Protein AF-A0A0L0DMM5-F1 (afdb_monomer)

Solvent-accessible surface area (backbone atoms only — not comparable to full-atom values): 42454 Å² total; per-residue (Å²): 127,82,74,65,68,46,72,54,76,75,45,80,55,97,93,39,38,34,28,42,39,35,16,74,62,13,60,95,33,64,66,11,22,12,41,29,47,30,49,51,92,59,95,86,63,55,87,85,41,70,50,42,34,42,37,38,43,29,46,63,44,97,83,52,83,49,73,52,69,52,73,51,71,42,40,66,85,44,56,67,54,72,32,48,69,64,42,52,44,93,53,44,74,77,43,37,59,85,73,11,63,25,53,34,53,47,73,42,77,58,90,75,89,84,88,92,85,88,88,84,85,89,87,88,84,92,74,91,75,80,78,82,74,65,56,77,66,53,83,39,77,75,62,74,50,36,33,35,45,37,41,63,67,48,32,58,70,28,71,39,69,78,56,62,64,70,91,80,36,49,78,47,68,54,92,60,92,73,80,43,57,65,57,44,49,55,48,50,34,60,77,68,69,51,83,85,58,52,73,49,51,22,33,52,38,74,47,100,64,74,42,72,32,56,49,43,71,64,41,58,69,54,51,50,54,40,59,72,70,56,44,73,44,47,33,35,46,46,76,47,91,68,89,65,71,99,66,81,57,92,62,45,26,45,33,36,36,29,40,35,40,58,90,78,72,40,30,36,49,55,55,70,46,82,41,49,38,79,40,52,41,50,61,57,52,52,48,45,28,61,68,72,69,46,61,93,82,63,56,70,41,42,24,41,52,55,45,55,56,39,64,44,80,48,62,57,88,34,28,26,52,80,63,68,54,44,48,37,34,38,37,41,33,30,67,60,84,66,70,86,91,55,98,52,63,50,68,58,52,46,23,38,52,54,50,41,38,22,43,37,36,37,36,46,73,55,97,79,74,92,57,66,74,46,77,50,78,41,53,32,76,43,28,40,46,58,53,29,34,54,50,12,66,74,69,76,41,62,36,49,23,47,44,49,19,40,66,84,61,78,44,76,58,51,49,73,42,29,45,28,71,76,43,72,71,42,52,58,39,55,33,19,33,46,80,48,98,56,70,58,56,78,79,80,40,58,35,76,43,62,33,34,38,32,42,76,61,62,45,78,79,48,79,45,77,42,78,37,59,41,61,39,36,41,45,53,53,56,53,46,51,50,50,54,27,57,77,65,76,59,67,56,88,57,61,93,47,62,69,45,43,35,37,20,41,93,83,52,43,80,69,43,78,55,53,52,84,40,55,40,69,74,57,61,92,80,42,51,34,36,36,32,42,53,57,93,92,45,62,92,63,62,84,60,29,37,79,38,47,37,37,37,21,37,60,98,54,88,54,61,38,81,69,48,48,77,48,64,40,46,74,54,46,36,42,48,60,52,48,51,54,49,36,60,52,56,69,52,53,74,74,73,50,67,59,57,42,47,25,45,34,43,96,91,44,76,41,82,59,50,56,86,39,59,44,46,58,73,81,46,61,93,79,42,35,35,40,37,27,24,81,70,88,82,72,66,82,71,80,93,72,90,85,84,77,85,84,77,90,75,89,81,87,80,84,89,83,89,86,78,92,84,82,88,83,89,84,90,81,82,89,76,78,89,49,44,4,76,81,77,70,70,49,50,46,30,25,28,38,36,90,79,62,54,66,49,30,22,60,79,61,46,68,78,47,53,48,42,92,88,78,58,49,69,38,55,68,88,36,51,46,80,49,78,87,132

Mean predicted aligned error: 22.04 Å

Foldseek 3Di:
DPQDKDWFDWDDDPRWIKIKIWRLCFDVDRQAIWIKIFTDADPPDDQADKWWKWKKKWWDAPPDTFIDIDIDMDGNPDTIDTGRHRGGSVCQVVRADQNFTWMWMQIDTDDDDDDDDDDDDDDDDDDDDRPPDIRTDDDDDQQFAKEFEAEVVQQQPDWAPDRHDSVVGDIDTDPDDDQAPVSVVVCCCVVVVHDDFDKWKFFFDQDPLRDTFRFATDHSVNSNVCSNVNHYTYIYIYGDDCVDDNHDDPQKAKEWEWEQDQVVLTTGTLGIDIDGQQAFLLVVVCSSCVSVVHPPPFDKWKWKDSDQQDTHTDDRGDGCVVSVNHHRIYMYIYGPDDPPVDPTDDSNRSSNQLLQKAWEWEFEPDPPPLTDIDIDIDGQQQWQLNVLCVVCVVSVHHSQQKWKAAPVNPGTGDGNDGNCVRQVNDSYGYIYIYGHPDGNDQVVFWDFDWEFEAELLRDTQDIDTFTDGQFAFQLRVLVRVVVVCVVVVNQDPQNVADKWKFWADLLLFTPDTGDRRHTSNPHDPPTHMYMYHQDPPRPPDDPPKDKAKEWEDAAPDPATDDHIDIDIAHAFDFPLNVLVVSCVSNVHDPVQSVQKWKWKDDPNDTHTGDRRGTDRPSPDPPPIHMYIYGHPPVPDDDDSDDDDDDDDDDDDDDDDDDDDDDDDDDDDDDDDQVFAAPPPSPHGQFKQAPPVRDSHHHLVVQQVDQADPVPRDGGHNVRIDTDDDD

InterPro domains:
  IPR001841 Zinc finger, RING-type [PS50089] (677-712)
  IPR001841 Zinc finger, RING-type [SM00184] (677-711)
  IPR002083 MATH/TRAF domain [PF22486] (4-105)
  IPR002083 MATH/TRAF domain [PS50144] (1-107)
  IPR002083 MATH/TRAF domain [cd00121] (4-105)
  IPR008974 TRAF-like [G3DSA:2.60.210.10] (2-122)
  IPR013083 Zinc finger, RING/FYVE/PHD-type [G3DSA:3.30.40.10] (660-724)
  IPR024729 Ubiquitin carboxyl-terminal hydrolase 7, ICP0-binding domain [PF12436] (199-411)
  IPR029346 Ubiquitin carboxyl-terminal hydrolase, C-terminal [PF14533] (432-633)
  IPR051728 RING-FYVE domain-containing E3 ubiquitin-protein ligase [PTHR14879] (651-714)

Structure (mmCIF, N/CA/C/O backbone):
data_AF-A0A0L0DMM5-F1
#
_entry.id   AF-A0A0L0DMM5-F1
#
loop_
_atom_site.group_PDB
_atom_site.id
_atom_site.type_symbol
_atom_site.label_atom_id
_atom_site.label_alt_id
_atom_site.label_comp_id
_atom_site.label_asym_id
_atom_site.label_entity_id
_atom_site.label_seq_id
_atom_site.pdbx_PDB_ins_code
_atom_site.Cartn_x
_atom_site.Cartn_y
_atom_site.Cartn_z
_atom_site.occupancy
_atom_site.B_iso_or_equiv
_atom_site.auth_seq_id
_atom_site.auth_comp_id
_atom_site.auth_asym_id
_atom_site.auth_atom_id
_atom_site.pdbx_PDB_model_num
ATOM 1 N N . MET A 1 1 ? 12.065 7.713 9.408 1.00 35.59 1 MET A N 1
ATOM 2 C CA . MET A 1 1 ? 12.646 6.404 9.789 1.00 35.59 1 MET A CA 1
ATOM 3 C C . MET A 1 1 ? 12.864 6.398 11.296 1.00 35.59 1 MET A C 1
ATOM 5 O O . MET A 1 1 ? 13.207 7.464 11.804 1.00 35.59 1 MET A O 1
ATOM 9 N N . PRO A 1 2 ? 12.669 5.283 12.026 1.00 39.34 2 PRO A N 1
ATOM 10 C CA . PRO A 1 2 ? 13.157 5.214 13.401 1.00 39.34 2 PRO A CA 1
ATOM 11 C C . PRO A 1 2 ? 14.656 5.521 13.376 1.00 39.34 2 PRO A C 1
ATOM 13 O O . PRO A 1 2 ? 15.369 5.034 12.497 1.00 39.34 2 PRO A O 1
ATOM 16 N N . ARG A 1 3 ? 15.132 6.389 14.274 1.00 52.03 3 ARG A N 1
ATOM 17 C CA . ARG A 1 3 ? 16.564 6.686 14.366 1.00 52.03 3 ARG A CA 1
ATOM 18 C C . ARG A 1 3 ? 17.256 5.393 14.776 1.00 52.03 3 ARG A C 1
ATOM 20 O O . ARG A 1 3 ? 17.160 4.994 15.934 1.00 52.03 3 ARG A O 1
ATOM 27 N N . THR A 1 4 ? 17.879 4.706 13.822 1.00 55.72 4 THR A N 1
ATOM 28 C CA . THR A 1 4 ? 18.566 3.441 14.079 1.00 55.72 4 THR A CA 1
ATOM 29 C C . THR A 1 4 ? 19.649 3.698 15.119 1.00 55.72 4 THR A C 1
ATOM 31 O O . THR A 1 4 ? 20.632 4.383 14.834 1.00 55.72 4 THR A O 1
ATOM 34 N N . LYS A 1 5 ? 19.437 3.203 16.341 1.00 70.00 5 LYS A N 1
ATOM 35 C CA . LYS A 1 5 ? 20.416 3.262 17.424 1.00 70.00 5 LYS A CA 1
ATOM 36 C C . LYS A 1 5 ? 21.118 1.923 17.555 1.00 70.00 5 LYS A C 1
ATOM 38 O O . LYS A 1 5 ? 20.496 0.873 17.420 1.00 70.00 5 LYS A O 1
ATOM 43 N N . VAL A 1 6 ? 22.419 1.977 17.795 1.00 65.25 6 VAL A N 1
ATOM 44 C CA . VAL A 1 6 ? 23.283 0.809 17.960 1.00 65.25 6 VAL A CA 1
ATOM 45 C C . VAL A 1 6 ? 23.866 0.847 19.360 1.00 65.25 6 VAL A C 1
ATOM 47 O O . VAL A 1 6 ? 24.296 1.902 19.826 1.00 65.25 6 VAL A O 1
ATOM 50 N N . PHE A 1 7 ? 23.887 -0.305 20.017 1.00 68.06 7 PHE A N 1
ATOM 51 C CA . PHE A 1 7 ? 24.347 -0.445 21.391 1.00 68.06 7 PHE A CA 1
ATOM 52 C C . PHE A 1 7 ? 25.713 -1.122 21.441 1.00 68.06 7 PHE A C 1
ATOM 54 O O . PHE A 1 7 ? 25.984 -2.036 20.659 1.00 68.06 7 PHE A O 1
ATOM 61 N N . SER A 1 8 ? 26.573 -0.697 22.365 1.00 64.81 8 SER A N 1
ATOM 62 C CA . SER A 1 8 ? 27.755 -1.482 22.725 1.00 64.81 8 SER A CA 1
ATOM 63 C C . SER A 1 8 ? 27.395 -2.629 23.667 1.00 64.81 8 SER A C 1
ATOM 65 O O . SER A 1 8 ? 26.293 -2.694 24.215 1.00 64.81 8 SER A O 1
ATOM 67 N N . HIS A 1 9 ? 28.383 -3.482 23.937 1.00 57.31 9 HIS A N 1
ATOM 68 C CA . HIS A 1 9 ? 28.356 -4.330 25.122 1.00 57.31 9 HIS A CA 1
ATOM 69 C C . HIS A 1 9 ? 28.182 -3.496 26.395 1.00 57.31 9 HIS A C 1
ATOM 71 O O . HIS A 1 9 ? 28.561 -2.319 26.451 1.00 57.31 9 HIS A O 1
ATOM 77 N N . ILE A 1 10 ? 27.598 -4.142 27.394 1.00 65.06 10 ILE A N 1
ATOM 78 C CA . ILE A 1 10 ? 27.342 -3.584 28.710 1.00 65.06 10 ILE A CA 1
ATOM 79 C C . ILE A 1 10 ? 28.567 -3.706 29.626 1.00 65.06 10 ILE A C 1
ATOM 81 O O . ILE A 1 10 ? 29.294 -4.695 29.556 1.00 65.06 10 ILE A O 1
ATOM 85 N N . VAL A 1 11 ? 28.782 -2.717 30.495 1.00 60.97 11 VAL A N 1
ATOM 86 C CA . VAL A 1 11 ? 29.877 -2.682 31.476 1.00 60.97 11 VAL A CA 1
ATOM 87 C C . VAL A 1 11 ? 29.323 -2.355 32.867 1.00 60.97 11 VAL A C 1
ATOM 89 O O . VAL A 1 11 ? 28.672 -1.320 33.021 1.00 60.97 11 VAL A O 1
ATOM 92 N N . PRO A 1 12 ? 29.570 -3.194 33.889 1.00 62.41 12 PRO A N 1
ATOM 93 C CA . PRO A 1 12 ? 29.112 -2.935 35.250 1.00 62.41 12 PRO A CA 1
ATOM 94 C C . PRO A 1 12 ? 30.023 -1.942 35.995 1.00 62.41 12 PRO A C 1
ATOM 96 O O . PRO A 1 12 ? 31.246 -2.072 35.981 1.00 62.41 12 PRO A O 1
ATOM 99 N N . ILE A 1 13 ? 29.427 -0.969 36.690 1.00 62.81 13 ILE A N 1
ATOM 100 C CA . ILE A 1 13 ? 30.085 0.010 37.572 1.00 62.81 13 ILE A CA 1
ATOM 101 C C . ILE A 1 13 ? 29.197 0.229 38.805 1.00 62.81 13 ILE A C 1
ATOM 103 O O . ILE A 1 13 ? 28.039 0.610 38.662 1.00 62.81 13 ILE A O 1
ATOM 107 N N . LYS A 1 14 ? 29.733 0.004 40.017 1.00 56.78 14 LYS A N 1
ATOM 108 C CA . LYS A 1 14 ? 29.036 0.210 41.311 1.00 56.78 14 LYS A CA 1
ATOM 109 C C . LYS A 1 14 ? 27.576 -0.285 41.330 1.00 56.78 14 LYS A C 1
ATOM 111 O O . LYS A 1 14 ? 26.663 0.454 41.692 1.00 56.78 14 LYS A O 1
ATOM 116 N N . ASN A 1 15 ? 27.382 -1.549 40.953 1.00 58.59 15 ASN A N 1
ATOM 117 C CA . ASN A 1 15 ? 26.080 -2.229 40.915 1.00 58.59 15 ASN A CA 1
ATOM 118 C C . ASN A 1 15 ? 25.079 -1.660 39.892 1.00 58.59 15 ASN A C 1
ATOM 120 O O . ASN A 1 15 ? 23.887 -1.897 40.022 1.00 58.59 15 ASN A O 1
ATOM 124 N N . ARG A 1 16 ? 25.545 -0.941 38.862 1.00 66.12 16 ARG A N 1
ATOM 125 C CA . ARG A 1 16 ? 24.729 -0.580 37.696 1.00 66.12 16 ARG A CA 1
ATOM 126 C C . ARG A 1 16 ? 25.452 -0.878 36.395 1.00 66.12 16 ARG A C 1
ATOM 128 O O . ARG A 1 16 ? 26.677 -0.962 36.358 1.00 66.12 16 ARG A O 1
ATOM 135 N N . ILE A 1 17 ? 24.694 -1.050 35.323 1.00 74.25 17 ILE A N 1
ATOM 136 C CA . ILE A 1 17 ? 25.204 -1.442 34.018 1.00 74.25 17 ILE A CA 1
ATOM 137 C C . ILE A 1 17 ? 25.154 -0.249 33.060 1.00 74.25 17 ILE A C 1
ATOM 139 O O . ILE A 1 17 ? 24.106 0.356 32.878 1.00 74.25 17 ILE A O 1
ATOM 143 N N . PHE A 1 18 ? 26.269 0.067 32.403 1.00 77.75 18 PHE A N 1
ATOM 144 C CA . PHE A 1 18 ? 26.358 1.134 31.404 1.00 77.75 18 PHE A CA 1
ATOM 145 C C . PHE A 1 18 ? 26.609 0.573 30.005 1.00 77.75 18 PHE A C 1
ATOM 147 O O . PHE A 1 18 ? 27.304 -0.430 29.848 1.00 77.75 18 PHE A O 1
ATOM 154 N N . ARG A 1 19 ? 26.102 1.246 28.969 1.00 76.44 19 ARG A N 1
ATOM 155 C CA . ARG A 1 19 ? 26.426 0.953 27.561 1.00 76.44 19 ARG A CA 1
ATOM 156 C C . ARG A 1 19 ? 26.520 2.226 26.733 1.00 76.44 19 ARG A C 1
ATOM 158 O O . ARG A 1 19 ? 25.901 3.235 27.055 1.00 76.44 19 ARG A O 1
ATOM 165 N N . LEU A 1 20 ? 27.268 2.184 25.636 1.00 81.38 20 LEU A N 1
ATOM 166 C CA . LEU A 1 20 ? 27.227 3.242 24.634 1.00 81.38 20 LEU A CA 1
ATOM 167 C C . LEU A 1 20 ? 26.015 3.066 23.724 1.00 81.38 20 LEU A C 1
ATOM 169 O O . LEU A 1 20 ? 25.730 1.960 23.264 1.00 81.38 20 LEU A O 1
ATOM 173 N N . VAL A 1 21 ? 25.372 4.184 23.406 1.00 79.94 21 VAL A N 1
ATOM 174 C CA . VAL A 1 21 ? 24.316 4.295 22.400 1.00 79.94 21 VAL A CA 1
ATOM 175 C C . VAL A 1 21 ? 24.820 5.201 21.293 1.00 79.94 21 VAL A C 1
ATOM 177 O O . VAL A 1 21 ? 25.124 6.372 21.514 1.00 79.94 21 VAL A O 1
ATOM 180 N N . CYS A 1 22 ? 24.922 4.666 20.085 1.00 80.75 22 CYS A N 1
ATOM 181 C CA . CYS A 1 22 ? 25.332 5.412 18.906 1.00 80.75 22 CYS A CA 1
ATOM 182 C C . CYS A 1 22 ? 24.140 5.593 17.968 1.00 80.75 22 CYS A C 1
ATOM 184 O O . CYS A 1 22 ? 23.439 4.629 17.668 1.00 80.75 22 CYS A O 1
ATOM 186 N N . TYR A 1 23 ? 23.950 6.810 17.467 1.00 79.31 23 TYR A N 1
ATOM 187 C CA . TYR A 1 23 ? 23.021 7.144 16.393 1.00 79.31 23 TYR A CA 1
ATOM 188 C C . TYR A 1 23 ? 23.846 7.530 15.153 1.00 79.31 23 TYR A C 1
ATOM 190 O O . TYR A 1 23 ? 24.265 8.689 15.028 1.00 79.31 23 TYR A O 1
ATOM 198 N N . PRO A 1 24 ? 24.111 6.589 14.226 1.00 67.50 24 PRO A N 1
ATOM 199 C CA . PRO A 1 24 ? 24.978 6.824 13.066 1.00 67.50 24 PRO A CA 1
ATOM 200 C C . PRO A 1 24 ? 24.433 7.871 12.088 1.00 67.50 24 PRO A C 1
ATOM 202 O O . PRO A 1 24 ? 25.195 8.526 11.382 1.00 67.50 24 PRO A O 1
ATOM 205 N N . HIS A 1 25 ? 23.112 8.048 12.066 1.00 72.00 25 HIS A N 1
ATOM 206 C CA . HIS A 1 25 ? 22.418 9.029 11.228 1.00 72.00 25 HIS A CA 1
ATOM 207 C C . HIS A 1 25 ? 21.983 10.276 12.004 1.00 72.00 25 HIS A C 1
ATOM 209 O O . HIS A 1 25 ? 21.183 11.063 11.508 1.00 72.00 25 HIS A O 1
ATOM 215 N N . GLY A 1 26 ? 22.523 10.445 13.211 1.00 71.88 26 GLY A N 1
ATOM 216 C CA . GLY A 1 26 ? 22.191 11.535 14.107 1.00 71.88 26 GLY A CA 1
ATOM 217 C C . GLY A 1 26 ? 21.045 11.215 15.046 1.00 71.88 26 GLY A C 1
ATOM 218 O O . GLY A 1 26 ? 20.145 10.428 14.753 1.00 71.88 26 GLY A O 1
ATOM 219 N N . ASN A 1 27 ? 21.128 11.830 16.224 1.00 77.69 27 ASN A N 1
ATOM 220 C CA . ASN A 1 27 ? 19.995 11.951 17.121 1.00 77.69 27 ASN A CA 1
ATOM 221 C C . ASN A 1 27 ? 19.272 13.257 16.766 1.00 77.69 27 ASN A C 1
ATOM 223 O O . ASN A 1 27 ? 18.677 13.345 15.701 1.00 77.69 27 ASN A O 1
ATOM 227 N N . THR A 1 28 ? 19.399 14.321 17.553 1.00 76.44 28 THR A N 1
ATOM 228 C CA . THR A 1 28 ? 18.731 15.607 17.261 1.00 76.44 28 THR A CA 1
ATOM 229 C C . THR A 1 28 ? 19.374 16.395 16.104 1.00 76.44 28 THR A C 1
ATOM 231 O O . THR A 1 28 ? 18.833 17.403 15.663 1.00 76.44 28 THR A O 1
ATOM 234 N N . CYS A 1 29 ? 20.532 15.965 15.593 1.00 75.44 29 CYS A N 1
ATOM 235 C CA . CYS A 1 29 ? 21.249 16.621 14.494 1.00 75.44 29 CYS A CA 1
ATOM 236 C C . CYS A 1 29 ? 21.643 15.606 13.410 1.00 75.44 29 CYS A C 1
ATOM 238 O O . CYS A 1 29 ? 22.614 14.877 13.583 1.00 75.44 29 CYS A O 1
ATOM 240 N N . GLU A 1 30 ? 20.933 15.597 12.281 1.00 73.62 30 GLU A N 1
ATOM 241 C CA . GLU A 1 30 ? 21.045 14.569 11.222 1.00 73.62 30 GLU A CA 1
ATOM 242 C C . GLU A 1 30 ? 22.392 14.570 10.466 1.00 73.62 30 GLU A C 1
ATOM 244 O O . GLU A 1 30 ? 22.818 13.557 9.904 1.00 73.62 30 GLU A O 1
ATOM 249 N N . ASN A 1 31 ? 23.113 15.696 10.507 1.00 78.06 31 ASN A N 1
ATOM 250 C CA . ASN A 1 31 ? 24.425 15.864 9.866 1.00 78.06 31 ASN A CA 1
ATOM 251 C C . ASN A 1 31 ? 25.603 15.365 10.719 1.00 78.06 31 ASN A C 1
ATOM 253 O O . ASN A 1 31 ? 26.763 15.517 10.330 1.00 78.06 31 ASN A O 1
ATOM 257 N N . TYR A 1 32 ? 25.338 14.789 11.891 1.00 82.94 32 TYR A N 1
ATOM 258 C CA . TYR A 1 32 ? 26.362 14.296 12.805 1.00 82.94 32 TYR A CA 1
ATOM 259 C C . TYR A 1 32 ? 26.027 12.885 13.271 1.00 82.94 32 TYR A C 1
ATOM 261 O O . TYR A 1 32 ? 24.870 12.555 13.476 1.00 82.94 32 TYR A O 1
ATOM 269 N N . VAL A 1 33 ? 27.048 12.072 13.523 1.00 81.38 33 VAL A N 1
ATOM 270 C CA . VAL A 1 33 ? 26.913 10.898 14.387 1.00 81.38 33 VAL A CA 1
ATOM 271 C C . VAL A 1 33 ? 26.745 11.396 15.819 1.00 81.38 33 VAL A C 1
ATOM 273 O O . VAL A 1 33 ? 27.518 12.255 16.265 1.00 81.38 33 VAL A O 1
ATOM 276 N N . ALA A 1 34 ? 25.760 10.860 16.536 1.00 85.56 34 ALA A N 1
ATOM 277 C CA . ALA A 1 34 ? 25.555 11.144 17.952 1.00 85.56 34 ALA A CA 1
ATOM 278 C C . ALA A 1 34 ? 25.927 9.928 18.805 1.00 85.56 34 ALA A C 1
ATOM 280 O O . ALA A 1 34 ? 25.676 8.794 18.404 1.00 85.56 34 ALA A O 1
ATOM 281 N N . VAL A 1 35 ? 26.544 10.159 19.963 1.00 86.75 35 VAL A N 1
ATOM 282 C CA . VAL A 1 35 ? 27.004 9.087 20.857 1.00 86.75 35 VAL A CA 1
ATOM 283 C C . VAL A 1 35 ? 26.718 9.468 22.301 1.00 86.75 35 VAL A C 1
ATOM 285 O O . VAL A 1 35 ? 27.118 10.547 22.743 1.00 86.75 35 VAL A O 1
ATOM 288 N N . PHE A 1 36 ? 26.066 8.566 23.026 1.00 87.00 36 PHE A N 1
ATOM 289 C CA . PHE A 1 36 ? 25.660 8.721 24.418 1.00 87.00 36 PHE A CA 1
ATOM 290 C C . PHE A 1 36 ? 26.159 7.548 25.252 1.00 87.00 36 PHE A C 1
ATOM 292 O O . PHE A 1 36 ? 26.397 6.461 24.725 1.00 87.00 36 PHE A O 1
ATOM 299 N N . LEU A 1 37 ? 26.329 7.781 26.547 1.00 86.19 37 LEU A N 1
ATOM 300 C CA . LEU A 1 37 ? 26.455 6.729 27.541 1.00 86.19 37 LEU A CA 1
ATOM 301 C C . LEU A 1 37 ? 25.097 6.605 28.233 1.00 86.19 37 LEU A C 1
ATOM 303 O O . LEU A 1 37 ? 24.615 7.567 28.825 1.00 86.19 37 LEU A O 1
ATOM 307 N N . GLU A 1 38 ? 24.482 5.439 28.109 1.00 85.69 38 GLU A N 1
ATOM 308 C CA . GLU A 1 38 ? 23.199 5.111 28.720 1.00 85.69 38 GLU A CA 1
ATOM 309 C C . GLU A 1 38 ? 23.439 4.249 29.952 1.00 85.69 38 GLU A C 1
ATOM 311 O O . GLU A 1 38 ? 24.226 3.294 29.930 1.00 85.69 38 GLU A O 1
ATOM 316 N N . SER A 1 39 ? 22.737 4.606 31.018 1.00 81.19 39 SER A N 1
ATOM 317 C CA . SER A 1 39 ? 22.635 3.817 32.231 1.00 81.19 39 SER A CA 1
ATOM 318 C C . SER A 1 39 ? 21.469 2.842 32.068 1.00 81.19 39 SER A C 1
ATOM 320 O O . SER A 1 39 ? 20.320 3.256 31.948 1.00 81.19 39 SER A O 1
ATOM 322 N N . VAL A 1 40 ? 21.749 1.543 32.004 1.00 69.50 40 VAL A N 1
ATOM 323 C CA . VAL A 1 40 ? 20.731 0.500 31.819 1.00 69.50 40 VAL A CA 1
ATOM 324 C C . VAL A 1 40 ? 20.067 0.209 33.168 1.00 69.50 40 VAL A C 1
ATOM 326 O O . VAL A 1 40 ? 20.734 0.187 34.206 1.00 69.50 40 VAL A O 1
ATOM 329 N N . GLU A 1 41 ? 18.741 0.059 33.161 1.00 62.31 41 GLU A N 1
ATOM 330 C CA . GLU A 1 41 ? 17.925 -0.119 34.365 1.00 62.31 41 GLU A CA 1
ATOM 331 C C . GLU A 1 41 ? 18.327 -1.356 35.177 1.00 62.31 41 GLU A C 1
ATOM 333 O O . GLU A 1 41 ? 18.448 -2.461 34.650 1.00 62.31 41 GLU A O 1
ATOM 338 N N . ASP A 1 42 ? 18.473 -1.145 36.485 1.00 55.41 42 ASP A N 1
ATOM 339 C CA . ASP A 1 42 ? 18.460 -2.186 37.506 1.00 55.41 42 ASP A CA 1
ATOM 340 C C . ASP A 1 42 ? 17.452 -1.736 38.573 1.00 55.41 42 ASP A C 1
ATOM 342 O O . ASP A 1 42 ? 17.655 -0.727 39.258 1.00 55.41 42 ASP A O 1
ATOM 346 N N . GLN A 1 43 ? 16.319 -2.438 38.664 1.00 55.94 43 GLN A N 1
ATOM 347 C CA . GLN A 1 43 ? 15.207 -2.086 39.556 1.00 55.94 43 GLN A CA 1
ATOM 348 C C . GLN A 1 43 ? 15.556 -2.259 41.048 1.00 55.94 43 GLN A C 1
ATOM 350 O O . GLN A 1 43 ? 14.778 -1.850 41.908 1.00 55.94 43 GLN A O 1
ATOM 355 N N . SER A 1 44 ? 16.730 -2.815 41.372 1.00 59.09 44 SER A N 1
ATOM 356 C CA . SER A 1 44 ? 17.189 -3.055 42.745 1.00 59.09 44 SER A CA 1
ATOM 357 C C . SER A 1 44 ? 17.919 -1.870 43.405 1.00 59.09 44 SER A C 1
ATOM 359 O O . SER A 1 44 ? 18.306 -1.964 44.571 1.00 59.09 44 SER A O 1
ATOM 361 N N . LEU A 1 45 ? 18.106 -0.739 42.705 1.00 63.03 45 LEU A N 1
ATOM 362 C CA . LEU A 1 45 ? 18.892 0.391 43.218 1.00 63.03 45 LEU A CA 1
ATOM 363 C C . LEU A 1 45 ? 18.109 1.314 44.183 1.00 63.03 45 LEU A C 1
ATOM 365 O O . LEU A 1 45 ? 16.946 1.648 43.916 1.00 63.03 45 LEU A O 1
ATOM 369 N N . PRO A 1 46 ? 18.743 1.798 45.273 1.00 67.62 46 PRO A N 1
ATOM 370 C CA . PRO A 1 46 ? 18.166 2.798 46.178 1.00 67.62 46 PRO A CA 1
ATOM 371 C C . PRO A 1 46 ? 17.809 4.116 45.474 1.00 67.62 46 PRO A C 1
ATOM 373 O O . PRO A 1 46 ? 18.477 4.518 44.522 1.00 67.62 46 PRO A O 1
ATOM 376 N N . ASN A 1 47 ? 16.772 4.814 45.948 1.00 69.62 47 ASN A N 1
ATOM 377 C CA . ASN A 1 47 ? 16.320 6.087 45.356 1.00 69.62 47 ASN A CA 1
ATOM 378 C C . ASN A 1 47 ? 17.357 7.217 45.468 1.00 69.62 47 ASN A C 1
ATOM 380 O O . ASN A 1 47 ? 17.359 8.128 44.648 1.00 69.62 47 ASN A O 1
ATOM 384 N N . ASP A 1 48 ? 18.244 7.147 46.454 1.00 70.06 48 ASP A N 1
ATOM 385 C CA . ASP A 1 48 ? 19.349 8.077 46.686 1.00 70.06 48 ASP A CA 1
ATOM 386 C C . ASP A 1 48 ? 20.647 7.666 45.964 1.00 70.06 48 ASP A C 1
ATOM 388 O O . ASP A 1 48 ? 21.696 8.280 46.162 1.00 70.06 48 ASP A O 1
ATOM 392 N N . TRP A 1 49 ? 20.604 6.638 45.106 1.00 76.44 49 TRP A N 1
ATOM 393 C CA . TRP A 1 49 ? 21.772 6.212 44.343 1.00 76.44 49 TRP A CA 1
ATOM 394 C C . TRP A 1 49 ? 22.215 7.299 43.362 1.00 76.44 49 TRP A C 1
ATOM 396 O O . TRP A 1 49 ? 21.436 7.777 42.530 1.00 76.44 49 TRP A O 1
ATOM 406 N N . MET A 1 50 ? 23.504 7.630 43.415 1.00 73.25 50 MET A N 1
ATOM 407 C CA . MET A 1 50 ? 24.148 8.524 42.465 1.00 73.25 50 MET A CA 1
ATOM 408 C C . MET A 1 50 ? 25.600 8.118 42.198 1.00 73.25 50 MET A C 1
ATOM 410 O O . MET A 1 50 ? 26.312 7.663 43.095 1.00 73.25 50 MET A O 1
ATOM 414 N N . VAL A 1 51 ? 26.063 8.334 40.969 1.00 78.25 51 VAL A N 1
ATOM 415 C CA . VAL A 1 51 ? 27.468 8.178 40.584 1.00 78.25 51 VAL A CA 1
ATOM 416 C C . VAL A 1 51 ? 27.902 9.308 39.658 1.00 78.25 51 VAL A C 1
ATOM 418 O O . VAL A 1 51 ? 27.299 9.567 38.618 1.00 78.25 51 VAL A O 1
ATOM 421 N N . SER A 1 52 ? 28.982 9.983 40.035 1.00 81.81 52 SER A N 1
ATOM 422 C CA . SER A 1 52 ? 29.595 11.044 39.237 1.00 81.81 52 SER A CA 1
ATOM 423 C C . SER A 1 52 ? 30.718 10.462 38.384 1.00 81.81 52 SER A C 1
ATOM 425 O O . SER A 1 52 ? 31.702 9.952 38.921 1.00 81.81 52 SER A O 1
ATOM 427 N N . LEU A 1 53 ? 30.592 10.554 37.059 1.00 81.12 53 LEU A N 1
ATOM 428 C CA . LEU A 1 53 ? 31.554 10.012 36.100 1.00 81.12 53 LEU A CA 1
ATOM 429 C C . LEU A 1 53 ? 32.193 11.120 35.261 1.00 81.12 53 LEU A C 1
ATOM 431 O O . LEU A 1 53 ? 31.500 11.975 34.711 1.00 81.12 53 LEU A O 1
ATOM 435 N N . ASP A 1 54 ? 33.511 11.047 35.104 1.00 79.88 54 ASP A N 1
ATOM 436 C CA . ASP A 1 54 ? 34.242 11.660 34.000 1.00 79.88 54 ASP A CA 1
ATOM 437 C C . ASP A 1 54 ? 34.357 10.647 32.862 1.00 79.88 54 ASP A C 1
ATOM 439 O O . ASP A 1 54 ? 34.981 9.591 32.989 1.00 79.88 54 ASP A O 1
ATOM 443 N N . VAL A 1 55 ? 33.731 10.968 31.736 1.00 82.25 55 VAL A N 1
ATOM 444 C CA . VAL A 1 55 ? 33.601 10.088 30.577 1.00 82.25 55 VAL A CA 1
ATOM 445 C C . VAL A 1 55 ? 34.398 10.658 29.420 1.00 82.25 55 VAL A C 1
ATOM 447 O O . VAL A 1 55 ? 34.254 11.829 29.073 1.00 82.25 55 VAL A O 1
ATOM 450 N N . LYS A 1 56 ? 35.205 9.824 28.766 1.00 82.88 56 LYS A N 1
ATOM 451 C CA . LYS A 1 56 ? 35.949 10.185 27.557 1.00 82.88 56 LYS A CA 1
ATOM 452 C C . LYS A 1 56 ? 35.681 9.165 26.460 1.00 82.88 56 LYS A C 1
ATOM 454 O O . LYS A 1 56 ? 36.071 8.013 26.587 1.00 82.88 56 LYS A O 1
ATOM 459 N N . ILE A 1 57 ? 35.057 9.596 25.370 1.00 82.75 57 ILE A N 1
ATOM 460 C CA . ILE A 1 57 ? 34.723 8.758 24.215 1.00 82.75 57 ILE A CA 1
ATOM 461 C C . ILE A 1 57 ? 35.649 9.122 23.058 1.00 82.75 57 ILE A C 1
ATOM 463 O O . ILE A 1 57 ? 35.758 10.292 22.684 1.00 82.75 57 ILE A O 1
ATOM 467 N N . SER A 1 58 ? 36.310 8.129 22.472 1.00 80.56 58 SER A N 1
ATOM 468 C CA . SER A 1 58 ? 37.198 8.283 21.320 1.00 80.56 58 SER A CA 1
ATOM 469 C C . SER A 1 58 ? 36.881 7.306 20.199 1.00 80.56 58 SER A C 1
ATOM 471 O O . SER A 1 58 ? 36.507 6.164 20.444 1.00 80.56 58 SER A O 1
ATOM 473 N N . VAL A 1 59 ? 37.097 7.746 18.962 1.00 80.06 59 VAL A N 1
ATOM 474 C CA . VAL A 1 59 ? 37.155 6.865 17.796 1.00 80.06 59 VAL A CA 1
ATOM 475 C C . VAL A 1 59 ? 38.545 6.245 17.727 1.00 80.06 59 VAL A C 1
ATOM 477 O O . VAL A 1 59 ? 39.547 6.963 17.681 1.00 80.06 59 VAL A O 1
ATOM 480 N N . ARG A 1 60 ? 38.610 4.914 17.705 1.00 71.25 60 ARG A N 1
ATOM 481 C CA . ARG A 1 60 ? 39.858 4.174 17.537 1.00 71.25 60 ARG A CA 1
ATOM 482 C C . ARG A 1 60 ? 40.156 4.009 16.054 1.00 71.25 60 ARG A C 1
ATOM 484 O O . ARG A 1 60 ? 39.571 3.164 15.386 1.00 71.25 60 ARG A O 1
ATOM 491 N N . HIS A 1 61 ? 41.095 4.807 15.562 1.00 73.56 61 HIS A N 1
ATOM 492 C CA . HIS A 1 61 ? 41.586 4.763 14.190 1.00 73.56 61 HIS A CA 1
ATOM 493 C C . HIS A 1 61 ? 43.104 5.075 14.168 1.00 73.56 61 HIS A C 1
ATOM 495 O O . HIS A 1 61 ? 43.548 5.895 14.974 1.00 73.56 61 HIS A O 1
ATOM 501 N N . PRO A 1 62 ? 43.931 4.447 13.299 1.00 58.41 62 PRO A N 1
ATOM 502 C CA . PRO A 1 62 ? 45.392 4.600 13.318 1.00 58.41 62 PRO A CA 1
ATOM 503 C C . PRO A 1 62 ? 45.867 6.028 13.028 1.00 58.41 62 PRO A C 1
ATOM 505 O O . PRO A 1 62 ? 46.829 6.492 13.629 1.00 58.41 62 PRO A O 1
ATOM 508 N N . VAL A 1 63 ? 45.182 6.716 12.107 1.00 66.38 63 VAL A N 1
ATOM 509 C CA . VAL A 1 63 ? 45.575 8.048 11.608 1.00 66.38 63 VAL A CA 1
ATOM 510 C C . VAL A 1 63 ? 44.706 9.164 12.193 1.00 66.38 63 VAL A C 1
ATOM 512 O O . VAL A 1 63 ? 45.201 10.100 12.815 1.00 66.38 63 VAL A O 1
ATOM 515 N N . HIS A 1 64 ? 43.391 9.075 12.012 1.00 68.31 64 HIS A N 1
ATOM 516 C CA . HIS A 1 64 ? 42.453 10.089 12.476 1.00 68.31 64 HIS A CA 1
ATOM 517 C C . HIS A 1 64 ? 42.099 9.927 13.957 1.00 68.31 64 HIS A C 1
ATOM 519 O O . HIS A 1 64 ? 41.754 8.840 14.409 1.00 68.31 64 HIS A O 1
ATOM 525 N N . ARG A 1 65 ? 42.137 11.029 14.714 1.00 71.69 65 ARG A N 1
ATOM 526 C CA . ARG A 1 65 ? 41.765 11.054 16.134 1.00 71.69 65 ARG A CA 1
ATOM 527 C C . ARG A 1 65 ? 40.547 11.937 16.341 1.00 71.69 65 ARG A C 1
ATOM 529 O O . ARG A 1 65 ? 40.585 13.131 16.060 1.00 71.69 65 ARG A O 1
ATOM 536 N N . VAL A 1 66 ? 39.478 11.348 16.865 1.00 80.94 66 VAL A N 1
ATOM 537 C CA . VAL A 1 66 ? 38.277 12.072 17.292 1.00 80.94 66 VAL A CA 1
ATOM 538 C C . VAL A 1 66 ? 37.987 11.657 18.718 1.00 80.94 66 VAL A C 1
ATOM 540 O O . VAL A 1 66 ? 37.842 10.471 18.996 1.00 80.94 66 VAL A O 1
ATOM 543 N N . GLN A 1 67 ? 37.947 12.625 19.628 1.00 85.38 67 GLN A N 1
ATOM 544 C CA . GLN A 1 67 ? 37.747 12.367 21.045 1.00 85.38 67 GLN A CA 1
ATOM 545 C C . GLN A 1 67 ? 36.980 13.511 21.690 1.00 85.38 67 GLN A C 1
ATOM 547 O O . GLN A 1 67 ? 37.260 14.679 21.425 1.00 85.38 67 GLN A O 1
ATOM 552 N N . ARG A 1 68 ? 36.024 13.170 22.552 1.00 88.69 68 ARG A N 1
ATOM 553 C CA . ARG A 1 68 ? 35.268 14.125 23.363 1.00 88.69 68 ARG A CA 1
ATOM 554 C C . ARG A 1 68 ? 35.045 13.553 24.753 1.00 88.69 68 ARG A C 1
ATOM 556 O O . ARG A 1 68 ? 34.992 12.337 24.911 1.00 88.69 68 ARG A O 1
ATOM 563 N N . GLY A 1 69 ? 34.917 14.417 25.750 1.00 87.12 69 GLY A N 1
ATOM 564 C CA . GLY A 1 69 ? 34.617 13.993 27.111 1.00 87.12 69 GLY A CA 1
ATOM 565 C C . GLY A 1 69 ? 33.617 14.908 27.797 1.00 87.12 69 GLY A C 1
ATOM 566 O O . GLY A 1 69 ? 33.431 16.048 27.374 1.00 87.12 69 GLY A O 1
ATOM 567 N N . PHE A 1 70 ? 32.945 14.372 28.806 1.00 87.69 70 PHE A N 1
ATOM 568 C CA . PHE A 1 70 ? 31.982 15.081 29.636 1.00 87.69 70 PHE A CA 1
ATOM 569 C C . PHE A 1 70 ? 32.055 14.570 31.073 1.00 87.69 70 PHE A C 1
ATOM 571 O O . PHE A 1 70 ? 32.450 13.430 31.310 1.00 87.69 70 PHE A O 1
ATOM 578 N N . SER A 1 71 ? 31.627 15.404 32.014 1.00 86.88 71 SER A N 1
ATOM 579 C CA . SER A 1 71 ? 31.378 15.000 33.395 1.00 86.88 71 SER A CA 1
ATOM 580 C C . SER A 1 71 ? 29.875 14.976 33.627 1.00 86.88 71 SER A C 1
ATOM 582 O O . SER A 1 71 ? 29.201 15.951 33.293 1.00 86.88 71 SER A O 1
ATOM 584 N N . HIS A 1 72 ? 29.345 13.889 34.179 1.00 86.38 72 HIS A N 1
ATOM 585 C CA . HIS A 1 72 ? 27.922 13.795 34.488 1.00 86.38 72 HIS A CA 1
ATOM 586 C C . HIS A 1 72 ? 27.671 12.965 35.742 1.00 86.38 72 HIS A C 1
ATOM 588 O O . HIS A 1 72 ? 28.364 11.978 35.994 1.00 86.38 72 HIS A O 1
ATOM 594 N N . THR A 1 73 ? 26.664 13.374 36.506 1.00 85.19 73 THR A N 1
ATOM 595 C CA . THR A 1 73 ? 26.201 12.671 37.698 1.00 85.19 73 THR A CA 1
ATOM 596 C C . THR A 1 73 ? 24.932 11.916 37.353 1.00 85.19 73 THR A C 1
ATOM 598 O O . THR A 1 73 ? 23.885 12.526 37.168 1.00 85.19 73 THR A O 1
ATOM 601 N N . TYR A 1 74 ? 25.039 10.594 37.268 1.00 82.94 74 TYR A N 1
ATOM 602 C CA . TYR A 1 74 ? 23.903 9.714 37.038 1.00 82.94 74 TYR A CA 1
ATOM 603 C C . TYR A 1 74 ? 23.227 9.420 38.370 1.00 82.94 74 TYR A C 1
ATOM 605 O O . TYR A 1 74 ? 23.880 8.951 39.297 1.00 82.94 74 TYR A O 1
ATOM 613 N N . VAL A 1 75 ? 21.930 9.672 38.450 1.00 78.94 75 VAL A N 1
ATOM 614 C CA . VAL A 1 75 ? 21.046 9.271 39.550 1.00 78.94 75 VAL A CA 1
ATOM 615 C C . VAL A 1 75 ? 20.218 8.048 39.144 1.00 78.94 75 VAL A C 1
ATOM 617 O O . VAL A 1 75 ? 20.310 7.583 38.002 1.00 78.94 75 VAL A O 1
ATOM 620 N N . LYS A 1 76 ? 19.411 7.493 40.057 1.00 69.88 76 LYS A N 1
ATOM 621 C CA . LYS A 1 76 ? 18.556 6.323 39.781 1.00 69.88 76 LYS A CA 1
ATOM 622 C C . LYS A 1 76 ? 17.772 6.453 38.463 1.00 69.88 76 LYS A C 1
ATOM 624 O O . LYS A 1 76 ? 17.890 5.566 37.623 1.00 69.88 76 LYS A O 1
ATOM 629 N N . ASP A 1 77 ? 17.141 7.596 38.210 1.00 66.81 77 ASP A N 1
ATOM 630 C CA . ASP A 1 77 ? 16.311 7.818 37.011 1.00 66.81 77 ASP A CA 1
ATOM 631 C C . ASP A 1 77 ? 17.054 8.490 35.840 1.00 66.81 77 ASP A C 1
ATOM 633 O O . ASP A 1 77 ? 16.446 8.947 34.873 1.00 66.81 77 ASP A O 1
ATOM 637 N N . SER A 1 78 ? 18.386 8.594 35.900 1.00 68.19 78 SER A N 1
ATOM 638 C CA . SER A 1 78 ? 19.156 9.115 34.767 1.00 68.19 78 SER A CA 1
ATOM 639 C C . SER A 1 78 ? 19.152 8.128 33.603 1.00 68.19 78 SER A C 1
ATOM 641 O O . SER A 1 78 ? 19.631 7.007 33.753 1.00 68.19 78 SER A O 1
ATOM 643 N N . GLY A 1 79 ? 18.658 8.577 32.446 1.00 72.19 79 GLY A N 1
ATOM 644 C CA . GLY A 1 79 ? 18.661 7.817 31.194 1.00 72.19 79 GLY A CA 1
ATOM 645 C C . GLY A 1 79 ? 20.040 7.789 30.530 1.00 72.19 79 GLY A C 1
ATOM 646 O O . GLY A 1 79 ? 20.885 6.948 30.846 1.00 72.19 79 GLY A O 1
ATOM 647 N N . ASP A 1 80 ? 20.286 8.711 29.598 1.00 84.94 80 ASP A N 1
ATOM 648 C CA . ASP A 1 80 ? 21.541 8.810 28.856 1.00 84.94 80 ASP A CA 1
ATOM 649 C C . ASP A 1 80 ? 22.134 10.229 28.852 1.00 84.94 80 ASP A C 1
ATOM 651 O O . ASP A 1 80 ? 21.438 11.239 28.948 1.00 84.94 80 ASP A O 1
ATOM 655 N N . TRP A 1 81 ? 23.464 10.317 28.752 1.00 89.06 81 TRP A N 1
ATOM 656 C CA . TRP A 1 81 ? 24.163 11.591 28.583 1.00 89.06 81 TRP A CA 1
ATOM 657 C C . TRP A 1 81 ? 25.273 11.479 27.543 1.00 89.06 81 TRP A C 1
ATOM 659 O O . TRP A 1 81 ? 25.988 10.478 27.456 1.00 89.06 81 TRP A O 1
ATOM 669 N N . GLY A 1 82 ? 25.438 12.516 26.719 1.00 91.44 82 GLY A N 1
ATOM 670 C CA . GLY A 1 82 ? 26.456 12.511 25.676 1.00 91.44 82 GLY A CA 1
ATOM 671 C C . GLY A 1 82 ? 26.287 13.588 24.617 1.00 91.44 82 GLY A C 1
ATOM 672 O O . GLY A 1 82 ? 25.881 14.714 24.891 1.00 91.44 82 GLY A O 1
ATOM 673 N N . PHE A 1 83 ? 26.667 13.257 23.385 1.00 91.94 83 PHE A N 1
ATOM 674 C CA . PHE A 1 83 ? 26.891 14.227 22.323 1.00 91.94 83 PHE A CA 1
ATOM 675 C C . PHE A 1 83 ? 25.936 14.018 21.151 1.00 91.94 83 PHE A C 1
ATOM 677 O O . PHE A 1 83 ? 26.105 13.089 20.366 1.00 91.94 83 PHE A O 1
ATOM 684 N N . ASN A 1 84 ? 25.031 14.976 20.932 1.00 87.12 84 ASN A N 1
ATOM 685 C CA . ASN A 1 84 ? 24.232 15.064 19.701 1.00 87.12 84 ASN A CA 1
ATOM 686 C C . ASN A 1 84 ? 25.076 15.361 18.444 1.00 87.12 84 ASN A C 1
ATOM 688 O O . ASN A 1 84 ? 24.677 15.028 17.333 1.00 87.12 84 ASN A O 1
ATOM 692 N N . LYS A 1 85 ? 26.245 15.993 18.615 1.00 90.50 85 LYS A N 1
ATOM 693 C CA . LYS A 1 85 ? 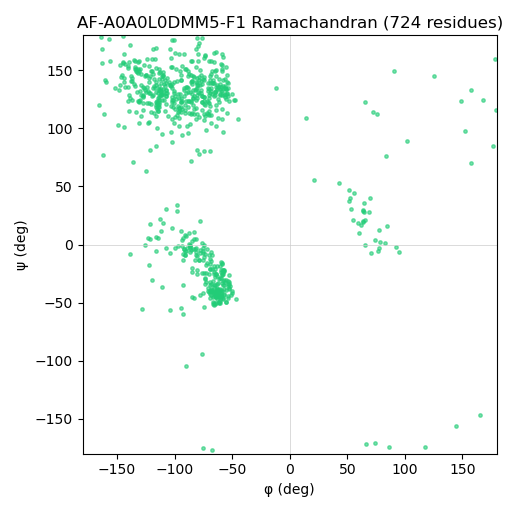27.186 16.352 17.542 1.00 90.50 85 LYS A CA 1
ATOM 694 C C . LYS A 1 85 ? 28.577 15.780 17.833 1.00 90.50 85 LYS A C 1
ATOM 696 O O . LYS A 1 85 ? 29.518 16.536 18.070 1.00 90.50 85 LYS A O 1
ATOM 701 N N . PHE A 1 86 ? 28.715 14.454 17.880 1.00 88.62 86 PHE A N 1
ATOM 702 C CA . PHE A 1 86 ? 29.986 13.803 18.225 1.00 88.62 86 PHE A CA 1
ATOM 703 C C . PHE A 1 86 ? 31.001 13.885 17.073 1.00 88.62 86 PHE A C 1
ATOM 705 O O . PHE A 1 86 ? 32.107 14.410 17.242 1.00 88.62 86 PHE A O 1
ATOM 712 N N . LEU A 1 87 ? 30.594 13.438 15.884 1.00 84.38 87 LEU A N 1
ATOM 713 C CA . LEU A 1 87 ? 31.425 13.365 14.679 1.00 84.38 87 LEU A CA 1
ATOM 714 C C . LEU A 1 87 ? 30.607 13.856 13.473 1.00 84.38 87 LEU A C 1
ATOM 716 O O . LEU A 1 87 ? 29.528 13.312 13.251 1.00 84.38 87 LEU A O 1
ATOM 720 N N . PRO A 1 88 ? 31.065 14.862 12.699 1.00 86.44 88 PRO A N 1
ATOM 721 C CA . PRO A 1 88 ? 30.379 15.253 11.469 1.00 86.44 88 PRO A CA 1
ATOM 722 C C . PRO A 1 88 ? 30.231 14.050 10.539 1.00 86.44 88 PRO A C 1
ATOM 724 O O . PRO A 1 88 ? 31.199 13.318 10.327 1.00 86.44 88 PRO A O 1
ATOM 727 N N . ARG A 1 89 ? 29.042 13.844 9.974 1.00 79.31 89 ARG A N 1
ATOM 728 C CA . ARG A 1 89 ? 28.745 12.667 9.149 1.00 79.31 89 ARG A CA 1
ATOM 729 C C . ARG A 1 89 ? 29.605 12.620 7.883 1.00 79.31 89 ARG A C 1
ATOM 731 O O . ARG A 1 89 ? 30.072 11.554 7.510 1.00 79.31 89 ARG A O 1
ATOM 738 N N . GLU A 1 90 ? 29.927 13.776 7.312 1.00 74.25 90 GLU A N 1
ATOM 739 C CA . GLU A 1 90 ? 30.909 13.936 6.224 1.00 74.25 90 GLU A CA 1
ATOM 740 C C . GLU A 1 90 ? 32.326 13.426 6.570 1.00 74.25 90 GLU A C 1
ATOM 742 O O . GLU A 1 90 ? 33.118 13.118 5.683 1.00 74.25 90 GLU A O 1
ATOM 747 N N . LYS A 1 91 ? 32.673 13.320 7.861 1.00 76.62 91 LYS A N 1
ATOM 748 C CA . LYS A 1 91 ? 33.966 12.803 8.336 1.00 76.62 91 LYS A CA 1
ATOM 749 C C . LYS A 1 91 ? 33.886 11.348 8.794 1.00 76.62 91 LYS A C 1
ATOM 751 O O . LYS A 1 91 ? 34.920 10.796 9.161 1.00 76.62 91 LYS A O 1
ATOM 756 N N . LEU A 1 92 ? 32.699 10.734 8.776 1.00 73.69 92 LEU A N 1
ATOM 757 C CA . LEU A 1 92 ? 32.489 9.364 9.240 1.00 73.69 92 LEU A CA 1
ATOM 758 C C . LEU A 1 92 ? 33.319 8.369 8.434 1.00 73.69 92 LEU A C 1
ATOM 760 O O . LEU A 1 92 ? 34.062 7.595 9.024 1.00 73.69 92 LEU A O 1
ATOM 764 N N . GLU A 1 93 ? 33.274 8.450 7.105 1.00 65.75 93 GLU A N 1
ATOM 765 C CA . GLU A 1 93 ? 34.003 7.533 6.219 1.00 65.75 93 GLU A CA 1
ATOM 766 C C . GLU A 1 93 ? 35.513 7.524 6.482 1.00 65.75 93 GLU A C 1
ATOM 768 O O . GLU A 1 93 ? 36.145 6.473 6.440 1.00 65.75 93 GLU A O 1
ATOM 773 N N . LYS A 1 94 ? 36.084 8.681 6.843 1.00 69.94 94 LYS A N 1
ATOM 774 C CA . LYS A 1 94 ? 37.521 8.834 7.114 1.00 69.94 94 LYS A CA 1
ATOM 775 C C . LYS A 1 94 ? 37.971 8.119 8.383 1.00 69.94 94 LYS A C 1
ATOM 777 O O . LYS A 1 94 ? 39.164 7.948 8.581 1.00 69.94 94 LYS A O 1
ATOM 782 N N . VAL A 1 95 ? 37.049 7.755 9.269 1.00 62.78 95 VAL A N 1
ATOM 783 C CA . VAL A 1 95 ? 37.380 7.156 10.567 1.00 62.78 95 VAL A CA 1
ATOM 784 C C . VAL A 1 95 ? 36.864 5.724 10.714 1.00 62.78 95 VAL A C 1
ATOM 786 O O . VAL A 1 95 ? 36.989 5.141 11.791 1.00 62.78 95 VAL A O 1
ATOM 789 N N . LEU A 1 96 ? 36.312 5.145 9.642 1.00 61.12 96 LEU A N 1
ATOM 790 C CA . LEU A 1 96 ? 35.930 3.737 9.591 1.00 61.12 96 LEU A CA 1
ATOM 791 C C . LEU A 1 96 ? 37.165 2.863 9.346 1.00 61.12 96 LEU A C 1
ATOM 793 O O . LEU A 1 96 ? 37.909 3.070 8.393 1.00 61.12 96 LEU A O 1
ATOM 797 N N . LEU A 1 97 ? 37.345 1.827 10.162 1.00 47.53 97 LEU A N 1
ATOM 798 C CA . LEU A 1 97 ? 38.307 0.757 9.906 1.00 47.53 97 LEU A CA 1
ATOM 799 C C . LEU A 1 97 ? 37.564 -0.433 9.322 1.00 47.53 97 LEU A C 1
ATOM 801 O O . LEU A 1 97 ? 36.711 -0.996 9.994 1.00 47.53 97 LEU A O 1
ATOM 805 N N . ASN A 1 98 ? 37.860 -0.829 8.083 1.00 47.94 98 ASN A N 1
ATOM 806 C CA . ASN A 1 98 ? 37.166 -1.939 7.411 1.00 47.94 98 ASN A CA 1
ATOM 807 C C . ASN A 1 98 ? 35.629 -1.786 7.442 1.00 47.94 98 ASN A C 1
ATOM 809 O O . ASN A 1 98 ? 34.906 -2.705 7.819 1.00 47.94 98 ASN A O 1
ATOM 813 N N . GLY A 1 99 ? 35.130 -0.587 7.117 1.00 47.94 99 GLY A N 1
ATOM 814 C CA . GLY A 1 99 ? 33.694 -0.269 7.130 1.00 47.94 99 GLY A CA 1
ATOM 815 C C . GLY A 1 99 ? 33.086 -0.108 8.526 1.00 47.94 99 GLY A C 1
ATOM 816 O O . GLY A 1 99 ? 31.889 0.120 8.646 1.00 47.94 99 GLY A O 1
ATOM 817 N N . THR A 1 100 ? 33.899 -0.190 9.579 1.00 49.50 100 THR A N 1
ATOM 818 C CA . THR A 1 100 ? 33.455 -0.240 10.969 1.00 49.50 100 THR A CA 1
ATOM 819 C C . THR A 1 100 ? 33.884 0.992 11.760 1.00 49.50 100 THR A C 1
ATOM 821 O O . THR A 1 100 ? 35.068 1.326 11.807 1.00 49.50 100 THR A O 1
ATOM 824 N N . LEU A 1 101 ? 32.943 1.623 12.469 1.00 63.41 101 LEU A N 1
ATOM 825 C CA . LEU A 1 101 ? 33.262 2.656 13.453 1.00 63.41 101 LEU A CA 1
ATOM 826 C C . LEU A 1 101 ? 33.591 2.002 14.798 1.00 63.41 101 LEU A C 1
ATOM 828 O O . LEU A 1 101 ? 32.712 1.438 15.446 1.00 63.41 101 LEU A O 1
ATOM 832 N N . ILE A 1 102 ? 34.843 2.114 15.239 1.00 67.62 102 ILE A N 1
ATOM 833 C CA . ILE A 1 102 ? 35.265 1.603 16.546 1.00 67.62 102 ILE A CA 1
ATOM 834 C C . ILE A 1 102 ? 35.260 2.752 17.552 1.00 67.62 102 ILE A C 1
ATOM 836 O O . ILE A 1 102 ? 36.056 3.683 17.438 1.00 67.62 102 ILE A O 1
ATOM 840 N N . LEU A 1 103 ? 34.372 2.676 18.542 1.00 71.06 103 LEU A N 1
ATOM 841 C CA . LEU A 1 103 ? 34.307 3.615 19.660 1.00 71.06 103 LEU A CA 1
ATOM 842 C C . LEU A 1 103 ? 34.893 2.974 20.915 1.00 71.06 103 LEU A C 1
ATOM 844 O O . LEU A 1 103 ? 34.606 1.820 21.214 1.00 71.06 103 LEU A O 1
ATOM 848 N N . GLU A 1 104 ? 35.679 3.748 21.652 1.00 71.62 104 GLU A N 1
ATOM 849 C CA . GLU A 1 104 ? 36.195 3.394 22.970 1.00 71.62 104 GLU A CA 1
ATOM 850 C C . GLU A 1 104 ? 35.750 4.458 23.968 1.00 71.62 104 GLU A C 1
ATOM 852 O O . GLU A 1 104 ? 35.921 5.653 23.719 1.00 71.62 104 GLU A O 1
ATOM 857 N N . ALA A 1 105 ? 35.188 4.028 25.095 1.00 74.62 105 ALA A N 1
ATOM 858 C CA . ALA A 1 105 ? 34.857 4.905 26.207 1.00 74.62 105 ALA A CA 1
ATOM 859 C C . ALA A 1 105 ? 35.728 4.577 27.417 1.00 74.62 105 ALA A C 1
ATOM 861 O O . ALA A 1 105 ? 35.893 3.416 27.785 1.00 74.62 105 ALA A O 1
ATOM 862 N N . PHE A 1 106 ? 36.261 5.625 28.032 1.00 73.81 106 PHE A N 1
ATOM 863 C CA . PHE A 1 106 ? 36.970 5.580 29.299 1.00 73.81 106 PHE A CA 1
ATOM 864 C C . PHE A 1 106 ? 36.092 6.253 30.343 1.00 73.81 106 PHE A C 1
ATOM 866 O O . PHE A 1 106 ? 35.674 7.396 30.153 1.00 73.81 106 PHE A O 1
ATOM 873 N N . LEU A 1 107 ? 35.801 5.528 31.417 1.00 75.69 107 LEU A N 1
ATOM 874 C CA . LEU A 1 107 ? 34.916 5.958 32.491 1.00 75.69 107 LEU A CA 1
ATOM 875 C C . LEU A 1 107 ? 35.754 6.070 33.762 1.00 75.69 107 LEU A C 1
ATOM 877 O O . LEU A 1 107 ? 36.402 5.104 34.159 1.00 75.69 107 LEU A O 1
ATOM 881 N N . HIS A 1 108 ? 35.775 7.249 34.373 1.00 75.56 108 HIS A N 1
ATOM 882 C CA . HIS A 1 108 ? 36.477 7.493 35.625 1.00 75.56 108 HIS A CA 1
ATOM 883 C C . HIS A 1 108 ? 35.494 8.004 36.670 1.00 75.56 108 HIS A C 1
ATOM 885 O O . HIS A 1 108 ? 34.849 9.033 36.485 1.00 75.56 108 HIS A O 1
ATOM 891 N N . GLU A 1 109 ? 35.382 7.294 37.783 1.00 73.75 109 GLU A N 1
ATOM 892 C CA . GLU A 1 109 ? 34.493 7.693 38.864 1.00 73.75 109 GLU A CA 1
ATOM 893 C C . GLU A 1 109 ? 35.112 8.798 39.727 1.00 73.75 109 GLU A C 1
ATOM 895 O O . GLU A 1 109 ? 36.295 8.743 40.072 1.00 73.75 109 GLU A O 1
ATOM 900 N N . LYS A 1 110 ? 34.315 9.802 40.102 1.00 71.44 110 LYS A N 1
ATOM 901 C CA . LYS A 1 110 ? 34.728 10.818 41.074 1.00 71.44 110 LYS A CA 1
ATOM 902 C C . LYS A 1 110 ? 34.496 10.313 42.507 1.00 71.44 110 LYS A C 1
ATOM 904 O O . LYS A 1 110 ? 33.403 9.831 42.797 1.00 71.44 110 LYS A O 1
ATOM 909 N N . PRO A 1 111 ? 35.470 10.446 43.426 1.00 57.53 111 PRO A N 1
ATOM 910 C CA . PRO A 1 111 ? 35.263 10.152 44.846 1.00 57.53 111 PRO A CA 1
ATOM 911 C C . PRO A 1 111 ? 34.164 11.061 45.433 1.00 57.53 111 PRO A C 1
ATOM 913 O O . PRO A 1 111 ? 34.231 12.272 45.245 1.00 57.53 111 PRO A O 1
ATOM 916 N N . GLY A 1 112 ? 33.153 10.500 46.110 1.00 56.03 112 GLY A N 1
ATOM 917 C CA . GLY A 1 112 ? 32.016 11.261 46.659 1.00 56.03 112 GLY A CA 1
ATOM 918 C C . GLY A 1 112 ? 32.172 11.681 48.130 1.00 56.03 112 GLY A C 1
ATOM 919 O O . GLY A 1 112 ? 32.656 10.896 48.947 1.00 56.03 112 GLY A O 1
ATOM 920 N N . GLU A 1 113 ? 31.716 12.895 48.468 1.00 35.88 113 GLU A N 1
ATOM 921 C CA . GLU A 1 113 ? 31.397 13.340 49.838 1.00 35.88 113 GLU A CA 1
ATOM 922 C C . GLU A 1 113 ? 30.122 12.615 50.346 1.00 35.88 113 GLU A C 1
ATOM 924 O O . GLU A 1 113 ? 29.157 12.443 49.607 1.00 35.88 113 GLU A O 1
ATOM 929 N N . LEU A 1 114 ? 30.169 12.102 51.584 1.00 38.00 114 LEU A N 1
ATOM 930 C CA . LEU A 1 114 ? 29.278 11.094 52.199 1.00 38.00 114 LEU A CA 1
ATOM 931 C C . LEU A 1 114 ? 27.916 11.610 52.722 1.00 38.00 114 LEU A C 1
ATOM 933 O O . LEU A 1 114 ? 27.858 12.722 53.225 1.00 38.00 114 LEU A O 1
ATOM 937 N N . SER A 1 115 ? 26.920 10.711 52.868 1.00 29.23 115 SER A N 1
ATOM 938 C CA . SER A 1 115 ? 26.235 10.335 54.146 1.00 29.23 115 SER A CA 1
ATOM 939 C C . SER A 1 115 ? 25.124 9.290 53.856 1.00 29.23 115 SER A C 1
ATOM 941 O O . SER A 1 115 ? 24.668 9.233 52.729 1.00 29.23 115 SER A O 1
ATOM 943 N N . ALA A 1 116 ? 24.561 8.442 54.720 1.00 29.39 116 ALA A N 1
ATOM 944 C CA . ALA A 1 116 ? 24.919 7.805 55.985 1.00 29.39 116 ALA A CA 1
ATOM 945 C C . ALA A 1 116 ? 23.681 6.987 56.450 1.00 29.39 116 ALA A C 1
ATOM 947 O O . ALA A 1 116 ? 22.895 7.517 57.214 1.00 29.39 116 ALA A O 1
ATOM 948 N N . ALA A 1 117 ? 23.489 5.741 55.986 1.00 26.33 117 ALA A N 1
ATOM 949 C CA . ALA A 1 117 ? 22.632 4.664 56.554 1.00 26.33 117 ALA A CA 1
ATOM 950 C C . ALA A 1 117 ? 22.202 3.762 55.384 1.00 26.33 117 ALA A C 1
ATOM 952 O O . ALA A 1 117 ? 21.341 4.126 54.610 1.00 26.33 117 ALA A O 1
ATOM 953 N N . ILE A 1 118 ? 22.831 2.628 55.096 1.00 28.48 118 ILE A N 1
ATOM 954 C CA . ILE A 1 118 ? 22.725 1.394 55.872 1.00 28.48 118 ILE A CA 1
ATOM 955 C C . ILE A 1 118 ? 24.107 0.725 55.855 1.00 28.48 118 ILE A C 1
ATOM 957 O O . ILE A 1 118 ? 24.553 0.130 54.877 1.00 28.48 118 ILE A O 1
ATOM 961 N N . LYS A 1 119 ? 24.831 0.889 56.966 1.00 27.19 119 LYS A N 1
ATOM 962 C CA . LYS A 1 119 ? 26.042 0.139 57.310 1.00 27.19 119 LYS A CA 1
ATOM 963 C C . LYS A 1 119 ? 25.630 -1.035 58.191 1.00 27.19 119 LYS A C 1
ATOM 965 O O . LYS A 1 119 ? 25.250 -0.807 59.333 1.00 27.19 119 LYS A O 1
ATOM 970 N N . SER A 1 120 ? 25.788 -2.261 57.703 1.00 24.78 120 SER A N 1
ATOM 971 C CA . SER A 1 120 ? 26.282 -3.460 58.420 1.00 24.78 120 SER A CA 1
ATOM 972 C C . SER A 1 120 ? 25.776 -4.701 57.680 1.00 24.78 120 SER A C 1
ATOM 974 O O . SER A 1 120 ? 24.609 -4.758 57.339 1.00 24.78 120 SER A O 1
ATOM 976 N N . ARG A 1 121 ? 26.559 -5.731 57.367 1.00 28.33 121 ARG A N 1
ATOM 977 C CA . ARG A 1 121 ? 27.919 -6.151 57.740 1.00 28.33 121 ARG A CA 1
ATOM 978 C C . ARG A 1 121 ? 28.247 -7.233 56.693 1.00 28.33 121 ARG A C 1
ATOM 980 O O . ARG A 1 121 ? 27.455 -8.143 56.538 1.00 28.33 121 ARG A O 1
ATOM 987 N N . GLU A 1 122 ? 29.278 -7.084 55.873 1.00 25.47 122 GLU A N 1
ATOM 988 C CA . GLU A 1 122 ? 30.589 -7.684 56.147 1.00 25.47 122 GLU A CA 1
ATOM 989 C C . GLU A 1 122 ? 31.730 -6.760 55.696 1.00 25.47 122 GLU A C 1
ATOM 991 O O . GLU A 1 122 ? 31.691 -6.125 54.644 1.00 25.47 122 GLU A O 1
ATOM 996 N N . ARG A 1 123 ? 32.746 -6.635 56.556 1.00 24.61 123 ARG A N 1
ATOM 997 C CA . ARG A 1 123 ? 33.918 -5.775 56.370 1.00 24.61 123 ARG A CA 1
ATOM 998 C C . ARG A 1 123 ? 35.134 -6.638 56.055 1.00 24.61 123 ARG A C 1
ATOM 1000 O O . ARG A 1 123 ? 35.422 -7.531 56.839 1.00 24.61 123 ARG A O 1
ATOM 1007 N N . LEU A 1 124 ? 35.893 -6.250 55.030 1.00 23.09 124 LEU A N 1
ATOM 1008 C CA . LEU A 1 124 ? 37.280 -5.739 55.086 1.00 23.09 124 LEU A CA 1
ATOM 1009 C C . LEU A 1 124 ? 38.050 -6.131 53.819 1.00 23.09 124 LEU A C 1
ATOM 1011 O O . LEU A 1 124 ? 38.207 -7.304 53.515 1.00 23.09 124 LEU A O 1
ATOM 1015 N N . GLY A 1 125 ? 38.592 -5.126 53.127 1.00 22.89 125 GLY A N 1
ATOM 1016 C CA . GLY A 1 125 ? 39.510 -5.331 52.007 1.00 22.89 125 GLY A CA 1
ATOM 1017 C C . GLY A 1 125 ? 39.558 -4.146 51.051 1.00 22.89 125 GLY A C 1
ATOM 1018 O O . GLY A 1 125 ? 39.057 -4.206 49.939 1.00 22.89 125 GLY A O 1
ATOM 1019 N N . 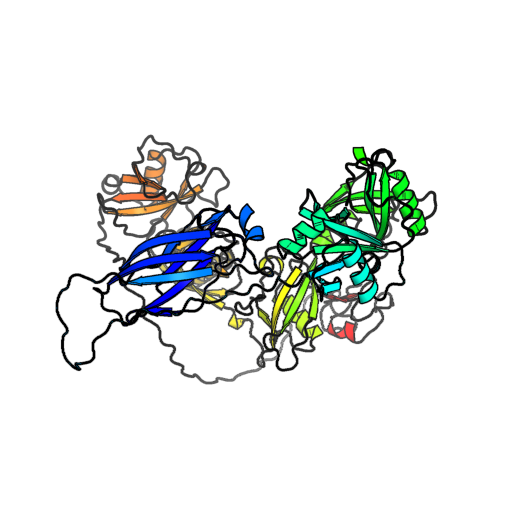THR A 1 126 ? 40.132 -3.037 51.503 1.00 25.23 126 THR A N 1
ATOM 1020 C CA . THR A 1 126 ? 40.418 -1.824 50.727 1.00 25.23 126 THR A CA 1
ATOM 1021 C C . THR A 1 126 ? 41.159 -2.089 49.409 1.00 25.23 126 THR A C 1
ATOM 1023 O O . THR A 1 126 ? 42.249 -2.655 49.445 1.00 25.23 126 THR A O 1
ATOM 1026 N N . ARG A 1 127 ? 40.656 -1.548 48.290 1.00 26.33 127 ARG A N 1
ATOM 1027 C CA . ARG A 1 127 ? 41.337 -0.605 47.365 1.00 26.33 127 ARG A CA 1
ATOM 1028 C C . ARG A 1 127 ? 40.517 -0.473 46.078 1.00 26.33 127 ARG A C 1
ATOM 1030 O O . ARG A 1 127 ? 40.206 -1.465 45.433 1.00 26.33 127 ARG A O 1
ATOM 1037 N N . GLY A 1 128 ? 40.163 0.770 45.739 1.00 29.38 128 GLY A N 1
ATOM 1038 C CA . GLY A 1 128 ? 39.398 1.123 44.546 1.00 29.38 128 GLY A CA 1
ATOM 1039 C C . GLY A 1 128 ? 40.053 0.581 43.278 1.00 29.38 128 GLY A C 1
ATOM 1040 O O . GLY A 1 128 ? 41.153 0.991 42.909 1.00 29.38 128 GLY A O 1
ATOM 1041 N N . GLY A 1 129 ? 39.366 -0.361 42.637 1.00 25.80 129 GLY A N 1
ATOM 1042 C CA . GLY A 1 129 ? 39.727 -0.879 41.331 1.00 25.80 129 GLY A CA 1
ATOM 1043 C C . GLY A 1 129 ? 39.287 0.103 40.255 1.00 25.80 129 GLY A C 1
ATOM 1044 O O . GLY A 1 129 ? 38.099 0.254 39.991 1.00 25.80 129 GLY A O 1
ATOM 1045 N N . VAL A 1 130 ? 40.254 0.761 39.620 1.00 30.31 130 VAL A N 1
ATOM 1046 C CA . VAL A 1 130 ? 40.061 1.369 38.303 1.00 30.31 130 VAL A CA 1
ATOM 1047 C C . VAL A 1 130 ? 39.737 0.228 37.337 1.00 30.31 130 VAL A C 1
ATOM 1049 O O . VAL A 1 130 ? 40.616 -0.577 37.028 1.00 30.31 130 VAL A O 1
ATOM 1052 N N . VAL A 1 131 ? 38.491 0.133 36.872 1.00 33.12 131 VAL A N 1
ATOM 1053 C CA . VAL A 1 131 ? 38.113 -0.817 35.816 1.00 33.12 131 VAL A CA 1
ATOM 1054 C C . VAL A 1 131 ? 38.787 -0.354 34.519 1.00 33.12 131 VAL A C 1
ATOM 1056 O O . VAL A 1 131 ? 38.404 0.650 33.925 1.00 33.12 131 VAL A O 1
ATOM 1059 N N . ARG A 1 132 ? 39.860 -1.047 34.118 1.00 32.78 132 ARG A N 1
ATOM 1060 C CA . ARG A 1 132 ? 40.662 -0.779 32.907 1.00 32.78 132 ARG A CA 1
ATOM 1061 C C . ARG A 1 132 ? 40.277 -1.680 31.728 1.00 32.78 132 ARG A C 1
ATOM 1063 O O . ARG A 1 132 ? 41.149 -2.021 30.934 1.00 32.78 132 ARG A O 1
ATOM 1070 N N . ASP A 1 133 ? 39.007 -2.045 31.581 1.00 32.31 133 ASP A N 1
ATOM 1071 C CA . ASP A 1 133 ? 38.556 -2.735 30.369 1.00 32.31 133 ASP A CA 1
ATOM 1072 C C . ASP A 1 133 ? 37.954 -1.735 29.371 1.00 32.31 133 ASP A C 1
ATOM 1074 O O . ASP A 1 133 ? 36.826 -1.275 29.556 1.00 32.31 133 ASP A O 1
ATOM 1078 N N . PRO A 1 134 ? 38.691 -1.338 28.311 1.00 40.53 134 PRO A N 1
ATOM 1079 C CA . PRO A 1 134 ? 38.104 -0.567 27.226 1.00 40.53 134 PRO A CA 1
ATOM 1080 C C . PRO A 1 134 ? 37.062 -1.425 26.503 1.00 40.53 134 PRO A C 1
ATOM 1082 O O . PRO A 1 134 ? 37.353 -2.550 26.094 1.00 40.53 134 PRO A O 1
ATOM 1085 N N . VAL A 1 135 ? 35.870 -0.864 26.285 1.00 44.78 135 VAL A N 1
ATOM 1086 C CA . VAL A 1 135 ? 34.847 -1.422 25.387 1.00 44.78 135 VAL A CA 1
ATOM 1087 C C . VAL A 1 135 ? 35.465 -1.543 23.990 1.00 44.78 135 VAL A C 1
ATOM 1089 O O . VAL A 1 135 ? 35.578 -0.560 23.261 1.00 44.78 135 VAL A O 1
ATOM 1092 N N . ARG A 1 136 ? 35.966 -2.734 23.639 1.00 39.38 136 ARG A N 1
ATOM 1093 C CA . ARG A 1 136 ? 36.708 -2.974 22.396 1.00 39.38 136 ARG A CA 1
ATOM 1094 C C . ARG A 1 136 ? 35.783 -3.531 21.318 1.00 39.38 136 ARG A C 1
ATOM 1096 O O . ARG A 1 136 ? 35.350 -4.674 21.383 1.00 39.38 136 ARG A O 1
ATOM 1103 N N . SER A 1 137 ? 35.616 -2.729 20.269 1.00 34.25 137 SER A N 1
ATOM 1104 C CA . SER A 1 137 ? 35.027 -3.053 18.961 1.00 34.25 137 SER A CA 1
ATOM 1105 C C . SER A 1 137 ? 33.501 -3.175 18.897 1.00 34.25 137 SER A C 1
ATOM 1107 O O . SER A 1 137 ? 32.900 -4.130 19.365 1.00 34.25 137 SER A O 1
ATOM 1109 N N . VAL A 1 138 ? 32.883 -2.224 18.196 1.00 39.44 138 VAL A N 1
ATOM 1110 C CA . VAL A 1 138 ? 31.705 -2.505 17.362 1.00 39.44 138 VAL A CA 1
ATOM 1111 C C . VAL A 1 138 ? 32.269 -2.992 16.025 1.00 39.44 138 VAL A C 1
ATOM 1113 O O . VAL A 1 138 ? 33.274 -2.428 15.610 1.00 39.44 138 VAL A O 1
ATOM 1116 N N . ARG A 1 139 ? 31.710 -4.033 15.386 1.00 34.97 139 ARG A N 1
ATOM 1117 C CA . ARG A 1 139 ? 32.005 -4.457 13.996 1.00 34.97 139 ARG A CA 1
ATOM 1118 C C . ARG A 1 139 ? 30.785 -4.172 13.126 1.00 34.97 139 ARG A C 1
ATOM 1120 O O . ARG A 1 139 ? 29.692 -4.595 13.480 1.00 34.97 139 ARG A O 1
ATOM 1127 N N . LEU A 1 140 ? 30.970 -3.491 12.000 1.00 40.31 140 LEU A N 1
ATOM 1128 C CA . LEU A 1 140 ? 29.955 -3.342 10.961 1.00 40.31 140 LEU A CA 1
ATOM 1129 C C . LEU A 1 140 ? 30.349 -4.251 9.787 1.00 40.31 140 LEU A C 1
ATOM 1131 O O . LEU A 1 140 ? 31.335 -3.954 9.109 1.00 40.31 140 LEU A O 1
ATOM 1135 N N . PRO A 1 141 ? 29.631 -5.349 9.499 1.00 42.91 141 PRO A N 1
ATOM 1136 C CA . PRO A 1 141 ? 29.626 -5.857 8.136 1.00 42.91 141 PRO A CA 1
ATOM 1137 C C . PRO A 1 141 ? 29.007 -4.776 7.236 1.00 42.91 141 PRO A C 1
ATOM 1139 O O . PRO A 1 141 ? 27.989 -4.182 7.600 1.00 42.91 141 PRO A O 1
ATOM 1142 N N . LEU A 1 142 ? 29.605 -4.511 6.065 1.00 45.44 142 LEU A N 1
ATOM 1143 C CA . LEU A 1 142 ? 28.852 -3.839 5.003 1.00 45.44 142 LEU A CA 1
ATOM 1144 C C . LEU A 1 142 ? 27.587 -4.678 4.780 1.00 45.44 142 LEU A C 1
ATOM 1146 O O . LEU A 1 142 ? 27.710 -5.904 4.667 1.00 45.44 142 LEU A O 1
ATOM 1150 N N . PRO A 1 143 ? 26.389 -4.071 4.766 1.00 52.72 143 PRO A N 1
ATOM 1151 C CA . PRO A 1 143 ? 25.189 -4.821 4.453 1.00 52.72 143 PRO A CA 1
ATOM 1152 C C . PRO A 1 143 ? 25.398 -5.514 3.099 1.00 52.72 143 PRO A C 1
ATOM 1154 O O . PRO A 1 143 ? 26.018 -4.924 2.206 1.00 52.72 143 PRO A O 1
ATOM 1157 N N . PRO A 1 144 ? 24.946 -6.770 2.946 1.00 63.09 144 PRO A N 1
ATOM 1158 C CA . PRO A 1 144 ? 25.082 -7.470 1.682 1.00 63.09 144 PRO A CA 1
ATOM 1159 C C . PRO A 1 144 ? 24.482 -6.618 0.563 1.00 63.09 144 PRO A C 1
ATOM 1161 O O . PRO A 1 144 ? 23.350 -6.145 0.672 1.00 63.09 144 PRO A O 1
ATOM 1164 N N . GLN A 1 145 ? 25.256 -6.401 -0.499 1.00 76.06 145 GLN A N 1
ATOM 1165 C CA . GLN A 1 145 ? 24.791 -5.662 -1.665 1.00 76.06 145 GLN A CA 1
ATOM 1166 C C . GLN A 1 145 ? 23.795 -6.544 -2.414 1.00 76.06 145 GLN A C 1
ATOM 1168 O O . GLN A 1 145 ? 24.155 -7.615 -2.910 1.00 76.06 145 GLN A O 1
ATOM 1173 N N . ARG A 1 146 ? 22.535 -6.113 -2.424 1.00 81.62 146 ARG A N 1
ATOM 1174 C CA . ARG A 1 146 ? 21.417 -6.833 -3.034 1.00 81.62 146 ARG A CA 1
ATOM 1175 C C . ARG A 1 146 ? 20.954 -6.111 -4.286 1.00 81.62 146 ARG A C 1
ATOM 1177 O O . ARG A 1 146 ? 20.813 -4.886 -4.278 1.00 81.62 146 ARG A O 1
ATOM 1184 N N . PHE A 1 147 ? 20.676 -6.895 -5.314 1.00 85.25 147 PHE A N 1
ATOM 1185 C CA . PHE A 1 147 ? 20.226 -6.435 -6.614 1.00 85.25 147 PHE A CA 1
ATOM 1186 C C . PHE A 1 147 ? 18.932 -7.161 -6.972 1.00 85.25 147 PHE A C 1
ATOM 1188 O O . PHE A 1 147 ? 18.850 -8.378 -6.808 1.00 85.25 147 PHE A O 1
ATOM 1195 N N . THR A 1 148 ? 17.935 -6.432 -7.464 1.00 88.75 148 THR A N 1
ATOM 1196 C CA . THR A 1 148 ? 16.882 -7.049 -8.281 1.00 88.75 148 THR A CA 1
ATOM 1197 C C . THR A 1 148 ? 17.249 -6.852 -9.726 1.00 88.75 148 THR A C 1
ATOM 1199 O O . THR A 1 148 ? 17.499 -5.724 -10.136 1.00 88.75 148 THR A O 1
ATOM 1202 N N . VAL A 1 149 ? 17.284 -7.941 -10.476 1.00 89.69 149 VAL A N 1
ATOM 1203 C CA . VAL A 1 149 ? 17.673 -7.945 -11.876 1.00 89.69 149 VAL A CA 1
ATOM 1204 C C . VAL A 1 149 ? 16.465 -8.346 -12.698 1.00 89.69 149 VAL A C 1
ATOM 1206 O O . VAL A 1 149 ? 15.923 -9.434 -12.522 1.00 89.69 149 VAL A O 1
ATOM 1209 N N . VAL A 1 150 ? 16.046 -7.432 -13.564 1.00 90.00 150 VAL A N 1
ATOM 1210 C CA . VAL A 1 150 ? 15.023 -7.645 -14.585 1.00 90.00 150 VAL A CA 1
ATOM 1211 C C . VAL A 1 150 ? 15.731 -7.802 -15.921 1.00 90.00 150 VAL A C 1
ATOM 1213 O O . VAL A 1 150 ? 16.651 -7.045 -16.217 1.00 90.00 150 VAL A O 1
ATOM 1216 N N . THR A 1 151 ? 15.309 -8.759 -16.726 1.00 86.62 151 THR A N 1
ATOM 1217 C CA . THR A 1 151 ? 15.847 -9.065 -18.054 1.00 86.62 151 THR A CA 1
ATOM 1218 C C . THR A 1 151 ? 14.783 -8.830 -19.125 1.00 86.62 151 THR A C 1
ATOM 1220 O O . THR A 1 151 ? 13.605 -8.672 -18.801 1.00 86.62 151 THR A O 1
ATOM 1223 N N . ASP A 1 152 ? 15.156 -8.851 -20.407 1.00 83.81 152 ASP A N 1
ATOM 1224 C CA . ASP A 1 152 ? 14.172 -8.845 -21.498 1.00 83.81 152 ASP A CA 1
ATOM 1225 C C . ASP A 1 152 ? 13.133 -9.962 -21.343 1.00 83.81 152 ASP A C 1
ATOM 1227 O O . ASP A 1 152 ? 11.946 -9.729 -21.560 1.00 83.81 152 ASP A O 1
ATOM 1231 N N . HIS A 1 153 ? 13.544 -11.150 -20.885 1.00 83.19 153 HIS A N 1
ATOM 1232 C CA . HIS A 1 153 ? 12.626 -12.262 -20.637 1.00 83.19 153 HIS A CA 1
ATOM 1233 C C . HIS A 1 153 ? 11.513 -11.885 -19.649 1.00 83.19 153 HIS A C 1
ATOM 1235 O O . HIS A 1 153 ? 10.345 -12.166 -19.908 1.00 83.19 153 HIS A O 1
ATOM 1241 N N . ASP A 1 154 ? 11.854 -11.191 -18.561 1.00 86.38 154 ASP A N 1
ATOM 1242 C CA . ASP A 1 154 ? 10.877 -10.733 -17.568 1.00 86.38 154 ASP A CA 1
ATOM 1243 C C . ASP A 1 154 ? 9.912 -9.686 -18.148 1.00 86.38 154 ASP A C 1
ATOM 1245 O O . ASP A 1 154 ? 8.725 -9.689 -17.818 1.00 86.38 154 ASP A O 1
ATOM 1249 N N . LEU A 1 155 ? 10.406 -8.798 -19.023 1.00 89.00 155 LEU A N 1
ATOM 1250 C CA . LEU A 1 155 ? 9.578 -7.797 -19.704 1.00 89.00 155 LEU A CA 1
ATOM 1251 C C . LEU A 1 155 ? 8.612 -8.449 -20.704 1.00 89.00 155 LEU A C 1
ATOM 1253 O O . LEU A 1 155 ? 7.436 -8.091 -20.745 1.00 89.00 155 LEU A O 1
ATOM 1257 N N . PHE A 1 156 ? 9.089 -9.424 -21.483 1.00 87.25 156 PHE A N 1
ATOM 1258 C CA . PHE A 1 156 ? 8.269 -10.179 -22.436 1.00 87.25 156 PHE A CA 1
ATOM 1259 C C . PHE A 1 156 ? 7.254 -11.099 -21.750 1.00 87.25 156 PHE A C 1
ATOM 1261 O O . PHE A 1 156 ? 6.155 -11.281 -22.269 1.00 87.25 156 PHE A O 1
ATOM 1268 N N . ALA A 1 157 ? 7.586 -11.645 -20.578 1.00 85.12 157 ALA A N 1
ATOM 1269 C CA . ALA A 1 157 ? 6.672 -12.467 -19.790 1.00 85.12 157 ALA A CA 1
ATOM 1270 C C . ALA A 1 157 ? 5.551 -11.652 -19.113 1.00 85.12 157 ALA A C 1
ATOM 1272 O O . ALA A 1 157 ? 4.545 -12.221 -18.683 1.00 85.12 157 ALA A O 1
ATOM 1273 N N . HIS A 1 158 ? 5.702 -10.327 -18.992 1.00 87.69 158 HIS A N 1
ATOM 1274 C CA . HIS A 1 158 ? 4.736 -9.479 -18.295 1.00 87.69 158 HIS A CA 1
ATOM 1275 C C . HIS A 1 158 ? 3.549 -9.075 -19.180 1.00 87.69 158 HIS A C 1
ATOM 1277 O O . HIS A 1 158 ? 3.665 -8.240 -20.083 1.00 87.69 158 HIS A O 1
ATOM 1283 N N . VAL A 1 159 ? 2.372 -9.598 -18.836 1.00 87.06 159 VAL A N 1
ATOM 1284 C CA . VAL A 1 159 ? 1.087 -9.254 -19.459 1.00 87.06 159 VAL A CA 1
ATOM 1285 C C . VAL A 1 159 ? 0.325 -8.258 -18.582 1.00 87.06 159 VAL A C 1
ATOM 1287 O O . VAL A 1 159 ? 0.112 -8.500 -17.393 1.00 87.06 159 VAL A O 1
ATOM 1290 N N . GLY A 1 160 ? -0.112 -7.144 -19.171 1.00 88.94 160 GLY A N 1
ATOM 1291 C CA . GLY A 1 160 ? -0.883 -6.099 -18.485 1.00 88.94 160 GLY A CA 1
ATOM 1292 C C . GLY A 1 160 ? -0.177 -4.737 -18.430 1.00 88.94 160 GLY A C 1
ATOM 1293 O O . GLY A 1 160 ? 0.892 -4.577 -19.021 1.00 88.94 160 GLY A O 1
ATOM 1294 N N . PRO A 1 161 ? -0.748 -3.740 -17.729 1.00 87.94 161 PRO A N 1
ATOM 1295 C CA . PRO A 1 161 ? -0.121 -2.428 -17.536 1.00 87.94 161 PRO A CA 1
ATOM 1296 C C . PRO A 1 161 ? 1.244 -2.506 -16.837 1.00 87.94 161 PRO A C 1
ATOM 1298 O O . PRO A 1 161 ? 1.517 -3.440 -16.075 1.00 87.94 161 PRO A O 1
ATOM 1301 N N . GLY A 1 162 ? 2.110 -1.517 -17.065 1.00 88.25 162 GLY A N 1
ATOM 1302 C CA . GLY A 1 162 ? 3.475 -1.502 -16.536 1.00 88.25 162 GLY A CA 1
ATOM 1303 C C . GLY A 1 162 ? 4.405 -2.483 -17.254 1.00 88.25 162 GLY A C 1
ATOM 1304 O O . GLY A 1 162 ? 4.054 -3.048 -18.285 1.00 88.25 162 GLY A O 1
ATOM 1305 N N . LEU A 1 163 ? 5.619 -2.680 -16.731 1.00 88.12 163 LEU A N 1
ATOM 1306 C CA . LEU A 1 163 ? 6.687 -3.414 -17.432 1.00 88.12 163 LEU A CA 1
ATOM 1307 C C . LEU A 1 163 ? 7.047 -4.768 -16.819 1.00 88.12 163 LEU A C 1
ATOM 1309 O O . LEU A 1 163 ? 7.343 -5.691 -17.564 1.00 88.12 163 LEU A O 1
ATOM 1313 N N . CYS A 1 164 ? 7.020 -4.901 -15.494 1.00 82.62 164 CYS A N 1
ATOM 1314 C CA . CYS A 1 164 ? 7.248 -6.175 -14.816 1.00 82.62 164 CYS A CA 1
ATOM 1315 C C . CYS A 1 164 ? 6.758 -6.124 -13.364 1.00 82.62 164 CYS A C 1
ATOM 1317 O O . CYS A 1 164 ? 6.548 -5.048 -12.795 1.00 82.62 164 CYS A O 1
ATOM 1319 N N . ASN A 1 165 ? 6.684 -7.289 -12.723 1.00 75.81 165 ASN A N 1
ATOM 1320 C CA . ASN A 1 165 ? 6.505 -7.410 -11.279 1.00 75.81 165 ASN A CA 1
ATOM 1321 C C . ASN A 1 165 ? 7.881 -7.530 -10.589 1.00 75.81 165 ASN A C 1
ATOM 1323 O O . ASN A 1 165 ? 8.443 -8.615 -10.485 1.00 75.81 165 ASN A O 1
ATOM 1327 N N . LEU A 1 166 ? 8.452 -6.409 -10.125 1.00 76.00 166 LEU A N 1
ATOM 1328 C CA . LEU A 1 166 ? 9.790 -6.377 -9.496 1.00 76.00 166 LEU A CA 1
ATOM 1329 C C . LEU A 1 166 ? 10.002 -7.426 -8.375 1.00 76.00 166 LEU A C 1
ATOM 1331 O O . LEU A 1 166 ? 11.084 -8.009 -8.314 1.00 76.00 166 LEU A O 1
ATOM 1335 N N . PRO A 1 167 ? 9.020 -7.706 -7.494 1.00 71.38 167 PRO A N 1
ATOM 1336 C CA . PRO A 1 167 ? 9.099 -8.800 -6.525 1.00 71.38 167 PRO A CA 1
ATOM 1337 C C . PRO A 1 167 ? 9.372 -10.201 -7.089 1.00 71.38 167 PRO A C 1
ATOM 1339 O O . PRO A 1 167 ? 9.967 -11.008 -6.379 1.00 71.38 167 PRO A O 1
ATOM 1342 N N . THR A 1 168 ? 8.937 -10.510 -8.316 1.00 69.38 168 THR A N 1
ATOM 1343 C CA . THR A 1 168 ? 9.149 -11.831 -8.938 1.00 69.38 168 THR A CA 1
ATOM 1344 C C . THR A 1 168 ? 10.435 -11.903 -9.756 1.00 69.38 168 THR A C 1
ATOM 1346 O O . THR A 1 168 ? 10.811 -12.987 -10.188 1.00 69.38 168 THR A O 1
ATOM 1349 N N . ALA A 1 169 ? 11.105 -10.769 -9.967 1.00 81.69 169 ALA A N 1
ATOM 1350 C CA . ALA A 1 169 ? 12.356 -10.700 -10.708 1.00 81.69 169 ALA A CA 1
ATOM 1351 C C . ALA A 1 169 ? 13.539 -11.258 -9.896 1.00 81.69 169 ALA A C 1
ATOM 1353 O O . ALA A 1 169 ? 13.481 -11.396 -8.666 1.00 81.69 169 ALA A O 1
ATOM 1354 N N . ILE A 1 170 ? 14.635 -11.559 -10.595 1.00 84.25 170 ILE A N 1
ATOM 1355 C CA . ILE A 1 170 ? 15.789 -12.277 -10.050 1.00 84.25 170 ILE A CA 1
ATOM 1356 C C . ILE A 1 170 ? 16.413 -11.478 -8.899 1.00 84.25 170 ILE A C 1
ATOM 1358 O O . ILE A 1 170 ? 16.825 -10.329 -9.063 1.00 84.25 170 ILE A O 1
ATOM 1362 N N . GLN A 1 171 ? 16.509 -12.092 -7.720 1.00 86.81 171 GLN A N 1
ATOM 1363 C CA . GLN A 1 171 ? 17.154 -11.495 -6.550 1.00 86.81 171 GLN A CA 1
ATOM 1364 C C . GLN A 1 171 ? 18.582 -12.021 -6.426 1.00 86.81 171 GLN A C 1
ATOM 1366 O O . GLN A 1 171 ? 18.792 -13.188 -6.098 1.00 86.81 171 GLN A O 1
ATOM 1371 N N . LEU A 1 172 ? 19.569 -11.155 -6.646 1.00 84.06 172 LEU A N 1
ATOM 1372 C CA . LEU A 1 172 ? 20.981 -11.497 -6.503 1.00 84.06 172 LEU A CA 1
ATOM 1373 C C . LEU A 1 172 ? 21.597 -10.792 -5.300 1.00 84.06 172 LEU A C 1
ATOM 1375 O O . LEU A 1 172 ? 21.275 -9.649 -4.965 1.00 84.06 172 LEU A O 1
ATOM 1379 N N . GLN A 1 173 ? 22.534 -11.477 -4.655 1.00 83.94 173 GLN A N 1
ATOM 1380 C CA . GLN A 1 173 ? 23.340 -10.922 -3.580 1.00 83.94 173 GLN A CA 1
ATOM 1381 C C . GLN A 1 173 ? 24.813 -11.066 -3.938 1.00 83.94 173 GLN A C 1
ATOM 1383 O O . GLN A 1 173 ? 25.310 -12.179 -4.117 1.00 83.94 173 GLN A O 1
ATOM 1388 N N . ALA A 1 174 ? 25.535 -9.948 -3.994 1.00 77.88 174 ALA A N 1
ATOM 1389 C CA . ALA A 1 174 ? 26.949 -10.001 -4.322 1.00 77.88 174 ALA A CA 1
ATOM 1390 C C . ALA A 1 174 ? 27.746 -10.700 -3.212 1.00 77.88 174 ALA A C 1
ATOM 1392 O O . ALA A 1 174 ? 27.670 -10.346 -2.032 1.00 77.88 174 ALA A O 1
ATOM 1393 N N . ARG A 1 175 ? 28.559 -11.683 -3.614 1.00 71.88 175 ARG A N 1
ATOM 1394 C CA . ARG A 1 175 ? 29.451 -12.442 -2.717 1.00 71.88 175 ARG A CA 1
ATOM 1395 C C . ARG A 1 175 ? 30.651 -11.615 -2.250 1.00 71.88 175 ARG A C 1
ATOM 1397 O O . ARG A 1 175 ? 31.243 -11.901 -1.213 1.00 71.88 175 ARG A O 1
ATOM 1404 N N . LYS A 1 176 ? 31.028 -10.601 -3.033 1.00 72.25 176 LYS A N 1
ATOM 1405 C CA . LYS A 1 176 ? 32.108 -9.646 -2.759 1.00 72.25 176 LYS A CA 1
ATOM 1406 C C . LYS A 1 176 ? 31.590 -8.225 -3.003 1.00 72.25 176 LYS A C 1
ATOM 1408 O O . LYS A 1 176 ? 30.731 -8.062 -3.864 1.00 72.25 176 LYS A O 1
ATOM 1413 N N . PRO A 1 177 ? 32.112 -7.199 -2.306 1.00 74.44 177 PRO A N 1
ATOM 1414 C CA . PRO A 1 177 ? 31.718 -5.818 -2.562 1.00 74.44 177 PRO A CA 1
ATOM 1415 C C . PRO A 1 177 ? 31.993 -5.413 -4.016 1.00 74.44 177 PRO A C 1
ATOM 1417 O O . PRO A 1 177 ? 33.147 -5.368 -4.448 1.00 74.44 177 PRO A O 1
ATOM 1420 N N . ILE A 1 178 ? 30.932 -5.092 -4.746 1.00 78.56 178 ILE A N 1
ATOM 1421 C CA . ILE A 1 178 ? 30.957 -4.516 -6.085 1.00 78.56 178 ILE A CA 1
ATOM 1422 C C . ILE A 1 178 ? 31.309 -3.033 -5.962 1.00 78.56 178 ILE A C 1
ATOM 1424 O O . ILE A 1 178 ? 30.714 -2.304 -5.164 1.00 78.56 178 ILE A O 1
ATOM 1428 N N . LYS A 1 179 ? 32.320 -2.604 -6.726 1.00 75.38 179 LYS A N 1
ATOM 1429 C CA . LYS A 1 179 ? 32.881 -1.240 -6.680 1.00 75.38 179 LYS A CA 1
ATOM 1430 C C . LYS A 1 179 ? 32.841 -0.508 -8.019 1.00 75.38 179 LYS A C 1
ATOM 1432 O O . LYS A 1 179 ? 33.005 0.705 -8.048 1.00 75.38 179 LYS A O 1
ATOM 1437 N N . THR A 1 180 ? 32.664 -1.229 -9.121 1.00 83.75 180 THR A N 1
ATOM 1438 C CA . THR A 1 180 ? 32.657 -0.669 -10.476 1.00 83.75 180 THR A CA 1
ATOM 1439 C C . THR A 1 180 ? 31.485 -1.241 -11.259 1.00 83.75 180 THR A C 1
ATOM 1441 O O . THR A 1 180 ? 31.036 -2.353 -10.979 1.00 83.75 180 THR A O 1
ATOM 1444 N N . VAL A 1 181 ? 30.997 -0.483 -12.246 1.00 82.06 181 VAL A N 1
ATOM 1445 C CA . VAL A 1 181 ? 29.929 -0.946 -13.150 1.00 82.06 181 VAL A CA 1
ATOM 1446 C C . VAL A 1 181 ? 30.384 -2.191 -13.908 1.00 82.06 181 VAL A C 1
ATOM 1448 O O . VAL A 1 181 ? 29.622 -3.140 -14.013 1.00 82.06 181 VAL A O 1
ATOM 1451 N N . GLN A 1 182 ? 31.654 -2.248 -14.319 1.00 83.88 182 GLN A N 1
ATOM 1452 C CA . GLN A 1 182 ? 32.205 -3.441 -14.959 1.00 83.88 182 GLN A CA 1
ATOM 1453 C C . GLN A 1 182 ? 32.167 -4.667 -14.037 1.00 83.88 182 GLN A C 1
ATOM 1455 O O . GLN A 1 182 ? 31.692 -5.712 -14.450 1.00 83.88 182 GLN A O 1
ATOM 1460 N N . ALA A 1 183 ? 32.555 -4.536 -12.763 1.00 85.44 183 ALA A N 1
ATOM 1461 C CA . ALA A 1 183 ? 32.484 -5.656 -11.821 1.00 85.44 183 ALA A CA 1
ATOM 1462 C C . ALA A 1 183 ? 31.038 -6.106 -11.540 1.00 85.44 183 ALA A C 1
ATOM 1464 O O . ALA A 1 183 ? 30.817 -7.269 -11.206 1.00 85.44 183 ALA A O 1
ATOM 1465 N N . LEU A 1 184 ? 30.062 -5.194 -11.650 1.00 86.00 184 LEU A N 1
ATOM 1466 C CA . LEU A 1 184 ? 28.644 -5.548 -11.615 1.00 86.00 184 LEU A CA 1
ATOM 1467 C C . LEU A 1 184 ? 28.276 -6.379 -12.849 1.00 86.00 184 LEU A C 1
ATOM 1469 O O . LEU A 1 184 ? 27.717 -7.456 -12.683 1.00 86.00 184 LEU A O 1
ATOM 1473 N N . ILE A 1 185 ? 28.624 -5.910 -14.052 1.00 84.62 185 ILE A N 1
ATOM 1474 C CA . ILE A 1 185 ? 28.379 -6.627 -15.314 1.00 84.62 185 ILE A CA 1
ATOM 1475 C C . ILE A 1 185 ? 29.003 -8.024 -15.263 1.00 84.62 185 ILE A C 1
ATOM 1477 O O . ILE A 1 185 ? 28.301 -8.998 -15.502 1.00 84.62 185 ILE A O 1
ATOM 1481 N N . ASP A 1 186 ? 30.275 -8.138 -14.876 1.00 84.88 186 ASP A N 1
ATOM 1482 C CA . ASP A 1 186 ? 30.990 -9.417 -14.816 1.00 84.88 186 ASP A CA 1
ATOM 1483 C C . ASP A 1 186 ? 30.296 -10.414 -13.870 1.00 84.88 186 ASP A C 1
ATOM 1485 O O . ASP A 1 186 ? 30.180 -11.599 -14.180 1.00 84.88 186 ASP A O 1
ATOM 1489 N N . MET A 1 187 ? 29.798 -9.933 -12.722 1.00 87.12 187 MET A N 1
ATOM 1490 C CA . MET A 1 187 ? 29.035 -10.754 -11.779 1.00 87.12 187 MET A CA 1
ATOM 1491 C C . MET A 1 187 ? 27.695 -11.193 -12.370 1.00 87.12 187 MET A C 1
ATOM 1493 O O . MET A 1 187 ? 27.358 -12.366 -12.261 1.00 87.12 187 MET A O 1
ATOM 1497 N N . LEU A 1 188 ? 26.957 -10.285 -13.015 1.00 86.31 188 LEU A N 1
ATOM 1498 C CA . LEU A 1 188 ? 25.666 -10.598 -13.631 1.00 86.31 188 LEU A CA 1
ATOM 1499 C C . LEU A 1 188 ? 25.818 -11.603 -14.774 1.00 86.31 188 LEU A C 1
ATOM 1501 O O . LEU A 1 188 ? 25.074 -12.573 -14.826 1.00 86.31 188 LEU A O 1
ATOM 1505 N N . VAL A 1 189 ? 26.806 -11.407 -15.650 1.00 82.69 189 VAL A N 1
ATOM 1506 C CA . VAL A 1 189 ? 27.109 -12.319 -16.761 1.00 82.69 189 VAL A CA 1
ATOM 1507 C C . VAL A 1 189 ? 27.457 -13.710 -16.232 1.00 82.69 189 VAL A C 1
ATOM 1509 O O . VAL A 1 189 ? 26.916 -14.700 -16.717 1.00 82.69 189 VAL A O 1
ATOM 1512 N N . HIS A 1 190 ? 28.303 -13.789 -15.200 1.00 85.38 190 HIS A N 1
ATOM 1513 C CA . HIS A 1 190 ? 28.676 -15.055 -14.575 1.00 85.38 190 HIS A CA 1
ATOM 1514 C C . HIS A 1 190 ? 27.490 -15.746 -13.879 1.00 85.38 190 HIS A C 1
ATOM 1516 O O . HIS A 1 190 ? 27.232 -16.920 -14.130 1.00 85.38 190 HIS A O 1
ATOM 1522 N N . ASP A 1 191 ? 26.773 -15.041 -12.999 1.00 85.06 191 ASP A N 1
ATOM 1523 C CA . ASP A 1 191 ? 25.730 -15.636 -12.153 1.00 85.06 191 ASP A CA 1
ATOM 1524 C C . ASP A 1 191 ? 24.444 -15.960 -12.934 1.00 85.06 191 ASP A C 1
ATOM 1526 O O . ASP A 1 191 ? 23.708 -16.860 -12.532 1.00 85.06 191 ASP A O 1
ATOM 1530 N N . LEU A 1 192 ? 24.189 -15.272 -14.054 1.00 81.69 192 LEU A N 1
ATOM 1531 C CA . LEU A 1 192 ? 23.082 -15.570 -14.971 1.00 81.69 192 LEU A CA 1
ATOM 1532 C C . LEU A 1 192 ? 23.477 -16.525 -16.112 1.00 81.69 192 LEU A C 1
ATOM 1534 O O . LEU A 1 192 ? 22.618 -16.898 -16.905 1.00 81.69 192 LEU A O 1
ATOM 1538 N N . GLY A 1 193 ? 24.752 -16.923 -16.207 1.00 82.25 193 GLY A N 1
ATOM 1539 C CA . GLY A 1 193 ? 25.237 -17.836 -17.247 1.00 82.25 193 GLY A CA 1
ATOM 1540 C C . GLY A 1 193 ? 25.143 -17.273 -18.671 1.00 82.25 193 GLY A C 1
ATOM 1541 O O . GLY A 1 193 ? 24.846 -18.019 -19.599 1.00 82.25 193 GLY A O 1
ATOM 1542 N N . LEU A 1 194 ? 25.360 -15.966 -18.847 1.00 76.19 194 LEU A N 1
ATOM 1543 C CA . LEU A 1 194 ? 25.256 -15.289 -20.145 1.00 76.19 194 LEU A CA 1
ATOM 1544 C C . LEU A 1 194 ? 26.565 -15.405 -20.946 1.00 76.19 194 LEU A C 1
ATOM 1546 O O . LEU A 1 194 ? 27.659 -15.241 -20.404 1.00 76.19 194 LEU A O 1
ATOM 1550 N N . GLU A 1 195 ? 26.472 -15.614 -22.260 1.00 70.31 195 GLU A N 1
ATOM 1551 C CA . GLU A 1 195 ? 27.631 -15.632 -23.165 1.00 70.31 195 GLU A CA 1
ATOM 1552 C C . GLU A 1 195 ? 28.068 -14.206 -23.541 1.00 70.31 195 GLU A C 1
ATOM 1554 O O . GLU A 1 195 ? 27.666 -13.700 -24.579 1.00 70.31 195 GLU A O 1
ATOM 1559 N N . ALA A 1 196 ? 28.830 -13.530 -22.668 1.00 58.62 196 ALA A N 1
ATOM 1560 C CA . ALA A 1 196 ? 29.498 -12.225 -22.869 1.00 58.62 196 ALA A CA 1
ATOM 1561 C C . ALA A 1 196 ? 28.955 -11.288 -23.992 1.00 58.62 196 ALA A C 1
ATOM 1563 O O . ALA A 1 196 ? 29.739 -10.867 -24.851 1.00 58.62 196 ALA A O 1
ATOM 1564 N N . PRO A 1 197 ? 27.656 -10.912 -24.013 1.00 62.84 197 PRO A N 1
ATOM 1565 C CA . PRO A 1 197 ? 27.157 -9.971 -25.006 1.00 62.84 197 PRO A CA 1
ATOM 1566 C C . PRO A 1 197 ? 27.481 -8.532 -24.570 1.00 62.84 197 PRO A C 1
ATOM 1568 O O . PRO A 1 197 ? 27.847 -8.298 -23.414 1.00 62.84 197 PRO A O 1
ATOM 1571 N N . PRO A 1 198 ? 27.329 -7.531 -25.451 1.00 63.16 198 PRO A N 1
ATOM 1572 C CA . PRO A 1 198 ? 27.212 -6.152 -25.002 1.00 63.16 198 PRO A CA 1
ATOM 1573 C C . PRO A 1 198 ? 26.046 -6.047 -24.007 1.00 63.16 198 PRO A C 1
ATOM 1575 O O . PRO A 1 198 ? 24.941 -6.521 -24.282 1.00 63.16 198 PRO A O 1
ATOM 1578 N N . VAL A 1 199 ? 26.296 -5.447 -22.842 1.00 72.81 199 VAL A N 1
ATOM 1579 C CA . VAL A 1 199 ? 25.300 -5.322 -21.771 1.00 72.81 199 VAL A CA 1
ATOM 1580 C C . VAL A 1 199 ? 25.129 -3.859 -21.379 1.00 72.81 199 VAL A C 1
ATOM 1582 O O . VAL A 1 199 ? 26.114 -3.172 -21.096 1.00 72.81 199 VAL A O 1
ATOM 1585 N N . ARG A 1 200 ? 23.879 -3.387 -21.298 1.00 80.38 200 ARG A N 1
ATOM 1586 C CA . ARG A 1 200 ? 23.531 -2.102 -20.670 1.00 80.38 200 ARG A CA 1
ATOM 1587 C C . ARG A 1 200 ? 22.751 -2.340 -19.386 1.00 80.38 200 ARG A C 1
ATOM 1589 O O . ARG A 1 200 ? 21.923 -3.241 -19.293 1.00 80.38 200 ARG A O 1
ATOM 1596 N N . ILE A 1 201 ? 23.023 -1.506 -18.384 1.00 85.44 201 ILE A N 1
ATOM 1597 C CA . ILE A 1 201 ? 22.339 -1.560 -17.092 1.00 85.44 201 ILE A CA 1
ATOM 1598 C C . ILE A 1 201 ? 21.551 -0.272 -16.896 1.00 85.44 201 ILE A C 1
ATOM 1600 O O . ILE A 1 201 ? 22.127 0.819 -16.863 1.00 85.44 201 ILE A O 1
ATOM 1604 N N . TRP A 1 202 ? 20.246 -0.411 -16.699 1.00 87.94 202 TRP A N 1
ATOM 1605 C CA . TRP A 1 202 ? 19.320 0.685 -16.444 1.00 87.94 202 TRP A CA 1
ATOM 1606 C C . TRP A 1 202 ? 18.829 0.637 -14.995 1.00 87.94 202 TRP A C 1
ATOM 1608 O O . TRP A 1 202 ? 18.382 -0.402 -14.521 1.00 87.94 202 TRP A O 1
ATOM 1618 N N . GLU A 1 203 ? 18.894 1.755 -14.276 1.00 88.06 203 GLU A N 1
ATOM 1619 C CA . GLU A 1 203 ? 18.318 1.900 -12.938 1.00 88.06 203 GLU A CA 1
ATOM 1620 C C . GLU A 1 203 ? 16.798 2.067 -13.043 1.00 88.06 203 GLU A C 1
ATOM 1622 O O . GLU A 1 203 ? 16.302 2.973 -13.730 1.00 88.06 203 GLU A O 1
ATOM 1627 N N . TRP A 1 204 ? 16.065 1.245 -12.292 1.00 88.12 204 TRP A N 1
ATOM 1628 C CA . TRP A 1 204 ? 14.644 1.458 -12.042 1.00 88.12 204 TRP A CA 1
ATOM 1629 C C . TRP A 1 204 ? 14.460 2.677 -11.135 1.00 88.12 204 TRP A C 1
ATOM 1631 O O . TRP A 1 204 ? 14.883 2.695 -9.979 1.00 88.12 204 TRP A O 1
ATOM 1641 N N . CYS A 1 205 ? 13.838 3.722 -11.671 1.00 82.31 205 CYS A N 1
ATOM 1642 C CA . CYS A 1 205 ? 13.629 4.998 -11.001 1.00 82.31 205 CYS A CA 1
ATOM 1643 C C . CYS A 1 205 ? 12.138 5.304 -10.890 1.00 82.31 205 CYS A C 1
ATOM 1645 O O . CYS A 1 205 ? 11.353 4.936 -11.761 1.00 82.31 205 CYS A O 1
ATOM 1647 N N . MET A 1 206 ? 11.756 6.021 -9.835 1.00 80.31 206 MET A N 1
ATOM 1648 C CA . MET A 1 206 ? 10.408 6.568 -9.706 1.00 80.31 206 MET A CA 1
ATOM 1649 C C . MET A 1 206 ? 10.249 7.768 -10.646 1.00 80.31 206 MET A C 1
ATOM 1651 O O . MET A 1 206 ? 11.003 8.737 -10.544 1.00 80.31 206 MET A O 1
ATOM 1655 N N . GLY A 1 207 ? 9.287 7.688 -11.561 1.00 67.69 207 GLY A N 1
ATOM 1656 C CA . GLY A 1 207 ? 8.916 8.773 -12.463 1.00 67.69 207 GLY A CA 1
ATOM 1657 C C . GLY A 1 207 ? 7.996 9.806 -11.803 1.00 67.69 207 GLY A C 1
ATOM 1658 O O . GLY A 1 207 ? 7.561 9.649 -10.661 1.00 67.69 207 GLY A O 1
ATOM 1659 N N . ALA A 1 208 ? 7.643 10.855 -12.554 1.00 61.06 208 ALA A N 1
ATOM 1660 C CA . ALA A 1 208 ? 6.825 11.980 -12.079 1.00 61.06 208 ALA A CA 1
ATOM 1661 C C . ALA A 1 208 ? 5.412 11.594 -11.585 1.00 61.06 208 ALA A C 1
ATOM 1663 O O . ALA A 1 208 ? 4.797 12.349 -10.838 1.00 61.06 208 ALA A O 1
ATOM 1664 N N . HIS A 1 209 ? 4.912 10.415 -11.970 1.00 66.50 209 HIS A N 1
ATOM 1665 C CA . HIS A 1 209 ? 3.583 9.905 -11.612 1.00 66.50 209 HIS A CA 1
ATOM 1666 C C . HIS A 1 209 ? 3.631 8.713 -10.640 1.00 66.50 209 HIS A C 1
ATOM 1668 O O . HIS A 1 209 ? 2.675 7.953 -10.542 1.00 66.50 209 HIS A O 1
ATOM 1674 N N . GLY A 1 210 ? 4.750 8.509 -9.935 1.00 64.50 210 GLY A N 1
ATOM 1675 C CA . GLY A 1 210 ? 4.873 7.463 -8.911 1.00 64.50 210 GLY A CA 1
ATOM 1676 C C . GLY A 1 210 ? 5.077 6.039 -9.445 1.00 64.50 210 GLY A C 1
ATOM 1677 O O . GLY A 1 210 ? 5.299 5.125 -8.653 1.00 64.50 210 GLY A O 1
ATOM 1678 N N . THR A 1 211 ? 5.070 5.835 -10.766 1.00 74.94 211 THR A N 1
ATOM 1679 C CA . THR A 1 211 ? 5.458 4.565 -11.400 1.00 74.94 211 THR A CA 1
ATOM 1680 C C . THR A 1 211 ? 6.976 4.387 -11.390 1.00 74.94 211 THR A C 1
ATOM 1682 O O . THR A 1 211 ? 7.723 5.351 -11.553 1.00 74.94 211 THR A O 1
ATOM 1685 N N . ILE A 1 212 ? 7.450 3.154 -11.190 1.00 81.25 212 ILE A N 1
ATOM 1686 C CA . ILE A 1 212 ? 8.882 2.821 -11.213 1.00 81.25 212 ILE A CA 1
ATOM 1687 C C . ILE A 1 212 ? 9.209 2.187 -12.565 1.00 81.25 212 ILE A C 1
ATOM 1689 O O . ILE A 1 212 ? 8.562 1.214 -12.948 1.00 81.25 212 ILE A O 1
ATOM 1693 N N . ARG A 1 213 ? 10.186 2.737 -13.297 1.00 87.62 213 ARG A N 1
ATOM 1694 C CA . ARG A 1 213 ? 10.558 2.292 -14.654 1.00 87.62 213 ARG A CA 1
ATOM 1695 C C . ARG A 1 213 ? 12.067 2.410 -14.888 1.00 87.62 213 ARG A C 1
ATOM 1697 O O . ARG A 1 213 ? 12.705 3.225 -14.217 1.00 87.62 213 ARG A O 1
ATOM 1704 N N . PRO A 1 214 ? 12.668 1.659 -15.825 1.00 89.62 214 PRO A N 1
ATOM 1705 C CA . PRO A 1 214 ? 14.072 1.849 -16.150 1.00 89.62 214 PRO A CA 1
ATOM 1706 C C . PRO A 1 214 ? 14.247 3.129 -16.978 1.00 89.62 214 PRO A C 1
ATOM 1708 O O . PRO A 1 214 ? 13.772 3.229 -18.108 1.00 89.62 214 PRO A O 1
ATOM 1711 N N . MET A 1 215 ? 14.893 4.137 -16.386 1.00 83.56 215 MET A N 1
ATOM 1712 C CA . MET A 1 215 ? 14.951 5.502 -16.945 1.00 83.56 215 MET A CA 1
ATOM 1713 C C . MET A 1 215 ? 16.368 5.989 -17.243 1.00 83.56 215 MET A C 1
ATOM 1715 O O . MET A 1 215 ? 16.555 6.842 -18.114 1.00 83.56 215 MET A O 1
ATOM 1719 N N . ARG A 1 216 ? 17.356 5.522 -16.470 1.00 82.75 216 ARG A N 1
ATOM 1720 C CA . ARG A 1 216 ? 18.717 6.074 -16.446 1.00 82.75 216 ARG A CA 1
ATOM 1721 C C . ARG A 1 216 ? 19.738 4.955 -16.464 1.00 82.75 216 ARG A C 1
ATOM 1723 O O . ARG A 1 216 ? 19.577 3.982 -15.740 1.00 82.75 216 ARG A O 1
ATOM 1730 N N . GLN A 1 217 ? 20.804 5.110 -17.235 1.00 83.75 217 GLN A N 1
ATOM 1731 C CA . GLN A 1 217 ? 21.907 4.153 -17.215 1.00 83.75 217 GLN A CA 1
ATOM 1732 C C . GLN A 1 217 ? 22.668 4.234 -15.888 1.00 83.75 217 GLN A C 1
ATOM 1734 O O . GLN A 1 217 ? 22.909 5.323 -15.360 1.00 83.75 217 GLN A O 1
ATOM 1739 N N . VAL A 1 218 ? 23.049 3.077 -15.346 1.00 83.56 218 VAL A N 1
ATOM 1740 C CA . VAL A 1 218 ? 23.799 2.993 -14.090 1.00 83.56 218 VAL A CA 1
ATOM 1741 C C . VAL A 1 218 ? 25.224 3.485 -14.316 1.00 83.56 218 VAL A C 1
ATOM 1743 O O . VAL A 1 218 ? 26.031 2.840 -14.981 1.00 83.56 218 VAL A O 1
ATOM 1746 N N . THR A 1 219 ? 25.558 4.623 -13.714 1.00 79.94 219 THR A N 1
ATOM 1747 C CA . THR A 1 219 ? 26.919 5.169 -13.732 1.00 79.94 219 THR A CA 1
ATOM 1748 C C . THR A 1 219 ? 27.733 4.697 -12.526 1.00 79.94 219 THR A C 1
ATOM 1750 O O . THR A 1 219 ? 27.192 4.257 -11.507 1.00 79.94 219 THR A O 1
ATOM 1753 N N . ALA A 1 220 ? 29.060 4.847 -12.596 1.00 74.75 220 ALA A N 1
ATOM 1754 C CA . ALA A 1 220 ? 29.950 4.538 -11.474 1.00 74.75 220 ALA A CA 1
ATOM 1755 C C . ALA A 1 220 ? 29.593 5.331 -10.203 1.00 74.75 220 ALA A C 1
ATOM 1757 O O . ALA A 1 220 ? 29.619 4.777 -9.108 1.00 74.75 220 ALA A O 1
ATOM 1758 N N . THR A 1 221 ? 29.200 6.601 -10.341 1.00 71.12 221 THR A N 1
ATOM 1759 C CA . THR A 1 221 ? 28.791 7.448 -9.211 1.00 71.12 221 THR A CA 1
ATOM 1760 C C . THR A 1 221 ? 27.470 6.988 -8.594 1.00 71.12 221 THR A C 1
ATOM 1762 O O . THR A 1 221 ? 27.344 6.971 -7.368 1.00 71.12 221 THR A O 1
ATOM 1765 N N . MET A 1 222 ? 26.503 6.562 -9.414 1.00 72.19 222 MET A N 1
ATOM 1766 C CA . MET A 1 222 ? 25.234 6.000 -8.939 1.00 72.19 222 MET A CA 1
ATOM 1767 C C . MET A 1 222 ? 25.460 4.695 -8.181 1.00 72.19 222 MET A C 1
ATOM 1769 O O . MET A 1 222 ? 25.005 4.572 -7.044 1.00 72.19 222 MET A O 1
ATOM 1773 N N . LEU A 1 223 ? 26.216 3.766 -8.769 1.00 74.00 223 LEU A N 1
ATOM 1774 C CA . LEU A 1 223 ? 26.560 2.485 -8.157 1.00 74.00 223 LEU A CA 1
ATOM 1775 C C . LEU A 1 223 ? 27.229 2.684 -6.791 1.00 74.00 223 LEU A C 1
ATOM 1777 O O . LEU A 1 223 ? 26.797 2.128 -5.786 1.00 74.00 223 LEU A O 1
ATOM 1781 N N . ASP A 1 224 ? 28.229 3.555 -6.736 1.00 68.44 224 ASP A N 1
ATOM 1782 C CA . ASP A 1 224 ? 28.960 3.886 -5.518 1.00 68.44 224 ASP A CA 1
ATOM 1783 C C . ASP A 1 224 ? 28.040 4.545 -4.466 1.00 68.44 224 ASP A C 1
ATOM 1785 O O . ASP A 1 224 ? 28.107 4.236 -3.279 1.00 68.44 224 ASP A O 1
ATOM 1789 N N . SER A 1 225 ? 27.095 5.403 -4.870 1.00 66.88 225 SER A N 1
ATOM 1790 C CA . SER A 1 225 ? 26.095 5.970 -3.948 1.00 66.88 225 SER A CA 1
ATOM 1791 C C . SER A 1 225 ? 25.134 4.910 -3.383 1.00 66.88 225 SER A C 1
ATOM 1793 O O . SER A 1 225 ? 24.982 4.802 -2.169 1.00 66.88 225 SER A O 1
ATOM 1795 N N . ARG A 1 226 ? 24.528 4.072 -4.231 1.00 67.69 226 ARG A N 1
ATOM 1796 C CA . ARG A 1 226 ? 23.501 3.091 -3.841 1.00 67.69 226 ARG A CA 1
ATOM 1797 C C . ARG A 1 226 ? 24.077 1.968 -2.986 1.00 67.69 226 ARG A C 1
ATOM 1799 O O . ARG A 1 226 ? 23.466 1.552 -2.001 1.00 67.69 226 ARG A O 1
ATOM 1806 N N . LEU A 1 227 ? 25.288 1.529 -3.317 1.00 62.34 227 LEU A N 1
ATOM 1807 C CA . LEU A 1 227 ? 25.956 0.436 -2.624 1.00 62.34 227 LEU A CA 1
ATOM 1808 C C . LEU A 1 227 ? 26.629 0.861 -1.310 1.00 62.34 227 LEU A C 1
ATOM 1810 O O . LEU A 1 227 ? 26.752 0.030 -0.410 1.00 62.34 227 LEU A O 1
ATOM 1814 N N . ARG A 1 228 ? 27.018 2.137 -1.149 1.00 53.97 228 ARG A N 1
ATOM 1815 C CA . ARG A 1 228 ? 27.546 2.664 0.129 1.00 53.97 228 ARG A CA 1
ATOM 1816 C C . ARG A 1 228 ? 26.482 2.829 1.206 1.00 53.97 228 ARG A C 1
ATOM 1818 O O . ARG A 1 228 ? 26.781 2.650 2.383 1.00 53.97 228 ARG A O 1
ATOM 1825 N N . TYR A 1 229 ? 25.248 3.148 0.820 1.00 50.12 229 TYR A N 1
ATOM 1826 C CA . TYR A 1 229 ? 24.142 3.341 1.764 1.00 50.12 229 TYR A CA 1
ATOM 1827 C C . TYR A 1 229 ? 23.341 2.062 2.043 1.00 50.12 229 TYR A C 1
ATOM 1829 O O . TYR A 1 229 ? 22.307 2.128 2.704 1.00 50.12 229 TYR A O 1
ATOM 1837 N N . GLY A 1 230 ? 23.809 0.899 1.566 1.00 53.22 230 GLY A N 1
ATOM 1838 C CA . GLY A 1 230 ? 23.152 -0.392 1.796 1.00 53.22 230 GLY A CA 1
ATOM 1839 C C . GLY A 1 230 ? 21.758 -0.495 1.178 1.00 53.22 230 GLY A C 1
ATOM 1840 O O . GLY A 1 230 ? 20.959 -1.329 1.600 1.00 53.22 230 GLY A O 1
ATOM 1841 N N . THR A 1 231 ? 21.443 0.367 0.210 1.00 59.62 231 THR A N 1
ATOM 1842 C CA . THR A 1 231 ? 20.157 0.343 -0.480 1.00 59.62 231 THR A CA 1
ATOM 1843 C C . THR A 1 231 ? 20.187 -0.720 -1.567 1.00 59.62 231 THR A C 1
ATOM 1845 O O . THR A 1 231 ? 21.146 -0.798 -2.334 1.00 59.62 231 THR A O 1
ATOM 1848 N N . LYS A 1 232 ? 19.128 -1.529 -1.625 1.00 73.94 232 LYS A N 1
ATOM 1849 C CA . LYS A 1 232 ? 18.852 -2.441 -2.736 1.00 73.94 232 LYS A CA 1
ATOM 1850 C C . LYS A 1 232 ? 18.864 -1.653 -4.053 1.00 73.94 232 LYS A C 1
ATOM 1852 O O . LYS A 1 232 ? 18.295 -0.561 -4.099 1.00 73.94 232 LYS A O 1
ATOM 1857 N N . LEU A 1 233 ? 19.519 -2.185 -5.084 1.00 83.44 233 LEU A N 1
ATOM 1858 C CA . LEU A 1 233 ? 19.533 -1.587 -6.418 1.00 83.44 233 LEU A CA 1
ATOM 1859 C C . LEU A 1 233 ? 18.695 -2.439 -7.374 1.00 83.44 233 LEU A C 1
ATOM 1861 O O . LEU A 1 233 ? 19.052 -3.580 -7.658 1.00 83.44 233 LEU A O 1
ATOM 1865 N N . ASP A 1 234 ? 17.596 -1.878 -7.864 1.00 88.31 234 ASP A N 1
ATOM 1866 C CA . ASP A 1 234 ? 16.747 -2.525 -8.861 1.00 88.31 234 ASP A CA 1
ATOM 1867 C C . ASP A 1 234 ? 17.242 -2.111 -10.258 1.00 88.31 234 ASP A C 1
ATOM 1869 O O . ASP A 1 234 ? 17.310 -0.919 -10.579 1.00 88.31 234 ASP A O 1
ATOM 1873 N N . ILE A 1 235 ? 17.636 -3.089 -11.076 1.00 90.75 235 ILE A N 1
ATOM 1874 C CA . ILE A 1 235 ? 18.232 -2.885 -12.401 1.00 90.75 235 ILE A CA 1
ATOM 1875 C C . ILE A 1 235 ? 17.473 -3.640 -13.491 1.00 90.75 235 ILE A C 1
ATOM 1877 O O . ILE A 1 235 ? 16.960 -4.734 -13.271 1.00 90.75 235 ILE A O 1
ATOM 1881 N N . TYR A 1 236 ? 17.422 -3.050 -14.679 1.00 90.50 236 TYR A N 1
ATOM 1882 C CA . TYR A 1 236 ? 17.092 -3.737 -15.919 1.00 90.50 236 TYR A CA 1
ATOM 1883 C C . TYR A 1 236 ? 18.389 -3.995 -16.689 1.00 90.50 236 TYR A C 1
ATOM 1885 O O . TYR A 1 236 ? 19.182 -3.076 -16.916 1.00 90.50 236 TYR A O 1
ATOM 1893 N N . LEU A 1 237 ? 18.616 -5.265 -17.009 1.00 88.12 237 LEU A N 1
ATOM 1894 C CA . LEU A 1 237 ? 19.759 -5.787 -17.731 1.00 88.12 237 LEU A CA 1
ATOM 1895 C C . LEU A 1 237 ? 19.353 -6.018 -19.183 1.00 88.12 237 LEU A C 1
ATOM 1897 O O . LEU A 1 237 ? 18.656 -6.980 -19.496 1.00 88.12 237 LEU A O 1
ATOM 1901 N N . GLU A 1 238 ? 19.806 -5.127 -20.048 1.00 83.44 238 GLU A N 1
ATOM 1902 C CA . GLU A 1 238 ? 19.611 -5.233 -21.486 1.00 83.44 238 GLU A CA 1
ATOM 1903 C C . GLU A 1 238 ? 20.809 -5.972 -22.090 1.00 83.44 238 GLU A C 1
ATOM 1905 O O . GLU A 1 238 ? 21.958 -5.585 -21.845 1.00 83.44 238 GLU A O 1
ATOM 1910 N N . PHE A 1 239 ? 20.553 -7.019 -22.872 1.00 76.56 239 PHE A N 1
ATOM 1911 C CA . PHE A 1 239 ? 21.581 -7.832 -23.523 1.00 76.56 239 PHE A CA 1
ATOM 1912 C C . PHE A 1 239 ? 21.296 -7.951 -25.025 1.00 76.56 239 PHE A C 1
ATOM 1914 O O . PHE A 1 239 ? 20.160 -8.180 -25.427 1.00 76.56 239 PHE A O 1
ATOM 1921 N N . GLY A 1 240 ? 22.322 -7.803 -25.871 1.00 68.44 240 GLY A N 1
ATOM 1922 C CA . GLY A 1 240 ? 22.165 -7.911 -27.329 1.00 68.44 240 GLY A CA 1
ATOM 1923 C C . GLY A 1 240 ? 23.066 -6.962 -28.117 1.00 68.44 240 GLY A C 1
ATOM 1924 O O . GLY A 1 240 ? 24.109 -6.541 -27.624 1.00 68.44 240 GLY A O 1
ATOM 1925 N N . ASP A 1 241 ? 22.676 -6.634 -29.352 1.00 60.00 241 ASP A N 1
ATOM 1926 C CA . ASP A 1 241 ? 23.441 -5.761 -30.254 1.00 60.00 241 ASP A CA 1
ATOM 1927 C C . ASP A 1 241 ? 23.336 -4.287 -29.814 1.00 60.00 241 ASP A C 1
ATOM 1929 O O . ASP A 1 241 ? 22.520 -3.503 -30.299 1.00 60.00 241 ASP A O 1
ATOM 1933 N N . VAL A 1 242 ? 24.131 -3.914 -28.809 1.00 61.38 242 VAL A N 1
ATOM 1934 C CA . VAL A 1 242 ? 24.212 -2.542 -28.295 1.00 61.38 242 VAL A CA 1
ATOM 1935 C C . VAL A 1 242 ? 25.089 -1.718 -29.244 1.00 61.38 242 VAL A C 1
ATOM 1937 O O . VAL A 1 242 ? 26.262 -1.465 -28.978 1.00 61.38 242 VAL A O 1
ATOM 1940 N N . SER A 1 243 ? 24.529 -1.302 -30.381 1.00 54.91 243 SER A N 1
ATOM 1941 C CA . SER A 1 243 ? 25.229 -0.476 -31.380 1.00 54.91 243 SER A CA 1
ATOM 1942 C C . SER A 1 243 ? 25.380 0.999 -30.970 1.00 54.91 243 SER A C 1
ATOM 1944 O O . SER A 1 243 ? 26.024 1.782 -31.668 1.00 54.91 243 SER A O 1
ATOM 1946 N N . GLU A 1 244 ? 24.760 1.409 -29.861 1.00 56.28 244 GLU A N 1
ATOM 1947 C CA . GLU A 1 244 ? 24.678 2.797 -29.400 1.00 56.28 244 GLU A CA 1
ATOM 1948 C C . GLU A 1 244 ? 25.643 3.117 -28.242 1.00 56.28 244 GLU A C 1
ATOM 1950 O O . GLU A 1 244 ? 25.996 2.233 -27.459 1.00 56.28 244 GLU A O 1
ATOM 1955 N N . PRO A 1 245 ? 26.076 4.387 -28.095 1.00 53.00 245 PRO A N 1
ATOM 1956 C CA . PRO A 1 245 ? 27.077 4.780 -27.105 1.00 53.00 245 PRO A CA 1
ATOM 1957 C C . PRO A 1 245 ? 26.682 4.457 -25.653 1.00 53.00 245 PRO A C 1
ATOM 1959 O O . PRO A 1 245 ? 25.512 4.488 -25.271 1.00 53.00 245 PRO A O 1
ATOM 1962 N N . ALA A 1 246 ? 27.704 4.226 -24.818 1.00 55.22 246 ALA A N 1
ATOM 1963 C CA . ALA A 1 246 ? 27.589 3.857 -23.399 1.00 55.22 246 ALA A CA 1
ATOM 1964 C C . ALA A 1 246 ? 26.848 4.881 -22.514 1.00 55.22 246 ALA A C 1
ATOM 1966 O O . ALA A 1 246 ? 26.466 4.543 -21.396 1.00 55.22 246 ALA A O 1
ATOM 1967 N N . THR A 1 247 ? 26.649 6.106 -23.013 1.00 65.50 247 THR A N 1
ATOM 1968 C CA . THR A 1 247 ? 25.864 7.161 -22.366 1.00 65.50 247 THR A CA 1
ATOM 1969 C C . THR A 1 247 ? 24.892 7.754 -23.379 1.00 65.50 247 THR A C 1
ATOM 1971 O O . THR A 1 247 ? 25.323 8.268 -24.415 1.00 65.50 247 THR A O 1
ATOM 1974 N N . LEU A 1 248 ? 23.591 7.718 -23.086 1.00 72.56 248 LEU A N 1
ATOM 1975 C CA . LEU A 1 248 ? 22.591 8.384 -23.923 1.00 72.56 248 LEU A CA 1
ATOM 1976 C C . LEU A 1 248 ? 22.718 9.917 -23.843 1.00 72.56 248 LEU A C 1
ATOM 1978 O O . LEU A 1 248 ? 22.765 10.455 -22.735 1.00 72.56 248 LEU A O 1
ATOM 1982 N N . PRO A 1 249 ? 22.720 10.645 -24.976 1.00 81.31 249 PRO A N 1
ATOM 1983 C CA . PRO A 1 249 ? 22.617 12.102 -24.966 1.00 81.31 249 PRO A CA 1
ATOM 1984 C C . PRO A 1 249 ? 21.260 12.573 -24.421 1.00 81.31 249 PRO A C 1
ATOM 1986 O O . PRO A 1 249 ? 20.240 11.954 -24.713 1.00 81.31 249 PRO A O 1
ATOM 1989 N N . ASP A 1 250 ? 21.212 13.742 -23.772 1.00 81.31 250 ASP A N 1
ATOM 1990 C CA . ASP A 1 250 ? 19.964 14.355 -23.257 1.00 81.31 250 ASP A CA 1
ATOM 1991 C C . ASP A 1 250 ? 18.907 14.629 -24.349 1.00 81.31 250 ASP A C 1
ATOM 1993 O O . ASP A 1 250 ? 17.724 14.847 -24.079 1.00 81.31 250 ASP A O 1
ATOM 1997 N N . THR A 1 251 ? 19.326 14.618 -25.615 1.00 87.88 251 THR A N 1
ATOM 1998 C CA . THR A 1 251 ? 18.455 14.743 -26.788 1.00 87.88 251 THR A CA 1
ATOM 1999 C C . THR A 1 251 ? 17.716 13.453 -27.145 1.00 87.88 251 THR A C 1
ATOM 2001 O O . THR A 1 251 ? 16.884 13.484 -28.053 1.00 87.88 251 THR A O 1
ATOM 2004 N N . HIS A 1 252 ? 17.992 12.344 -26.455 1.00 89.19 252 HIS A N 1
ATOM 2005 C CA . HIS A 1 252 ? 17.372 11.037 -26.664 1.00 89.19 252 HIS A CA 1
ATOM 2006 C C . HIS A 1 252 ? 16.586 10.592 -25.423 1.00 89.19 252 HIS A C 1
ATOM 2008 O O . HIS A 1 252 ? 16.789 11.083 -24.313 1.00 89.19 252 HIS A O 1
ATOM 2014 N N . ALA A 1 253 ? 15.663 9.659 -25.620 1.00 88.12 253 ALA A N 1
ATOM 2015 C CA . ALA A 1 253 ? 14.905 9.003 -24.564 1.00 88.12 253 ALA A CA 1
ATOM 2016 C C . ALA A 1 253 ? 14.798 7.508 -24.875 1.00 88.12 253 ALA A C 1
ATOM 2018 O O . ALA A 1 253 ? 14.587 7.146 -26.033 1.00 88.12 253 ALA A O 1
ATOM 2019 N N . VAL A 1 254 ? 14.908 6.655 -23.851 1.00 89.25 254 VAL A N 1
ATOM 2020 C CA . VAL A 1 254 ? 14.499 5.249 -23.975 1.00 89.25 254 VAL A CA 1
ATOM 2021 C C . VAL A 1 254 ? 12.997 5.146 -23.723 1.00 89.25 254 VAL A C 1
ATOM 2023 O O . VAL A 1 254 ? 12.496 5.637 -22.713 1.00 89.25 254 VAL A O 1
ATOM 2026 N N . LEU A 1 255 ? 12.271 4.549 -24.660 1.00 92.50 255 LEU A N 1
ATOM 2027 C CA . LEU A 1 255 ? 10.820 4.398 -24.641 1.00 92.50 255 LEU A CA 1
ATOM 2028 C C . LEU A 1 255 ? 10.477 2.914 -24.717 1.00 92.50 255 LEU A C 1
ATOM 2030 O O . LEU A 1 255 ? 11.096 2.181 -25.482 1.00 92.50 255 LEU A O 1
ATOM 2034 N N . TYR A 1 256 ? 9.481 2.480 -23.956 1.00 94.31 256 TYR A N 1
ATOM 2035 C CA . TYR A 1 256 ? 9.036 1.089 -23.920 1.00 94.31 256 TYR A CA 1
ATOM 2036 C C . TYR A 1 256 ? 7.691 0.965 -24.617 1.00 94.31 256 TYR A C 1
ATOM 2038 O O . TYR A 1 256 ? 6.806 1.796 -24.411 1.00 94.31 256 TYR A O 1
ATOM 2046 N N . LEU A 1 257 ? 7.533 -0.064 -25.439 1.00 96.62 257 LEU A N 1
ATOM 2047 C CA . LEU A 1 257 ? 6.360 -0.234 -26.283 1.00 96.62 257 LEU A CA 1
ATOM 2048 C C . LEU A 1 257 ? 5.544 -1.429 -25.808 1.00 96.62 257 LEU A C 1
ATOM 2050 O O . LEU A 1 257 ? 6.093 -2.475 -25.460 1.00 96.62 257 LEU A O 1
ATOM 2054 N N . LYS A 1 258 ? 4.224 -1.273 -25.814 1.00 97.00 258 LYS A N 1
ATOM 2055 C CA . LYS A 1 258 ? 3.274 -2.354 -25.582 1.00 97.00 258 LYS A CA 1
ATOM 2056 C C . LYS A 1 258 ? 2.201 -2.374 -26.654 1.00 97.00 258 LYS A C 1
ATOM 2058 O O . LYS A 1 258 ? 1.798 -1.321 -27.145 1.00 97.00 258 LYS A O 1
ATOM 2063 N N . PHE A 1 259 ? 1.697 -3.561 -26.953 1.00 96.62 259 PHE A N 1
ATOM 2064 C CA . PHE A 1 259 ? 0.540 -3.758 -27.811 1.00 96.62 259 PHE A CA 1
ATOM 2065 C C . PHE A 1 259 ? -0.568 -4.449 -27.024 1.00 96.62 259 PHE A C 1
ATOM 2067 O O . PHE A 1 259 ? -0.337 -5.459 -26.358 1.00 96.62 259 PHE A O 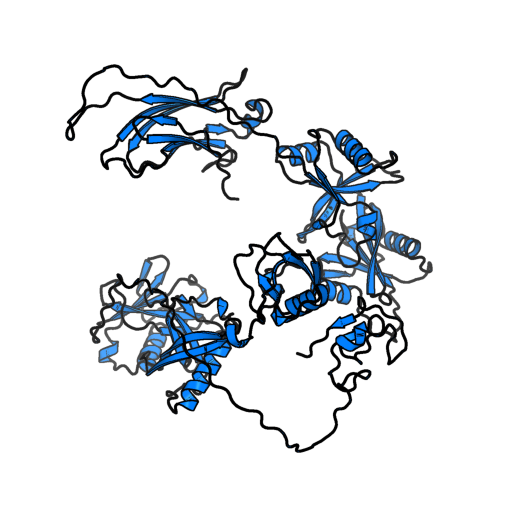1
ATOM 2074 N N . TYR A 1 260 ? -1.761 -3.869 -27.072 1.00 95.44 260 TYR A N 1
ATOM 2075 C CA . TYR A 1 260 ? -2.969 -4.460 -26.530 1.00 95.44 260 TYR A CA 1
ATOM 2076 C C . TYR A 1 260 ? -3.748 -5.153 -27.644 1.00 95.44 260 TYR A C 1
ATOM 2078 O O . TYR A 1 260 ? -4.192 -4.509 -28.598 1.00 95.44 260 TYR A O 1
ATOM 2086 N N . ASP A 1 261 ? -3.926 -6.458 -27.478 1.00 90.69 261 ASP A N 1
ATOM 2087 C CA . ASP A 1 261 ? -4.714 -7.319 -28.349 1.00 90.69 261 ASP A CA 1
ATOM 2088 C C . ASP A 1 261 ? -6.099 -7.553 -27.712 1.00 90.69 261 ASP A C 1
ATOM 2090 O O . ASP A 1 261 ? -6.185 -8.254 -26.698 1.00 90.69 261 ASP A O 1
ATOM 2094 N N . PRO A 1 262 ? -7.191 -6.986 -28.263 1.00 85.50 262 PRO A N 1
ATOM 2095 C CA . PRO A 1 262 ? -8.534 -7.150 -27.705 1.00 85.50 262 PRO A CA 1
ATOM 2096 C C . PRO A 1 262 ? -9.101 -8.564 -27.849 1.00 85.50 262 PRO A C 1
ATOM 2098 O O . PRO A 1 262 ? -10.027 -8.915 -27.120 1.00 85.50 262 PRO A O 1
ATOM 2101 N N . GLU A 1 263 ? -8.598 -9.373 -28.788 1.00 82.94 263 GLU A N 1
ATOM 2102 C CA . GLU A 1 263 ? -9.070 -10.750 -28.972 1.00 82.94 263 GLU A CA 1
ATOM 2103 C C . GLU A 1 263 ? -8.532 -11.657 -27.869 1.00 82.94 263 GLU A C 1
ATOM 2105 O O . GLU A 1 263 ? -9.270 -12.479 -27.319 1.00 82.94 263 GLU A O 1
ATOM 2110 N N . ARG A 1 264 ? -7.253 -11.466 -27.527 1.00 84.19 264 ARG A N 1
ATOM 2111 C CA . ARG A 1 264 ? -6.577 -12.178 -26.436 1.00 84.19 264 ARG A CA 1
ATOM 2112 C C . ARG A 1 264 ? -6.786 -11.541 -25.066 1.00 84.19 264 ARG A C 1
ATOM 2114 O O . ARG A 1 264 ? -6.618 -12.215 -24.060 1.00 84.19 264 ARG A O 1
ATOM 2121 N N . GLU A 1 265 ? -7.158 -10.265 -25.029 1.00 86.00 265 GLU A N 1
ATOM 2122 C CA . GLU A 1 265 ? -7.198 -9.436 -23.820 1.00 86.00 265 GLU A CA 1
ATOM 2123 C C . GLU A 1 265 ? -5.848 -9.401 -23.094 1.00 86.00 265 GLU A C 1
ATOM 2125 O O . GLU A 1 265 ? -5.749 -9.484 -21.870 1.00 86.00 265 GLU A O 1
ATOM 2130 N N . GLU A 1 266 ? -4.785 -9.241 -23.879 1.00 90.06 266 GLU A N 1
ATOM 2131 C CA . GLU A 1 266 ? -3.410 -9.212 -23.398 1.00 90.06 266 GLU A CA 1
ATOM 2132 C C . GLU A 1 266 ? -2.732 -7.910 -23.812 1.00 90.06 266 GLU A C 1
ATOM 2134 O O . GLU A 1 266 ? -2.766 -7.516 -24.978 1.00 90.06 266 GLU A O 1
ATOM 2139 N N . MET A 1 267 ? -2.071 -7.251 -22.858 1.00 93.25 267 MET A N 1
ATOM 2140 C CA . MET A 1 267 ? -1.185 -6.120 -23.132 1.00 93.25 267 MET A CA 1
ATOM 2141 C C . MET A 1 267 ? 0.275 -6.576 -23.045 1.00 93.25 267 MET A C 1
ATOM 2143 O O . MET A 1 267 ? 0.843 -6.665 -21.950 1.00 93.25 267 MET A O 1
ATOM 2147 N N . ARG A 1 268 ? 0.865 -6.888 -24.200 1.00 94.38 268 ARG A N 1
ATOM 2148 C CA . ARG A 1 268 ? 2.181 -7.528 -24.342 1.00 94.38 268 ARG A CA 1
ATOM 2149 C C . ARG A 1 268 ? 3.275 -6.507 -24.632 1.00 94.38 268 ARG A C 1
ATOM 2151 O O . ARG A 1 268 ? 3.016 -5.446 -25.193 1.00 94.38 268 ARG A O 1
ATOM 2158 N N . TYR A 1 269 ? 4.496 -6.815 -24.210 1.00 95.12 269 TYR A N 1
ATOM 2159 C CA . TYR A 1 269 ? 5.673 -5.990 -24.472 1.00 95.12 269 TYR A CA 1
ATOM 2160 C C . TYR A 1 269 ? 6.167 -6.164 -25.913 1.00 95.12 269 TYR A C 1
ATOM 2162 O O . TYR A 1 269 ? 6.327 -7.287 -26.381 1.00 95.12 269 TYR A O 1
ATOM 2170 N N . CYS A 1 270 ? 6.441 -5.049 -26.594 1.00 95.19 270 CYS A N 1
ATOM 2171 C CA . CYS A 1 270 ? 6.910 -5.007 -27.985 1.00 95.19 270 CYS A CA 1
ATOM 2172 C C . CYS A 1 270 ? 8.356 -4.491 -28.099 1.00 95.19 270 CYS A C 1
ATOM 2174 O O . CYS A 1 270 ? 8.766 -3.984 -29.145 1.00 95.19 270 CYS A O 1
ATOM 2176 N N . GLY A 1 271 ? 9.129 -4.580 -27.015 1.00 91.19 271 GLY A N 1
ATOM 2177 C CA . GLY A 1 271 ? 10.493 -4.067 -26.962 1.00 91.19 271 GLY A CA 1
ATOM 2178 C C . GLY A 1 271 ? 10.580 -2.588 -26.582 1.00 91.19 271 GLY A C 1
ATOM 2179 O O . GLY A 1 271 ? 9.595 -1.926 -26.242 1.00 91.19 271 GLY A O 1
ATOM 2180 N N . HIS A 1 272 ? 11.801 -2.069 -26.638 1.00 90.44 272 HIS A N 1
ATOM 2181 C CA . HIS A 1 272 ? 12.111 -0.676 -26.350 1.00 90.44 272 HIS A CA 1
ATOM 2182 C C . HIS A 1 272 ? 12.825 -0.022 -27.537 1.00 90.44 272 HIS A C 1
ATOM 2184 O O . HIS A 1 272 ? 13.379 -0.700 -28.404 1.00 90.44 272 HIS A O 1
ATOM 2190 N N . VAL A 1 273 ? 12.793 1.308 -27.581 1.00 89.88 273 VAL A N 1
ATOM 2191 C CA . VAL A 1 273 ? 13.424 2.128 -28.620 1.00 89.88 273 VAL A CA 1
ATOM 2192 C C . VAL A 1 273 ? 14.160 3.284 -27.959 1.00 89.88 273 VAL A C 1
ATOM 2194 O O . VAL A 1 273 ? 13.619 3.944 -27.072 1.00 89.88 273 VAL A O 1
ATOM 2197 N N . VAL A 1 274 ? 15.377 3.565 -28.417 1.00 88.88 274 VAL A N 1
ATOM 2198 C CA . VAL A 1 274 ? 16.054 4.832 -28.136 1.00 88.88 274 VAL A CA 1
ATOM 2199 C C . VAL A 1 274 ? 15.706 5.802 -29.260 1.00 88.88 274 VAL A C 1
ATOM 2201 O O . VAL A 1 274 ? 16.080 5.597 -30.410 1.00 88.88 274 VAL A O 1
ATOM 2204 N N . ALA A 1 275 ? 14.963 6.858 -28.937 1.00 89.81 275 ALA A N 1
ATOM 2205 C CA . ALA A 1 275 ? 14.482 7.823 -29.920 1.00 89.81 275 ALA A CA 1
ATOM 2206 C C . ALA A 1 275 ? 14.978 9.234 -29.604 1.00 89.81 275 ALA A C 1
ATOM 2208 O O . ALA A 1 275 ? 15.063 9.636 -28.439 1.00 89.81 275 ALA A O 1
ATOM 2209 N N . LYS A 1 276 ? 15.256 10.027 -30.646 1.00 92.44 276 LYS A N 1
ATOM 2210 C CA . LYS A 1 276 ? 15.477 11.468 -30.481 1.00 92.44 276 LYS A CA 1
ATOM 2211 C C . LYS A 1 276 ? 14.179 12.122 -30.034 1.00 92.44 276 LYS A C 1
ATOM 2213 O O . LYS A 1 276 ? 13.106 11.835 -30.555 1.00 92.44 276 LYS A O 1
ATOM 2218 N N . ARG A 1 277 ? 14.279 13.100 -29.139 1.00 92.31 277 ARG A N 1
ATOM 2219 C CA . ARG A 1 277 ? 13.122 13.871 -28.655 1.00 92.31 277 ARG A CA 1
ATOM 2220 C C . ARG A 1 277 ? 12.377 14.608 -29.780 1.00 92.31 277 ARG A C 1
ATOM 2222 O O . ARG A 1 277 ? 11.204 14.934 -29.628 1.00 92.31 277 ARG A O 1
ATOM 2229 N N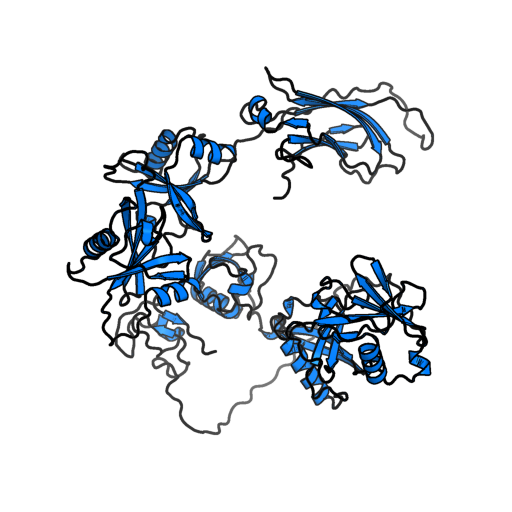 . THR A 1 278 ? 13.046 14.863 -30.904 1.00 93.69 278 THR A N 1
ATOM 2230 C CA . THR A 1 278 ? 12.483 15.504 -32.102 1.00 93.69 278 THR A CA 1
ATOM 2231 C C . THR A 1 278 ? 11.908 14.523 -33.128 1.00 93.69 278 THR A C 1
ATOM 2233 O O . THR A 1 278 ? 11.296 14.983 -34.086 1.00 93.69 278 THR A O 1
ATOM 2236 N N . SER A 1 279 ? 12.120 13.211 -32.968 1.00 93.75 279 SER A N 1
ATOM 2237 C CA . SER A 1 279 ? 11.566 12.178 -33.857 1.00 93.75 279 SER A CA 1
ATOM 2238 C C . SER A 1 279 ? 10.042 12.110 -33.764 1.00 93.75 279 SER A C 1
ATOM 2240 O O . SER A 1 279 ? 9.456 12.525 -32.758 1.00 93.75 279 SER A O 1
ATOM 2242 N N . SER A 1 280 ? 9.406 11.578 -34.809 1.00 93.75 280 SER A N 1
ATOM 2243 C CA . SER A 1 280 ? 7.949 11.424 -34.871 1.00 93.75 280 SER A CA 1
ATOM 2244 C C . SER A 1 280 ? 7.482 10.187 -34.105 1.00 93.75 280 SER A C 1
ATOM 2246 O O . SER A 1 280 ? 8.123 9.140 -34.167 1.00 93.75 280 SER A O 1
ATOM 2248 N N . VAL A 1 281 ? 6.325 10.280 -33.441 1.00 93.69 281 VAL A N 1
ATOM 2249 C CA . VAL A 1 281 ? 5.661 9.138 -32.785 1.00 93.69 281 VAL A CA 1
ATOM 2250 C C . VAL A 1 281 ? 5.378 7.993 -33.771 1.00 93.69 281 VAL A C 1
ATOM 2252 O O . VAL A 1 281 ? 5.470 6.827 -33.386 1.00 93.69 281 VAL A O 1
ATOM 2255 N N . ALA A 1 282 ? 5.144 8.293 -35.053 1.00 91.44 282 ALA A N 1
ATOM 2256 C CA . ALA A 1 282 ? 4.925 7.297 -36.107 1.00 91.44 282 ALA A CA 1
ATOM 2257 C C . ALA A 1 282 ? 6.087 6.291 -36.278 1.00 91.44 282 ALA A C 1
ATOM 2259 O O . ALA A 1 282 ? 5.873 5.170 -36.748 1.00 91.44 282 ALA A O 1
ATOM 2260 N N . GLU A 1 283 ? 7.312 6.651 -35.871 1.00 91.56 283 GLU A N 1
ATOM 2261 C CA . GLU A 1 283 ? 8.460 5.732 -35.860 1.00 91.56 283 GLU A CA 1
ATOM 2262 C C . GLU A 1 283 ? 8.255 4.580 -34.855 1.00 91.56 283 GLU A C 1
ATOM 2264 O O . GLU A 1 283 ? 8.632 3.441 -35.131 1.00 91.56 283 GLU A O 1
ATOM 2269 N N . LEU A 1 284 ? 7.595 4.841 -33.717 1.00 95.00 284 LEU A N 1
ATOM 2270 C CA . LEU A 1 284 ? 7.273 3.811 -32.719 1.00 95.00 284 LEU A CA 1
ATOM 2271 C C . LEU A 1 284 ? 6.201 2.856 -33.238 1.00 95.00 284 LEU A C 1
ATOM 2273 O O . LEU A 1 284 ? 6.302 1.647 -33.050 1.00 95.00 284 LEU A O 1
ATOM 2277 N N . GLU A 1 285 ? 5.192 3.388 -33.927 1.00 94.38 285 GLU A N 1
ATOM 2278 C CA . GLU A 1 285 ? 4.149 2.573 -34.548 1.00 94.38 285 GLU A CA 1
ATOM 2279 C C . GLU A 1 285 ? 4.724 1.594 -35.572 1.00 94.38 285 GLU A C 1
ATOM 2281 O O . GLU A 1 285 ? 4.283 0.450 -35.648 1.00 94.38 285 GLU A O 1
ATOM 2286 N N . ALA A 1 286 ? 5.721 2.025 -36.355 1.00 92.31 286 ALA A N 1
ATOM 2287 C CA . ALA A 1 286 ? 6.388 1.158 -37.320 1.00 92.31 286 ALA A CA 1
ATOM 2288 C C . ALA A 1 286 ? 7.066 -0.029 -36.626 1.00 92.31 286 ALA A C 1
ATOM 2290 O O . ALA A 1 286 ? 6.935 -1.158 -37.095 1.00 92.31 286 ALA A O 1
ATOM 2291 N N . LYS A 1 287 ? 7.709 0.211 -35.476 1.00 93.31 287 LYS A N 1
ATOM 2292 C CA . LYS A 1 287 ? 8.304 -0.852 -34.663 1.00 93.31 287 LYS A CA 1
ATOM 2293 C C . LYS A 1 287 ? 7.252 -1.814 -34.110 1.00 93.31 287 LYS A C 1
ATOM 2295 O O . LYS A 1 287 ? 7.465 -3.019 -34.156 1.00 93.31 287 LYS A O 1
ATOM 2300 N N . VAL A 1 288 ? 6.120 -1.306 -33.620 1.00 96.12 288 VAL A N 1
ATOM 2301 C CA . VAL A 1 288 ? 5.027 -2.162 -33.124 1.00 96.12 288 VAL A CA 1
ATOM 2302 C C . VAL A 1 288 ? 4.437 -3.012 -34.246 1.00 96.12 288 VAL A C 1
ATOM 2304 O O . VAL A 1 288 ? 4.219 -4.202 -34.043 1.00 96.12 288 VAL A O 1
ATOM 2307 N N . ARG A 1 289 ? 4.230 -2.439 -35.440 1.00 94.94 289 ARG A N 1
ATOM 2308 C CA . ARG A 1 289 ? 3.753 -3.197 -36.608 1.00 94.94 289 ARG A CA 1
ATOM 2309 C C . ARG A 1 289 ? 4.705 -4.329 -36.983 1.00 94.94 289 ARG A C 1
ATOM 2311 O O . ARG A 1 289 ? 4.239 -5.434 -37.226 1.00 94.94 289 ARG A O 1
ATOM 2318 N N . ASP A 1 290 ? 6.007 -4.057 -37.001 1.00 93.75 290 ASP A N 1
ATOM 2319 C CA . ASP A 1 290 ? 7.048 -5.053 -37.279 1.00 93.75 290 ASP A CA 1
ATOM 2320 C C . ASP A 1 290 ? 7.034 -6.196 -36.250 1.00 93.75 290 ASP A C 1
ATOM 2322 O O . ASP A 1 290 ? 6.944 -7.364 -36.620 1.00 93.75 290 ASP A O 1
ATOM 2326 N N . VAL A 1 291 ? 7.026 -5.863 -34.954 1.00 92.31 291 VAL A N 1
ATOM 2327 C CA . VAL A 1 291 ? 7.063 -6.854 -33.863 1.00 92.31 291 VAL A CA 1
ATOM 2328 C C . VAL A 1 291 ? 5.798 -7.713 -33.806 1.00 92.31 291 VAL A C 1
ATOM 2330 O O . VAL A 1 291 ? 5.891 -8.921 -33.605 1.00 92.31 291 VAL A O 1
ATOM 2333 N N . GLU A 1 292 ? 4.621 -7.118 -34.001 1.00 93.38 292 GLU A N 1
ATOM 2334 C CA . GLU A 1 292 ? 3.342 -7.842 -33.971 1.00 93.38 292 GLU A CA 1
ATOM 2335 C C . GLU A 1 292 ? 2.968 -8.461 -35.332 1.00 93.38 292 GLU A C 1
ATOM 2337 O O . GLU A 1 292 ? 1.919 -9.091 -35.455 1.00 93.38 292 GLU A O 1
ATOM 2342 N N . GLY A 1 293 ? 3.798 -8.293 -36.370 1.00 93.69 293 GLY A N 1
ATOM 2343 C CA . GLY A 1 293 ? 3.523 -8.813 -37.713 1.00 93.69 293 GLY A CA 1
ATOM 2344 C C . GLY A 1 293 ? 2.281 -8.198 -38.372 1.00 93.69 293 GLY A C 1
ATOM 2345 O O . GLY A 1 293 ? 1.605 -8.855 -39.166 1.00 93.69 293 GLY A O 1
ATOM 2346 N N . LEU A 1 294 ? 1.951 -6.949 -38.033 1.00 92.75 294 LEU A N 1
ATOM 2347 C CA . LEU A 1 294 ? 0.780 -6.248 -38.557 1.00 92.75 294 LEU A CA 1
ATOM 2348 C C . LEU A 1 294 ? 1.035 -5.721 -39.981 1.00 92.75 294 LEU A C 1
ATOM 2350 O O . LEU A 1 294 ? 2.160 -5.335 -40.312 1.00 92.75 294 LEU A O 1
ATOM 2354 N N . PRO A 1 295 ? -0.007 -5.608 -40.829 1.00 92.25 295 PRO A N 1
ATOM 2355 C CA . PRO A 1 295 ? 0.128 -4.989 -42.142 1.00 92.25 295 PRO A CA 1
ATOM 2356 C C . PRO A 1 295 ? 0.690 -3.564 -42.053 1.00 92.25 295 PRO A C 1
ATOM 2358 O O . PRO A 1 295 ? 0.298 -2.783 -41.188 1.00 92.25 295 PRO A O 1
ATOM 2361 N N . ALA A 1 296 ? 1.545 -3.173 -43.002 1.00 87.81 296 ALA A N 1
ATOM 2362 C CA . ALA A 1 296 ? 2.182 -1.848 -43.005 1.00 87.81 296 ALA A CA 1
ATOM 2363 C C . ALA A 1 296 ? 1.186 -0.667 -43.008 1.00 87.81 296 ALA A C 1
ATOM 2365 O O . ALA A 1 296 ? 1.518 0.421 -42.548 1.00 87.81 296 ALA A O 1
ATOM 2366 N N . HIS A 1 297 ? -0.031 -0.886 -43.514 1.00 88.50 297 HIS A N 1
ATOM 2367 C CA . HIS A 1 297 ? -1.112 0.103 -43.573 1.00 88.50 297 HIS A CA 1
ATOM 2368 C C . HIS A 1 297 ? -2.067 0.051 -42.368 1.00 88.50 297 HIS A C 1
ATOM 2370 O O . HIS A 1 297 ? -3.017 0.835 -42.317 1.00 88.50 297 HIS A O 1
ATOM 2376 N N . ALA A 1 298 ? -1.850 -0.869 -41.421 1.00 91.75 298 ALA A N 1
ATOM 2377 C CA . ALA A 1 298 ? -2.681 -0.994 -40.233 1.00 91.75 298 ALA A CA 1
ATOM 2378 C C . ALA A 1 298 ? -2.601 0.286 -39.392 1.00 91.75 298 ALA A C 1
ATOM 2380 O O . ALA A 1 298 ? -1.516 0.738 -39.008 1.00 91.75 298 ALA A O 1
ATOM 2381 N N . GLN A 1 299 ? -3.768 0.865 -39.116 1.00 92.56 299 GLN A N 1
ATOM 2382 C CA . GLN A 1 299 ? -3.892 2.064 -38.299 1.00 92.56 299 GLN A CA 1
ATOM 2383 C C . GLN A 1 299 ? -3.825 1.683 -36.823 1.00 92.56 299 GLN A C 1
ATOM 2385 O O . GLN A 1 299 ? -4.554 0.797 -36.369 1.00 92.56 299 GLN A O 1
ATOM 2390 N N . LEU A 1 300 ? -2.956 2.362 -36.078 1.00 93.94 300 LEU A N 1
ATOM 2391 C CA . LEU A 1 300 ? -2.792 2.167 -34.644 1.00 93.94 300 LEU A CA 1
ATOM 2392 C C . LEU A 1 300 ? -3.313 3.384 -33.888 1.00 93.94 300 LEU A C 1
ATOM 2394 O O . LEU A 1 300 ? -3.166 4.522 -34.325 1.00 93.94 300 LEU A O 1
ATOM 2398 N N . LYS A 1 301 ? -3.894 3.134 -32.720 1.00 94.25 301 LYS A N 1
ATOM 2399 C CA . LYS A 1 301 ? -4.194 4.151 -31.720 1.00 94.25 301 LYS A CA 1
ATOM 2400 C C . LYS A 1 301 ? -3.213 3.990 -30.568 1.00 94.25 301 LYS A C 1
ATOM 2402 O O . LYS A 1 301 ? -3.015 2.873 -30.094 1.00 94.25 301 LYS A O 1
ATOM 2407 N N . GLY A 1 302 ? -2.583 5.088 -30.163 1.00 95.19 302 GLY A N 1
ATOM 2408 C CA . GLY A 1 302 ? -1.544 5.102 -29.137 1.00 95.19 302 GLY A CA 1
ATOM 2409 C C . GLY A 1 302 ? -1.965 5.846 -27.875 1.00 95.19 302 GLY A C 1
ATOM 2410 O O . GLY A 1 302 ? -2.663 6.862 -27.932 1.00 95.19 302 GLY A O 1
ATOM 2411 N N . TRP A 1 303 ? -1.468 5.382 -26.731 1.00 96.25 303 TRP A N 1
ATOM 2412 C CA . TRP A 1 303 ? -1.590 6.060 -25.446 1.00 96.25 303 TRP A CA 1
ATOM 2413 C C . TRP A 1 303 ? -0.275 6.028 -24.672 1.00 96.25 303 TRP A C 1
ATOM 2415 O O . TRP A 1 303 ? 0.431 5.023 -24.650 1.00 96.25 303 TRP A O 1
ATOM 2425 N N . LYS A 1 304 ? 0.023 7.115 -23.965 1.00 94.88 304 LYS A N 1
ATOM 2426 C CA . LYS A 1 304 ? 1.065 7.172 -22.942 1.00 94.88 304 LYS A CA 1
ATOM 2427 C C . LYS A 1 304 ? 0.510 6.638 -21.623 1.00 94.88 304 LYS A C 1
ATOM 2429 O O . LYS A 1 304 ? -0.493 7.144 -21.122 1.00 94.88 304 LYS A O 1
ATOM 2434 N N . GLU A 1 305 ? 1.203 5.678 -21.021 1.00 93.25 305 GLU A N 1
ATOM 2435 C CA . GLU A 1 305 ? 0.875 5.171 -19.689 1.00 93.25 305 GLU A CA 1
ATOM 2436 C C . GLU A 1 305 ? 1.430 6.101 -18.599 1.00 93.25 305 GLU A C 1
ATOM 2438 O O . GLU A 1 305 ? 2.649 6.273 -18.445 1.00 93.25 305 GLU A O 1
ATOM 2443 N N . LEU A 1 306 ? 0.537 6.688 -17.802 1.00 87.19 306 LEU A N 1
ATOM 2444 C CA . LEU A 1 306 ? 0.891 7.507 -16.640 1.00 87.19 306 LEU A CA 1
ATOM 2445 C C . LEU A 1 306 ? 0.945 6.672 -15.354 1.00 87.19 306 LEU A C 1
ATOM 2447 O O . LEU A 1 306 ? 1.815 6.903 -14.514 1.00 87.19 306 LEU A O 1
ATOM 2451 N N . GLY A 1 307 ? 0.064 5.677 -15.239 1.00 80.50 307 GLY A N 1
ATOM 2452 C CA . GLY A 1 307 ? -0.092 4.798 -14.080 1.00 80.50 307 GLY A CA 1
ATOM 2453 C C . GLY A 1 307 ? -0.903 3.540 -14.420 1.00 80.50 307 GLY A C 1
ATOM 2454 O O . GLY A 1 307 ? -1.350 3.418 -15.561 1.00 80.50 307 GLY A O 1
ATOM 2455 N N . PRO A 1 308 ? -1.106 2.624 -13.455 1.00 67.44 308 PRO A N 1
ATOM 2456 C CA . PRO A 1 308 ? -1.785 1.338 -13.668 1.00 67.44 308 PRO A CA 1
ATOM 2457 C C . PRO A 1 308 ? -3.164 1.447 -14.341 1.00 67.44 308 PRO A C 1
ATOM 2459 O O . PRO A 1 308 ? -3.516 0.607 -15.161 1.00 67.44 308 PRO A O 1
ATOM 2462 N N . GLU A 1 309 ? -3.918 2.501 -14.031 1.00 78.00 309 GLU A N 1
ATOM 2463 C CA . GLU A 1 309 ? -5.279 2.773 -14.506 1.00 78.00 309 GLU A CA 1
ATOM 2464 C C . GLU A 1 309 ? -5.371 3.914 -15.535 1.00 78.00 309 GLU A C 1
ATOM 2466 O O . GLU A 1 309 ? -6.461 4.232 -16.017 1.00 78.00 309 GLU A O 1
ATOM 2471 N N . SER A 1 310 ? -4.247 4.572 -15.841 1.00 85.50 310 SER A N 1
ATOM 2472 C CA . SER A 1 310 ? -4.237 5.879 -16.504 1.00 85.50 310 SER A CA 1
ATOM 2473 C C . SER A 1 310 ? -3.443 5.857 -17.806 1.00 85.50 310 SER A C 1
ATOM 2475 O O . SER A 1 310 ? -2.207 5.870 -17.813 1.00 85.50 310 SER A O 1
ATOM 2477 N N . LEU A 1 311 ? -4.187 5.853 -18.914 1.00 92.06 311 LEU A N 1
ATOM 2478 C CA . LEU A 1 311 ? -3.685 5.962 -20.280 1.00 92.06 311 LEU A CA 1
ATOM 2479 C C . LEU A 1 311 ? -4.170 7.274 -20.911 1.00 92.06 311 LEU A C 1
ATOM 2481 O O . LEU A 1 311 ? -5.373 7.526 -20.983 1.00 92.06 311 LEU A O 1
ATOM 2485 N N . THR A 1 312 ? -3.243 8.079 -21.428 1.00 92.88 312 THR A N 1
ATOM 2486 C CA . THR A 1 312 ? -3.548 9.349 -22.107 1.00 92.88 312 THR A CA 1
ATOM 2487 C C . THR A 1 312 ? -3.255 9.230 -23.593 1.00 92.88 312 THR A C 1
ATOM 2489 O O . THR A 1 312 ? -2.165 8.807 -23.964 1.00 92.88 312 THR A O 1
ATOM 2492 N N . SER A 1 313 ? -4.211 9.603 -24.446 1.00 93.75 313 SER A N 1
ATOM 2493 C CA . SER A 1 313 ? -4.052 9.511 -25.904 1.00 93.75 313 SER A CA 1
ATOM 2494 C C . SER A 1 313 ? -2.842 10.311 -26.383 1.00 93.75 313 SER A C 1
ATOM 2496 O O . SER A 1 313 ? -2.594 11.412 -25.891 1.00 93.75 313 SER A O 1
ATOM 2498 N N . ILE A 1 314 ? -2.128 9.775 -27.370 1.00 94.50 314 ILE A N 1
ATOM 2499 C CA . ILE A 1 314 ? -1.068 10.488 -28.091 1.00 94.50 314 ILE A CA 1
ATOM 2500 C C . ILE A 1 314 ? -1.413 10.566 -29.577 1.00 94.50 314 ILE A C 1
ATOM 2502 O O . ILE A 1 314 ? -2.085 9.687 -30.113 1.00 94.50 314 ILE A O 1
ATOM 2506 N N . GLU A 1 315 ? -0.971 11.634 -30.235 1.00 90.00 315 GLU A N 1
ATOM 2507 C CA . GLU A 1 315 ? -1.203 11.843 -31.664 1.00 90.00 315 GLU A CA 1
ATOM 2508 C C . GLU A 1 315 ? -0.004 11.359 -32.481 1.00 90.00 315 GLU A C 1
ATOM 2510 O O . GLU A 1 315 ? 1.127 11.776 -32.233 1.00 90.00 315 GLU A O 1
ATOM 2515 N N . SER A 1 316 ? -0.239 10.538 -33.505 1.00 84.19 316 SER A N 1
ATOM 2516 C CA . SER A 1 316 ? 0.814 9.955 -34.354 1.00 84.19 316 SER A CA 1
ATOM 2517 C C . SER A 1 316 ? 1.702 10.995 -35.048 1.00 84.19 316 SER A C 1
ATOM 2519 O O . SER A 1 316 ? 2.889 10.762 -35.270 1.00 84.19 316 SER A O 1
ATOM 2521 N N . LEU A 1 317 ? 1.135 12.163 -35.376 1.00 86.88 317 LEU A N 1
ATOM 2522 C CA . LEU A 1 317 ? 1.829 13.257 -36.066 1.00 86.88 317 LEU A CA 1
ATOM 2523 C C . LEU A 1 317 ? 2.699 14.114 -35.136 1.00 86.88 317 LEU A C 1
ATOM 2525 O O . LEU A 1 317 ? 3.468 14.951 -35.611 1.00 86.88 317 LEU A O 1
ATOM 2529 N N . SER A 1 318 ? 2.590 13.922 -33.823 1.00 91.31 318 SER A N 1
ATOM 2530 C CA . SER A 1 318 ? 3.398 14.654 -32.854 1.00 91.31 318 SER A CA 1
ATOM 2531 C C . SER A 1 318 ? 4.845 14.143 -32.817 1.00 91.31 318 SER A C 1
ATOM 2533 O O . SER A 1 318 ? 5.175 13.040 -33.267 1.00 91.31 318 SER A O 1
ATOM 2535 N N . THR A 1 319 ? 5.739 14.972 -32.286 1.00 93.81 319 THR A N 1
ATOM 2536 C CA . THR A 1 319 ? 7.101 14.553 -31.931 1.00 93.81 319 THR A CA 1
ATOM 2537 C C . THR A 1 319 ? 7.119 13.956 -30.528 1.00 93.81 319 THR A C 1
ATOM 2539 O O . THR A 1 319 ? 6.275 14.306 -29.703 1.00 93.81 319 THR A O 1
ATOM 2542 N N . MET A 1 320 ? 8.125 13.137 -30.200 1.00 93.75 320 MET A N 1
ATOM 2543 C CA . MET A 1 320 ? 8.260 12.561 -28.850 1.00 93.75 320 MET A CA 1
ATOM 2544 C C . MET A 1 320 ? 8.177 13.633 -27.749 1.00 93.75 320 MET A C 1
ATOM 2546 O O . MET A 1 320 ? 7.483 13.455 -26.751 1.00 93.75 320 MET A O 1
ATOM 2550 N N . ALA A 1 321 ? 8.841 14.778 -27.946 1.00 91.00 321 ALA A N 1
ATOM 2551 C CA . ALA A 1 321 ? 8.828 15.886 -26.995 1.00 91.00 321 ALA A CA 1
ATOM 2552 C C . ALA A 1 321 ? 7.438 16.516 -26.817 1.00 91.00 321 ALA A C 1
ATOM 2554 O O . ALA A 1 321 ? 7.043 16.794 -25.687 1.00 91.00 321 ALA A O 1
ATOM 2555 N N . THR A 1 322 ? 6.700 16.741 -27.908 1.00 91.81 322 THR A N 1
ATOM 2556 C CA . THR A 1 322 ? 5.364 17.368 -27.849 1.00 91.81 322 THR A CA 1
ATOM 2557 C C . THR A 1 322 ? 4.299 16.416 -27.307 1.00 91.81 322 THR A C 1
ATOM 2559 O O . THR A 1 322 ? 3.410 16.858 -26.586 1.00 91.81 322 THR A O 1
ATOM 2562 N N . ALA A 1 323 ? 4.457 15.107 -27.525 1.00 91.19 323 ALA A N 1
ATOM 2563 C CA . ALA A 1 323 ? 3.679 14.056 -26.865 1.00 91.19 323 ALA A CA 1
ATOM 2564 C C . ALA A 1 323 ? 4.034 13.864 -25.373 1.00 91.19 323 ALA A C 1
ATOM 2566 O O . ALA A 1 323 ? 3.434 13.035 -24.684 1.00 91.19 323 ALA A O 1
ATOM 2567 N N . GLY A 1 324 ? 5.038 14.586 -24.859 1.00 90.12 324 GLY A N 1
ATOM 2568 C CA . GLY A 1 324 ? 5.518 14.446 -23.486 1.00 90.12 324 GLY A CA 1
ATOM 2569 C C . GLY A 1 324 ? 6.136 13.075 -23.196 1.00 90.12 324 GLY A C 1
ATOM 2570 O O . GLY A 1 324 ? 6.055 12.599 -22.062 1.00 90.12 324 GLY A O 1
ATOM 2571 N N . LEU A 1 325 ? 6.703 12.404 -24.201 1.00 91.62 325 LEU A N 1
ATOM 2572 C CA . LEU A 1 325 ? 7.388 11.122 -24.049 1.00 91.62 325 LEU A CA 1
ATOM 2573 C C . LEU A 1 325 ? 8.817 11.363 -23.551 1.00 91.62 325 LEU A C 1
ATOM 2575 O O . LEU A 1 325 ? 9.685 11.878 -24.256 1.00 91.62 325 LEU A O 1
ATOM 2579 N N . GLU A 1 326 ? 9.044 11.015 -22.290 1.00 89.56 326 GLU A N 1
ATOM 2580 C CA . GLU A 1 326 ? 10.334 11.127 -21.613 1.00 89.56 326 GLU A CA 1
ATOM 2581 C C . GLU A 1 326 ? 11.000 9.756 -21.478 1.00 89.56 326 GLU A C 1
ATOM 2583 O O . GLU A 1 326 ? 10.360 8.725 -21.681 1.00 89.56 326 GLU A O 1
ATOM 2588 N N . SER A 1 327 ? 12.284 9.740 -21.107 1.00 89.44 327 SER A N 1
ATOM 2589 C CA . SER A 1 327 ? 13.008 8.494 -20.843 1.00 89.44 327 SER A CA 1
ATOM 2590 C C . SER A 1 327 ? 12.275 7.671 -19.782 1.00 89.44 327 SER A C 1
ATOM 2592 O O . SER A 1 327 ? 11.980 8.179 -18.701 1.00 89.44 327 SER A O 1
ATOM 2594 N N . GLY A 1 328 ? 11.957 6.416 -20.089 1.00 89.44 328 GLY A N 1
ATOM 2595 C CA . GLY A 1 328 ? 11.122 5.557 -19.256 1.00 89.44 328 GLY A CA 1
ATOM 2596 C C . GLY A 1 328 ? 9.633 5.575 -19.579 1.00 89.44 328 GLY A C 1
ATOM 2597 O O . GLY A 1 328 ? 8.886 4.867 -18.913 1.00 89.44 328 GLY A O 1
ATOM 2598 N N . ALA A 1 329 ? 9.149 6.364 -20.541 1.00 91.75 329 ALA A N 1
ATOM 2599 C CA . ALA A 1 329 ? 7.733 6.331 -20.897 1.00 91.75 329 ALA A CA 1
ATOM 2600 C C . ALA A 1 329 ? 7.347 4.972 -21.506 1.00 91.75 329 ALA A C 1
ATOM 2602 O O . ALA A 1 329 ? 8.087 4.409 -22.313 1.00 91.75 329 ALA A O 1
ATOM 2603 N N . VAL A 1 330 ? 6.171 4.472 -21.119 1.00 94.00 330 VAL A N 1
ATOM 2604 C CA . VAL A 1 330 ? 5.544 3.292 -21.722 1.00 94.00 330 VAL A CA 1
ATOM 2605 C C . VAL A 1 330 ? 4.446 3.782 -22.654 1.00 94.00 330 VAL A C 1
ATOM 2607 O O . VAL A 1 330 ? 3.600 4.586 -22.248 1.00 94.00 330 VAL A O 1
ATOM 2610 N N . VAL A 1 331 ? 4.483 3.324 -23.900 1.00 96.06 331 VAL A N 1
ATOM 2611 C CA . VAL A 1 331 ? 3.500 3.655 -24.928 1.00 96.06 331 VAL A CA 1
ATOM 2612 C C . VAL A 1 331 ? 2.751 2.390 -25.310 1.00 96.06 331 VAL A C 1
ATOM 2614 O O . VAL A 1 331 ? 3.354 1.418 -25.758 1.00 96.06 331 VAL A O 1
ATOM 2617 N N . VAL A 1 332 ? 1.438 2.413 -25.119 1.00 96.88 332 VAL A N 1
ATOM 2618 C CA . VAL A 1 332 ? 0.535 1.305 -25.423 1.00 96.88 332 VAL A CA 1
ATOM 2619 C C . VAL A 1 332 ? -0.154 1.591 -26.749 1.00 96.88 332 VAL A C 1
ATOM 2621 O O . VAL A 1 332 ? -0.710 2.674 -26.924 1.00 96.88 332 VAL A O 1
ATOM 2624 N N . TYR A 1 333 ? -0.148 0.625 -27.661 1.00 96.75 333 TYR A N 1
ATOM 2625 C CA . TYR A 1 333 ? -0.846 0.689 -28.940 1.00 96.75 333 TYR A CA 1
ATOM 2626 C C . TYR A 1 333 ? -1.941 -0.370 -29.038 1.00 96.75 333 TYR A C 1
ATOM 2628 O O . TYR A 1 333 ? -1.843 -1.439 -28.447 1.00 96.75 333 TYR A O 1
ATOM 2636 N N . GLN A 1 334 ? -2.974 -0.073 -29.815 1.00 94.62 334 GLN A N 1
ATOM 2637 C CA . GLN A 1 334 ? -4.058 -0.983 -30.190 1.00 94.62 334 GLN A CA 1
ATOM 2638 C C . GLN A 1 334 ? -4.402 -0.725 -31.663 1.00 94.62 334 GLN A C 1
ATOM 2640 O O . GLN A 1 334 ? -4.211 0.395 -32.142 1.00 94.62 334 GLN A O 1
ATOM 2645 N N . LEU A 1 335 ? -4.933 -1.715 -32.387 1.00 92.69 335 LEU A N 1
ATOM 2646 C CA . LEU A 1 335 ? -5.536 -1.463 -33.704 1.00 92.69 335 LEU A CA 1
ATOM 2647 C C . LEU A 1 335 ? -6.681 -0.444 -33.584 1.00 92.69 335 LEU A C 1
ATOM 2649 O O . LEU A 1 335 ? -7.492 -0.517 -32.662 1.00 92.69 335 LEU A O 1
ATOM 2653 N N . ALA A 1 336 ? -6.733 0.518 -34.506 1.00 88.31 336 ALA A N 1
ATOM 2654 C CA . ALA A 1 336 ? -7.764 1.555 -34.509 1.00 88.31 336 ALA A CA 1
ATOM 2655 C C . ALA A 1 336 ? -9.131 1.022 -34.967 1.00 88.31 336 ALA A C 1
ATOM 2657 O O . ALA A 1 336 ? -10.160 1.472 -34.468 1.00 88.31 336 ALA A O 1
ATOM 2658 N N . ASP A 1 337 ? -9.128 0.067 -35.899 1.00 78.62 337 ASP A N 1
ATOM 2659 C CA . ASP A 1 337 ? -10.325 -0.556 -36.460 1.00 78.62 337 ASP A CA 1
ATOM 2660 C C . ASP A 1 337 ? -10.523 -1.939 -35.827 1.00 78.62 337 ASP A C 1
ATOM 2662 O O . ASP A 1 337 ? -9.968 -2.942 -36.278 1.00 78.62 337 ASP A O 1
ATOM 2666 N N . VAL A 1 338 ? -11.234 -1.970 -34.698 1.00 69.50 338 VAL A N 1
ATOM 2667 C CA . VAL A 1 338 ? -11.606 -3.214 -34.011 1.00 69.50 338 VAL A CA 1
ATOM 2668 C C . VAL A 1 338 ? -13.009 -3.608 -34.487 1.00 69.50 338 VAL A C 1
ATOM 2670 O O . VAL A 1 338 ? -13.929 -2.801 -34.325 1.00 69.50 338 VAL A O 1
ATOM 2673 N N . PRO A 1 339 ? -13.215 -4.815 -35.052 1.00 64.00 339 PRO A N 1
ATOM 2674 C CA . PRO A 1 339 ? -14.513 -5.222 -35.579 1.00 64.00 339 PRO A CA 1
ATOM 2675 C C . PRO A 1 339 ? -15.641 -5.086 -34.535 1.00 64.00 339 PRO A C 1
ATOM 2677 O O . PRO A 1 339 ? -15.516 -5.615 -33.427 1.00 64.00 339 PRO A O 1
ATOM 2680 N N . PRO A 1 340 ? -16.781 -4.450 -34.874 1.00 56.44 340 PRO A N 1
ATOM 2681 C CA . PRO A 1 340 ? -17.858 -4.145 -33.923 1.00 56.44 340 PRO A CA 1
ATOM 2682 C C . PRO A 1 340 ? -18.592 -5.382 -33.378 1.00 56.44 340 PRO A C 1
ATOM 2684 O O . PRO A 1 340 ? -19.391 -5.276 -32.453 1.00 56.44 340 PRO A O 1
ATOM 2687 N N . THR A 1 341 ? -18.337 -6.567 -33.936 1.00 53.34 341 THR A N 1
ATOM 2688 C CA . THR A 1 341 ? -18.956 -7.837 -33.532 1.00 53.34 341 THR A CA 1
ATOM 2689 C C . THR A 1 341 ? -18.412 -8.403 -32.221 1.00 53.34 341 THR A C 1
ATOM 2691 O O . THR A 1 341 ? -18.935 -9.405 -31.738 1.00 53.34 341 THR A O 1
ATOM 2694 N N . VAL A 1 342 ? -17.378 -7.796 -31.632 1.00 53.66 342 VAL A N 1
ATOM 2695 C CA . VAL A 1 342 ? -16.777 -8.264 -30.380 1.00 53.66 342 VAL A CA 1
ATOM 2696 C C . VAL A 1 342 ? -16.846 -7.137 -29.351 1.00 53.66 342 VAL A C 1
ATOM 2698 O O . VAL A 1 342 ? -16.094 -6.171 -29.423 1.00 53.66 342 VAL A O 1
ATOM 2701 N N . ALA A 1 343 ? -17.754 -7.245 -28.377 1.00 58.19 343 ALA A N 1
ATOM 2702 C CA . ALA A 1 343 ? -17.780 -6.361 -27.212 1.00 58.19 343 ALA A CA 1
ATOM 2703 C C . ALA A 1 343 ? -16.553 -6.659 -26.327 1.00 58.19 343 ALA A C 1
ATOM 2705 O O . ALA A 1 343 ? -16.624 -7.439 -25.374 1.00 58.19 343 ALA A O 1
ATOM 2706 N N . ARG A 1 344 ? -15.396 -6.108 -26.704 1.00 69.31 344 ARG A N 1
ATOM 2707 C CA . ARG A 1 344 ? -14.119 -6.257 -25.996 1.00 69.31 344 ARG A CA 1
ATOM 2708 C C . ARG A 1 344 ? -13.689 -4.910 -25.432 1.00 69.31 344 ARG A C 1
ATOM 2710 O O . ARG A 1 344 ? -13.906 -3.892 -26.091 1.00 69.31 344 ARG A O 1
ATOM 2717 N N . PRO A 1 345 ? -13.090 -4.893 -24.232 1.00 81.31 345 PRO A N 1
ATOM 2718 C CA . PRO A 1 345 ? -12.594 -3.657 -23.658 1.00 81.31 345 PRO A CA 1
ATOM 2719 C C . PRO A 1 345 ? -11.515 -3.057 -24.565 1.00 81.31 345 PRO A C 1
ATOM 2721 O O . PRO A 1 345 ? -10.703 -3.761 -25.157 1.00 81.31 345 PRO A O 1
ATOM 2724 N N . SER A 1 346 ? -11.498 -1.738 -24.680 1.00 87.81 346 SER A N 1
ATOM 2725 C CA . SER A 1 346 ? -10.363 -0.986 -25.215 1.00 87.81 346 SER A CA 1
ATOM 2726 C C . SER A 1 346 ? -9.130 -1.135 -24.317 1.00 87.81 346 SER A C 1
ATOM 2728 O O . SER A 1 346 ? -9.247 -1.496 -23.145 1.00 87.81 346 SER A O 1
ATOM 2730 N N . ALA A 1 347 ? -7.944 -0.761 -24.812 1.00 89.94 347 ALA A N 1
ATOM 2731 C CA . ALA A 1 347 ? -6.719 -0.753 -24.001 1.00 89.94 347 ALA A CA 1
ATOM 2732 C C . ALA A 1 347 ? -6.878 0.045 -22.689 1.00 89.94 347 ALA A C 1
ATOM 2734 O O . ALA A 1 347 ? -6.331 -0.330 -21.653 1.00 89.94 347 ALA A O 1
ATOM 2735 N N . VAL A 1 348 ? -7.670 1.125 -22.720 1.00 90.00 348 VAL A N 1
ATOM 2736 C CA . VAL A 1 348 ? -7.980 1.971 -21.556 1.00 90.00 348 VAL A CA 1
ATOM 2737 C C . VAL A 1 348 ? -8.864 1.239 -20.546 1.00 90.00 348 VAL A C 1
ATOM 2739 O O . VAL A 1 348 ? -8.607 1.286 -19.344 1.00 90.00 348 VAL A O 1
ATOM 2742 N N . GLU A 1 349 ? -9.914 0.566 -21.014 1.00 86.00 349 GLU A N 1
ATOM 2743 C CA . GLU A 1 349 ? -10.819 -0.199 -20.149 1.00 86.00 349 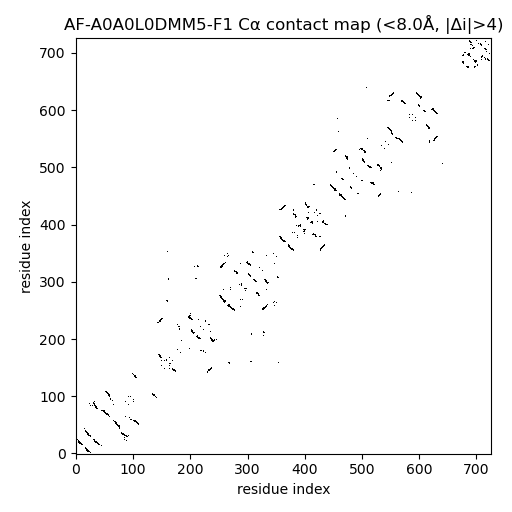GLU A CA 1
ATOM 2744 C C . GLU A 1 349 ? -10.121 -1.420 -19.558 1.00 86.00 349 GLU A C 1
ATOM 2746 O O . GLU A 1 349 ? -10.265 -1.681 -18.365 1.00 86.00 349 GLU A O 1
ATOM 2751 N N . TYR A 1 350 ? -9.304 -2.105 -20.358 1.00 87.44 350 TYR A N 1
ATOM 2752 C CA . TYR A 1 350 ? -8.473 -3.206 -19.899 1.00 87.44 350 TYR A CA 1
ATOM 2753 C C . TYR A 1 350 ? -7.465 -2.751 -18.837 1.00 87.44 350 TYR A C 1
ATOM 2755 O O . TYR A 1 350 ? -7.361 -3.389 -17.793 1.00 87.44 350 TYR A O 1
ATOM 2763 N N . ALA A 1 351 ? -6.771 -1.624 -19.039 1.00 87.69 351 ALA A N 1
ATOM 2764 C CA . ALA A 1 351 ? -5.851 -1.088 -18.034 1.00 87.69 351 ALA A CA 1
ATOM 2765 C C . ALA A 1 351 ? -6.565 -0.768 -16.710 1.00 87.69 351 ALA A C 1
ATOM 2767 O O . ALA A 1 351 ? -6.106 -1.173 -15.644 1.00 87.69 351 ALA A O 1
ATOM 2768 N N . ARG A 1 352 ? -7.741 -0.127 -16.768 1.00 83.81 352 ARG A N 1
ATOM 2769 C CA . ARG A 1 352 ? -8.563 0.165 -15.581 1.00 83.81 352 ARG A CA 1
ATOM 2770 C C . ARG A 1 352 ? -9.030 -1.103 -14.863 1.00 83.81 352 ARG A C 1
ATOM 2772 O O . ARG A 1 352 ? -9.002 -1.161 -13.634 1.00 83.81 352 ARG A O 1
ATOM 2779 N N . PHE A 1 353 ? -9.449 -2.113 -15.622 1.00 81.56 353 PHE A N 1
ATOM 2780 C CA . PHE A 1 353 ? -9.821 -3.412 -15.074 1.00 81.56 353 PHE A CA 1
ATOM 2781 C C . PHE A 1 353 ? -8.629 -4.072 -14.377 1.00 81.56 353 PHE A C 1
ATOM 2783 O O . PHE A 1 353 ? -8.733 -4.436 -13.210 1.00 81.56 353 PHE A O 1
ATOM 2790 N N . MET A 1 354 ? -7.474 -4.139 -15.042 1.00 80.81 354 MET A N 1
ATOM 2791 C CA . MET A 1 354 ? -6.252 -4.725 -14.486 1.00 80.81 354 MET A CA 1
ATOM 2792 C C . MET A 1 354 ? -5.744 -3.982 -13.247 1.00 80.81 354 MET A C 1
ATOM 2794 O O . MET A 1 354 ? -5.240 -4.620 -12.330 1.00 80.81 354 MET A O 1
ATOM 2798 N N . ALA A 1 355 ? -5.921 -2.661 -13.169 1.00 79.38 355 ALA A N 1
ATOM 2799 C CA . ALA A 1 355 ? -5.623 -1.888 -11.962 1.00 79.38 355 ALA A CA 1
ATOM 2800 C C . ALA A 1 355 ? -6.537 -2.242 -10.776 1.00 79.38 355 ALA A C 1
ATOM 2802 O O . ALA A 1 355 ? -6.148 -2.059 -9.627 1.00 79.38 355 ALA A O 1
ATOM 2803 N N . SER A 1 356 ? -7.728 -2.778 -11.056 1.00 78.06 356 SER A N 1
ATOM 2804 C CA . SER A 1 356 ? -8.667 -3.284 -10.051 1.00 78.06 356 SER A CA 1
ATOM 2805 C C . SER A 1 356 ? -8.396 -4.747 -9.683 1.00 78.06 356 SER A C 1
ATOM 2807 O O . SER A 1 356 ? -9.098 -5.302 -8.839 1.00 78.06 356 SER A O 1
ATOM 2809 N N . ILE A 1 357 ? -7.396 -5.390 -10.299 1.00 81.19 357 ILE A N 1
ATOM 2810 C CA . ILE A 1 357 ? -6.936 -6.730 -9.938 1.00 81.19 357 ILE A CA 1
ATOM 2811 C C . ILE A 1 357 ? -5.802 -6.618 -8.924 1.00 81.19 357 ILE A C 1
ATOM 2813 O O . ILE A 1 357 ? -4.831 -5.882 -9.095 1.00 81.19 357 ILE A O 1
ATOM 2817 N N . MET A 1 358 ? -5.909 -7.409 -7.867 1.00 80.25 358 MET A N 1
ATOM 2818 C CA . MET A 1 358 ? -4.936 -7.510 -6.802 1.00 80.25 358 MET A CA 1
ATOM 2819 C C . MET A 1 358 ? -4.338 -8.917 -6.757 1.00 80.25 358 MET A C 1
ATOM 2821 O O . MET A 1 358 ? -5.045 -9.926 -6.738 1.00 80.25 358 MET A O 1
ATOM 2825 N N . VAL A 1 359 ? -3.010 -8.984 -6.703 1.00 84.00 359 VAL A N 1
ATOM 2826 C CA . VAL A 1 359 ? -2.259 -10.229 -6.526 1.00 84.00 359 VAL A CA 1
ATOM 2827 C C . VAL A 1 359 ? -2.087 -10.489 -5.031 1.00 84.00 359 VAL A C 1
ATOM 2829 O O . VAL A 1 359 ? -1.469 -9.691 -4.326 1.00 84.00 359 VAL A O 1
ATOM 2832 N N . THR A 1 360 ? -2.622 -11.604 -4.538 1.00 88.44 360 THR A N 1
ATOM 2833 C CA . THR A 1 360 ? -2.526 -11.988 -3.123 1.00 88.44 360 THR A CA 1
ATOM 2834 C C . THR A 1 360 ? -1.679 -13.228 -2.960 1.00 88.44 360 THR A C 1
ATOM 2836 O O . THR A 1 360 ? -1.996 -14.285 -3.502 1.00 88.44 360 THR A O 1
ATOM 2839 N N . THR A 1 361 ? -0.626 -13.102 -2.162 1.00 91.50 361 THR A N 1
ATOM 2840 C CA . THR A 1 361 ? 0.184 -14.230 -1.712 1.00 91.50 361 THR A CA 1
ATOM 2841 C C . THR A 1 361 ? -0.327 -14.706 -0.356 1.00 91.50 361 THR A C 1
ATOM 2843 O O . THR A 1 361 ? -0.331 -13.935 0.604 1.00 91.50 361 THR A O 1
ATOM 2846 N N . PHE A 1 362 ? -0.709 -15.973 -0.259 1.00 92.12 362 PHE A N 1
ATOM 2847 C CA . PHE A 1 362 ? -1.117 -16.636 0.974 1.00 92.12 362 PHE A CA 1
ATOM 2848 C C . PHE A 1 362 ? 0.026 -17.479 1.521 1.00 92.12 362 PHE A C 1
ATOM 2850 O O . PHE A 1 362 ? 0.508 -18.387 0.846 1.00 92.12 362 PHE A O 1
ATOM 2857 N N . ALA A 1 363 ? 0.448 -17.190 2.749 1.00 90.31 363 ALA A N 1
ATOM 2858 C CA . ALA A 1 363 ? 1.486 -17.938 3.449 1.00 90.31 363 ALA A CA 1
ATOM 2859 C C . ALA A 1 363 ? 0.912 -18.672 4.676 1.00 90.31 363 ALA A C 1
ATOM 2861 O O . ALA A 1 363 ? 0.153 -18.076 5.439 1.00 90.31 363 ALA A O 1
ATOM 2862 N N . PRO A 1 364 ? 1.277 -19.935 4.932 1.00 89.94 364 PRO A N 1
ATOM 2863 C CA . PRO A 1 364 ? 0.809 -20.657 6.118 1.00 89.94 364 PRO A CA 1
ATOM 2864 C C . PRO A 1 364 ? 1.323 -20.017 7.422 1.00 89.94 364 PRO A C 1
ATOM 2866 O O . PRO A 1 364 ? 2.399 -19.412 7.454 1.00 89.94 364 PRO A O 1
ATOM 2869 N N . MET A 1 365 ? 0.564 -20.126 8.516 1.00 80.94 365 MET A N 1
ATOM 2870 C CA . MET A 1 365 ? 0.938 -19.610 9.845 1.00 80.94 365 MET A CA 1
ATOM 2871 C C . MET A 1 365 ? 2.068 -20.413 10.503 1.00 80.94 365 MET A C 1
ATOM 2873 O O . MET A 1 365 ? 2.992 -19.812 11.047 1.00 80.94 365 MET A O 1
ATOM 2877 N N . GLU A 1 366 ? 2.055 -21.741 10.382 1.00 68.50 366 GLU A N 1
ATOM 2878 C CA . GLU A 1 366 ? 3.091 -22.624 10.926 1.00 68.50 366 GLU A CA 1
ATOM 2879 C C . GLU A 1 366 ? 3.860 -23.310 9.794 1.00 68.50 366 GLU A C 1
ATOM 2881 O O . GLU A 1 366 ? 3.278 -23.844 8.854 1.00 68.50 366 GLU A O 1
ATOM 2886 N N . SER A 1 367 ? 5.190 -23.308 9.880 1.00 52.00 367 SER A N 1
ATOM 2887 C CA . SER A 1 367 ? 6.095 -23.919 8.894 1.00 52.00 367 SER A CA 1
ATOM 2888 C C . SER A 1 367 ? 6.192 -25.453 9.014 1.00 52.00 367 SER A C 1
ATOM 2890 O O . SER A 1 367 ? 7.192 -26.027 8.594 1.00 52.00 367 SER A O 1
ATOM 2892 N N . GLY A 1 368 ? 5.205 -26.095 9.649 1.00 47.69 368 GLY A N 1
ATOM 2893 C CA . GLY A 1 368 ? 5.280 -27.468 10.157 1.00 47.69 368 GLY A CA 1
ATOM 2894 C C . GLY A 1 368 ? 4.783 -28.544 9.200 1.00 47.69 368 GLY A C 1
ATOM 2895 O O . GLY A 1 368 ? 5.567 -29.402 8.829 1.00 47.69 368 GLY A O 1
ATOM 2896 N N . GLU A 1 369 ? 3.525 -28.515 8.763 1.00 49.03 369 GLU A N 1
ATOM 2897 C CA . GLU A 1 369 ? 2.946 -29.572 7.919 1.00 49.03 369 GLU A CA 1
ATOM 2898 C C . GLU A 1 369 ? 1.883 -28.979 6.963 1.00 49.03 369 GLU A C 1
ATOM 2900 O O . GLU A 1 369 ? 1.050 -28.173 7.364 1.00 49.03 369 GLU A O 1
ATOM 2905 N N . ILE A 1 370 ? 1.948 -29.348 5.672 1.00 53.44 370 ILE A N 1
ATOM 2906 C CA . ILE A 1 370 ? 0.973 -29.075 4.578 1.00 53.44 370 ILE A CA 1
ATOM 2907 C C . ILE A 1 370 ? 0.791 -27.593 4.155 1.00 53.44 370 ILE A C 1
ATOM 2909 O O . ILE A 1 370 ? 0.076 -27.288 3.206 1.00 53.44 370 ILE A O 1
ATOM 2913 N N . GLY A 1 371 ? 1.480 -26.635 4.770 1.00 59.00 371 GLY A N 1
ATOM 2914 C CA . GLY A 1 371 ? 1.388 -25.232 4.357 1.00 59.00 371 GLY A CA 1
ATOM 2915 C C . GLY A 1 371 ? 2.091 -24.930 3.024 1.00 59.00 371 GLY A C 1
ATOM 2916 O O . GLY A 1 371 ? 3.299 -24.697 3.008 1.00 59.00 371 GLY A O 1
ATOM 2917 N N . VAL A 1 372 ? 1.354 -24.870 1.910 1.00 72.81 372 VAL A N 1
ATOM 2918 C CA . VAL A 1 372 ? 1.879 -24.400 0.612 1.00 72.81 372 VAL A CA 1
ATOM 2919 C C . VAL A 1 372 ? 1.635 -22.899 0.475 1.00 72.81 372 VAL A C 1
ATOM 2921 O O . VAL A 1 372 ? 0.546 -22.403 0.775 1.00 72.81 372 VAL A O 1
ATOM 2924 N N . GLN A 1 373 ? 2.652 -22.159 0.033 1.00 83.62 373 GLN A N 1
ATOM 2925 C CA . GLN A 1 373 ? 2.465 -20.768 -0.359 1.00 83.62 373 GLN A CA 1
ATOM 2926 C C . GLN A 1 373 ? 1.748 -20.726 -1.711 1.00 83.62 373 GLN A C 1
ATOM 2928 O O . GLN A 1 373 ? 2.244 -21.285 -2.687 1.00 83.62 373 GLN A O 1
ATOM 2933 N N . ALA A 1 374 ? 0.613 -20.038 -1.771 1.00 83.88 374 ALA A N 1
ATOM 2934 C CA . ALA A 1 374 ? -0.170 -19.882 -2.992 1.00 83.88 374 ALA A CA 1
ATOM 2935 C C . ALA A 1 374 ? -0.257 -18.405 -3.377 1.00 83.88 374 ALA A C 1
ATOM 2937 O O . ALA A 1 374 ? -0.393 -17.543 -2.510 1.00 83.88 374 ALA A O 1
ATOM 2938 N N . THR A 1 375 ? -0.204 -18.107 -4.672 1.00 86.38 375 THR A N 1
ATOM 2939 C CA . THR A 1 375 ? -0.392 -16.746 -5.186 1.00 86.38 375 THR A CA 1
ATOM 2940 C C . THR A 1 375 ? -1.578 -16.746 -6.133 1.00 86.38 375 THR A C 1
ATOM 2942 O O . THR A 1 375 ? -1.519 -17.361 -7.195 1.00 86.38 375 THR A O 1
ATOM 2945 N N . LEU A 1 376 ? -2.645 -16.050 -5.750 1.00 84.69 376 LEU A N 1
ATOM 2946 C CA . LEU A 1 376 ? -3.892 -15.964 -6.508 1.00 84.69 376 LEU A CA 1
ATOM 2947 C C . LEU A 1 376 ? -4.183 -14.507 -6.885 1.00 84.69 376 LEU A C 1
ATOM 2949 O O . LEU A 1 376 ? -3.644 -13.571 -6.288 1.00 84.69 376 LEU A O 1
ATOM 2953 N N . ARG A 1 377 ? -5.023 -14.307 -7.902 1.00 82.56 377 ARG A N 1
ATOM 2954 C CA . ARG A 1 377 ? -5.449 -12.981 -8.364 1.00 82.56 377 ARG A CA 1
ATOM 2955 C C . ARG A 1 377 ? -6.925 -12.793 -8.056 1.00 82.56 377 ARG A C 1
ATOM 2957 O O . ARG A 1 377 ? -7.725 -13.662 -8.378 1.00 82.56 377 ARG A O 1
ATOM 2964 N N . PHE A 1 378 ? -7.266 -11.650 -7.480 1.00 80.81 378 PHE A N 1
ATOM 2965 C CA . PHE A 1 378 ? -8.635 -11.295 -7.122 1.00 80.81 378 PHE A CA 1
ATOM 2966 C C . PHE A 1 378 ? -8.966 -9.905 -7.622 1.00 80.81 378 PHE A C 1
ATOM 2968 O O . PHE A 1 378 ? -8.077 -9.079 -7.803 1.00 80.81 378 PHE A O 1
ATOM 2975 N N . HIS A 1 379 ? -10.248 -9.611 -7.778 1.00 81.25 379 HIS A N 1
ATOM 2976 C CA . HIS A 1 379 ? -10.664 -8.223 -7.857 1.00 81.25 379 HIS A CA 1
ATOM 2977 C C . HIS A 1 379 ? -10.454 -7.555 -6.485 1.00 81.25 379 HIS A C 1
ATOM 2979 O O . HIS A 1 379 ? -10.612 -8.182 -5.439 1.00 81.25 379 HIS A O 1
ATOM 2985 N N . MET A 1 380 ? -10.116 -6.269 -6.451 1.00 76.44 380 MET A N 1
ATOM 2986 C CA . MET A 1 380 ? -9.860 -5.527 -5.208 1.00 76.44 380 MET A CA 1
ATOM 2987 C C . MET A 1 380 ? -11.064 -5.522 -4.251 1.00 76.44 380 MET A C 1
ATOM 2989 O O . MET A 1 380 ? -10.896 -5.447 -3.034 1.00 76.44 380 MET A O 1
ATOM 2993 N N . ARG A 1 381 ? -12.276 -5.667 -4.797 1.00 75.81 381 ARG A N 1
ATOM 2994 C CA . ARG A 1 381 ? -13.529 -5.767 -4.029 1.00 75.81 381 ARG A CA 1
ATOM 2995 C C . ARG A 1 381 ? -13.907 -7.184 -3.594 1.00 75.81 381 ARG A C 1
ATOM 2997 O O . ARG A 1 381 ? -14.949 -7.341 -2.975 1.00 75.81 381 ARG A O 1
ATOM 3004 N N . THR A 1 382 ? -13.108 -8.200 -3.915 1.00 75.06 382 THR A N 1
ATOM 3005 C CA . THR A 1 382 ? -13.347 -9.561 -3.417 1.00 75.06 382 THR A CA 1
ATOM 3006 C C . THR A 1 382 ? -13.277 -9.557 -1.892 1.00 75.06 382 THR A C 1
ATOM 3008 O O . THR A 1 382 ? -12.363 -8.951 -1.318 1.00 75.06 382 THR A O 1
ATOM 3011 N N . CYS A 1 383 ? -14.249 -10.195 -1.239 1.00 79.25 383 CYS A N 1
ATOM 3012 C CA . CYS A 1 383 ? -14.268 -10.302 0.213 1.00 79.25 383 CYS A CA 1
ATOM 3013 C C . CYS A 1 383 ? -13.320 -11.407 0.711 1.00 79.25 383 CYS A C 1
ATOM 3015 O O . CYS A 1 383 ? -12.853 -12.257 -0.049 1.00 79.25 383 CYS A O 1
ATOM 3017 N N . ILE A 1 384 ? -12.992 -11.389 1.998 1.00 83.38 384 ILE A N 1
ATOM 3018 C CA . ILE A 1 384 ? -12.100 -12.366 2.626 1.00 83.38 384 ILE A CA 1
ATOM 3019 C C . ILE A 1 384 ? -12.707 -13.773 2.647 1.00 83.38 384 ILE A C 1
ATOM 3021 O O . ILE A 1 384 ? -11.950 -14.732 2.519 1.00 83.38 384 ILE A O 1
ATOM 3025 N N . ALA A 1 385 ? -14.031 -13.911 2.742 1.00 74.69 385 ALA A N 1
ATOM 3026 C CA . ALA A 1 385 ? -14.718 -15.196 2.608 1.00 74.69 385 ALA A CA 1
ATOM 3027 C C . ALA A 1 385 ? -14.494 -15.807 1.220 1.00 74.69 385 ALA A C 1
ATOM 3029 O O . ALA A 1 385 ? -14.053 -16.951 1.123 1.00 74.69 385 ALA A O 1
ATOM 3030 N N . ASP A 1 386 ? -14.698 -15.031 0.156 1.00 74.50 386 ASP A N 1
ATOM 3031 C CA . ASP A 1 386 ? -14.469 -15.499 -1.215 1.00 74.50 386 ASP A CA 1
ATOM 3032 C C . ASP A 1 386 ? -12.988 -15.818 -1.450 1.00 74.50 386 ASP A C 1
ATOM 3034 O O . ASP A 1 386 ? -12.642 -16.846 -2.031 1.00 74.50 386 ASP A O 1
ATOM 3038 N N . ALA A 1 387 ? -12.084 -14.978 -0.934 1.00 85.19 387 ALA A N 1
ATOM 3039 C CA . ALA A 1 387 ? -10.647 -15.226 -1.016 1.00 85.19 387 ALA A CA 1
ATOM 3040 C C . ALA A 1 387 ? -10.237 -16.517 -0.279 1.00 85.19 387 ALA A C 1
ATOM 3042 O O . ALA A 1 387 ? -9.396 -17.270 -0.777 1.00 85.19 387 ALA A O 1
ATOM 3043 N N . ALA A 1 388 ? -10.838 -16.790 0.885 1.00 87.38 388 ALA A N 1
ATOM 3044 C CA . ALA A 1 388 ? -10.654 -18.031 1.632 1.00 87.38 388 ALA A CA 1
ATOM 3045 C C . ALA A 1 388 ? -11.235 -19.237 0.883 1.00 87.38 388 ALA A C 1
ATOM 3047 O O . ALA A 1 388 ? -10.592 -20.283 0.848 1.00 87.38 388 ALA A O 1
ATOM 3048 N N . ALA A 1 389 ? -12.388 -19.089 0.225 1.00 78.19 389 ALA A N 1
ATOM 3049 C CA . ALA A 1 389 ? -12.991 -20.143 -0.583 1.00 78.19 389 ALA A CA 1
ATOM 3050 C C . ALA A 1 389 ? -12.125 -20.515 -1.792 1.00 78.19 389 ALA A C 1
ATOM 3052 O O . ALA A 1 389 ? -11.864 -21.698 -2.017 1.00 78.19 389 ALA A O 1
ATOM 3053 N N . CYS A 1 390 ? -11.597 -19.524 -2.516 1.00 81.75 390 CYS A N 1
ATOM 3054 C CA . CYS A 1 390 ? -10.666 -19.763 -3.618 1.00 81.75 390 CYS A CA 1
ATOM 3055 C C . CYS A 1 390 ? -9.359 -20.408 -3.137 1.00 81.75 390 CYS A C 1
ATOM 3057 O O . CYS A 1 390 ? -8.846 -21.322 -3.785 1.00 81.75 390 CYS A O 1
ATOM 3059 N N . LEU A 1 391 ? -8.820 -19.972 -1.990 1.00 90.31 391 LEU A N 1
ATOM 3060 C CA . LEU A 1 391 ? -7.662 -20.631 -1.384 1.00 90.31 391 LEU A CA 1
ATOM 3061 C C . LEU A 1 391 ? -7.994 -22.079 -0.985 1.00 90.31 391 LEU A C 1
ATOM 3063 O O . LEU A 1 391 ? -7.174 -22.966 -1.190 1.00 90.31 391 LEU A O 1
ATOM 3067 N N . GLY A 1 392 ? -9.198 -22.331 -0.474 1.00 84.12 392 GLY A N 1
ATOM 3068 C CA . GLY A 1 392 ? -9.689 -23.662 -0.112 1.00 84.12 392 GLY A CA 1
ATOM 3069 C C . GLY A 1 392 ? -9.759 -24.598 -1.296 1.00 84.12 392 GLY A C 1
ATOM 3070 O O . GLY A 1 392 ? -9.170 -25.676 -1.256 1.00 84.12 392 GLY A O 1
ATOM 3071 N N . ALA A 1 393 ? -10.365 -24.144 -2.389 1.00 81.88 393 ALA A N 1
ATOM 3072 C CA . ALA A 1 393 ? -10.376 -24.877 -3.647 1.00 81.88 393 ALA A CA 1
ATOM 3073 C C . ALA A 1 393 ? -8.951 -25.183 -4.141 1.00 81.88 393 ALA A C 1
ATOM 3075 O O . ALA A 1 393 ? -8.672 -26.309 -4.548 1.00 81.88 393 ALA A O 1
ATOM 3076 N N . HIS A 1 394 ? -8.029 -24.217 -4.041 1.00 82.94 394 HIS A N 1
ATOM 3077 C CA . HIS A 1 394 ? -6.630 -24.404 -4.436 1.00 82.94 394 HIS A CA 1
ATOM 3078 C C . HIS A 1 394 ? -5.881 -25.422 -3.558 1.00 82.94 394 HIS A C 1
ATOM 3080 O O . HIS A 1 394 ? -5.019 -26.145 -4.053 1.00 82.94 394 HIS A O 1
ATOM 3086 N N . LEU A 1 395 ? -6.197 -25.482 -2.262 1.00 85.00 395 LEU A N 1
ATOM 3087 C CA . LEU A 1 395 ? -5.557 -26.380 -1.295 1.00 85.00 395 LEU A CA 1
ATOM 3088 C C . LEU A 1 395 ? -6.286 -27.725 -1.125 1.00 85.00 395 LEU A C 1
ATOM 3090 O O . LEU A 1 395 ? -5.772 -28.603 -0.436 1.00 85.00 395 LEU A O 1
ATOM 3094 N N . GLY A 1 396 ? -7.474 -27.896 -1.711 1.00 82.75 396 GLY A N 1
ATOM 3095 C CA . GLY A 1 396 ? -8.338 -29.056 -1.464 1.00 82.75 396 GLY A CA 1
ATOM 3096 C C . GLY A 1 396 ? -8.941 -29.082 -0.051 1.00 82.75 396 GLY A C 1
ATOM 3097 O O . GLY A 1 396 ? -9.203 -30.154 0.488 1.00 82.75 396 GLY A O 1
ATOM 3098 N N . VAL A 1 397 ? -9.133 -27.913 0.565 1.00 84.62 397 VAL A N 1
ATOM 3099 C CA . VAL A 1 397 ? -9.657 -27.737 1.928 1.00 84.62 397 VAL A CA 1
ATOM 3100 C C . VAL A 1 397 ? -10.990 -26.995 1.864 1.00 84.62 397 VAL A C 1
ATOM 3102 O O . VAL A 1 397 ? -11.145 -26.055 1.088 1.00 84.62 397 VAL A O 1
ATOM 3105 N N . ALA A 1 398 ? -11.959 -27.399 2.687 1.00 78.69 398 ALA A N 1
ATOM 3106 C CA . ALA A 1 398 ? -13.253 -26.727 2.746 1.00 78.69 398 ALA A CA 1
ATOM 3107 C C . ALA A 1 398 ? -13.088 -25.239 3.148 1.00 78.69 398 ALA A C 1
ATOM 3109 O O . ALA A 1 398 ? -12.323 -24.960 4.081 1.00 78.69 398 ALA A O 1
ATOM 3110 N N . PRO A 1 399 ? -13.769 -24.286 2.481 1.00 75.69 399 PRO A N 1
ATOM 3111 C C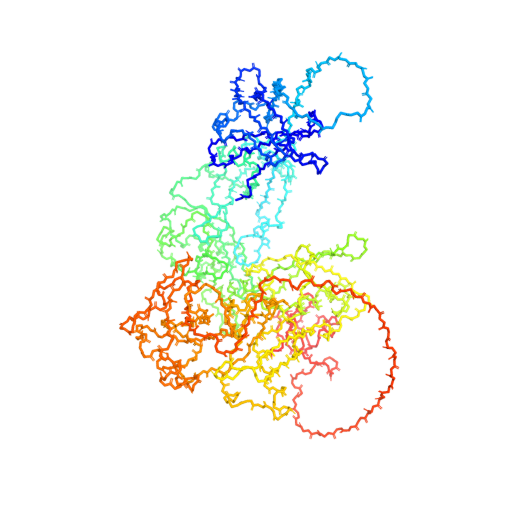A . PRO A 1 399 ? -13.646 -22.847 2.750 1.00 75.69 399 PRO A CA 1
ATOM 3112 C C . PRO A 1 399 ? -13.798 -22.466 4.228 1.00 75.69 399 PRO A C 1
ATOM 3114 O O . PRO A 1 399 ? -13.023 -21.672 4.756 1.00 75.69 399 PRO A O 1
ATOM 3117 N N . GLU A 1 400 ? -14.751 -23.086 4.921 1.00 77.50 400 GLU A N 1
ATOM 3118 C CA . GLU A 1 400 ? -15.054 -22.897 6.341 1.00 77.50 400 GLU A CA 1
ATOM 3119 C C . GLU A 1 400 ? -13.912 -23.313 7.281 1.00 77.50 400 GLU A C 1
ATOM 3121 O O . GLU A 1 400 ? -13.875 -22.902 8.441 1.00 77.50 400 GLU A O 1
ATOM 3126 N N . CYS A 1 401 ? -12.964 -24.113 6.799 1.00 84.62 401 CYS A N 1
ATOM 3127 C CA . CYS A 1 401 ? -11.787 -24.525 7.553 1.00 84.62 401 CYS A CA 1
ATOM 3128 C C . CYS A 1 401 ? -10.600 -23.577 7.339 1.00 84.62 401 CYS A C 1
ATOM 3130 O O . CYS A 1 401 ? -9.566 -23.759 7.980 1.00 84.62 401 CYS A O 1
ATOM 3132 N N . ILE A 1 402 ? -10.709 -22.565 6.475 1.00 87.06 402 ILE A N 1
ATOM 3133 C CA . ILE A 1 402 ? -9.629 -21.609 6.225 1.00 87.06 402 ILE A CA 1
ATOM 3134 C C . ILE A 1 402 ? -9.848 -20.335 7.021 1.00 87.06 402 ILE A C 1
ATOM 3136 O O . ILE A 1 402 ? -10.861 -19.651 6.906 1.00 87.06 402 ILE A O 1
ATOM 3140 N N . VAL A 1 403 ? -8.833 -19.972 7.801 1.00 86.50 403 VAL A N 1
ATOM 3141 C CA . VAL A 1 403 ? -8.810 -18.716 8.545 1.00 86.50 403 VAL A CA 1
ATOM 3142 C C . VAL A 1 403 ? -7.713 -17.826 7.998 1.00 86.50 403 VAL A C 1
ATOM 3144 O O . VAL A 1 403 ? -6.543 -18.202 8.034 1.00 86.50 403 VAL A O 1
ATOM 3147 N N . LEU A 1 404 ? -8.090 -16.640 7.520 1.00 89.06 404 LEU A N 1
ATOM 3148 C CA . LEU A 1 404 ? -7.158 -15.651 6.988 1.00 89.06 404 LEU A CA 1
ATOM 3149 C C . LEU A 1 404 ? -6.745 -14.624 8.051 1.00 89.06 404 LEU A C 1
ATOM 3151 O O . LEU A 1 404 ? -7.526 -14.228 8.915 1.00 89.06 404 LEU A O 1
ATOM 3155 N N . PHE A 1 405 ? -5.499 -14.174 7.957 1.00 87.19 405 PHE A N 1
ATOM 3156 C CA . PHE A 1 405 ? -4.850 -13.213 8.842 1.00 87.19 405 PHE A CA 1
ATOM 3157 C C . PHE A 1 405 ? -4.079 -12.175 8.020 1.00 87.19 405 PHE A C 1
ATOM 3159 O O . PHE A 1 405 ? -3.681 -12.418 6.876 1.00 87.19 405 PHE A O 1
ATOM 3166 N N . LYS A 1 406 ? -3.808 -11.016 8.624 1.00 85.62 406 LYS A N 1
ATOM 3167 C CA . LYS A 1 406 ? -2.857 -10.037 8.083 1.00 85.62 406 LYS A CA 1
ATOM 3168 C C . LYS A 1 406 ? -1.460 -10.648 7.934 1.00 85.62 406 LYS A C 1
ATOM 3170 O O . LYS A 1 406 ? -1.138 -11.672 8.531 1.00 85.62 406 LYS A O 1
ATOM 3175 N N . ALA A 1 407 ? -0.607 -9.974 7.161 1.00 82.81 407 ALA A N 1
ATOM 3176 C CA . ALA A 1 407 ? 0.775 -10.388 6.905 1.00 82.81 407 ALA A CA 1
ATOM 3177 C C . ALA A 1 407 ? 1.594 -10.665 8.183 1.00 82.81 407 ALA A C 1
ATOM 3179 O O . ALA A 1 407 ? 2.472 -11.526 8.176 1.00 82.81 407 ALA A O 1
ATOM 3180 N N . ASP A 1 408 ? 1.313 -9.941 9.271 1.00 77.56 408 ASP A N 1
ATOM 3181 C CA . ASP A 1 408 ? 1.975 -10.112 10.569 1.00 77.56 408 ASP A CA 1
ATOM 3182 C C . ASP A 1 408 ? 1.528 -11.373 11.328 1.00 77.56 408 ASP A C 1
ATOM 3184 O O . ASP A 1 408 ? 2.151 -11.735 12.322 1.00 77.56 408 ASP A O 1
ATOM 3188 N N . GLY A 1 409 ? 0.466 -12.044 10.869 1.00 72.31 409 GLY A N 1
ATOM 3189 C CA . GLY A 1 409 ? -0.153 -13.199 11.519 1.00 72.31 409 GLY A CA 1
ATOM 3190 C C . GLY A 1 409 ? -0.902 -12.872 12.814 1.00 72.31 409 GLY A C 1
ATOM 3191 O O . GLY A 1 409 ? -1.588 -13.735 13.349 1.00 72.31 409 GLY A O 1
ATOM 3192 N N . GLY A 1 410 ? -0.807 -11.641 13.321 1.00 68.31 410 GLY A N 1
ATOM 3193 C CA . GLY A 1 410 ? -1.362 -11.257 14.619 1.00 68.31 410 GLY A CA 1
ATOM 3194 C C . GLY A 1 410 ? -2.835 -10.867 14.557 1.00 68.31 410 GLY A C 1
ATOM 3195 O O . GLY A 1 410 ? -3.540 -10.957 15.558 1.00 68.31 410 GLY A O 1
ATOM 3196 N N . THR A 1 411 ? -3.314 -10.440 13.386 1.00 76.69 411 THR A N 1
ATOM 3197 C CA . THR A 1 411 ? -4.701 -9.988 13.210 1.00 76.69 411 THR A CA 1
ATOM 3198 C C . THR A 1 411 ? -5.460 -10.925 12.286 1.00 76.69 411 THR A C 1
ATOM 3200 O O . THR A 1 411 ? -5.161 -10.984 11.094 1.00 76.69 411 THR A O 1
ATOM 3203 N N . ARG A 1 412 ? -6.476 -11.610 12.814 1.00 76.50 412 ARG A N 1
ATOM 3204 C CA . ARG A 1 412 ? -7.440 -12.370 12.010 1.00 76.50 412 ARG A CA 1
ATOM 3205 C C . ARG A 1 412 ? -8.291 -11.422 11.162 1.00 76.50 412 ARG A C 1
ATOM 3207 O O . ARG A 1 412 ? -8.692 -10.361 11.635 1.00 76.50 412 ARG A O 1
ATOM 3214 N N . LEU A 1 413 ? -8.546 -11.807 9.920 1.00 78.31 413 LEU A N 1
ATOM 3215 C CA . LEU A 1 413 ? -9.380 -11.069 8.981 1.00 78.31 413 LEU A CA 1
ATOM 3216 C C . LEU A 1 413 ? -10.808 -11.595 9.021 1.00 78.31 413 LEU A C 1
ATOM 3218 O O . LEU A 1 413 ? -11.030 -12.798 9.159 1.00 78.31 413 LEU A O 1
ATOM 3222 N N . ALA A 1 414 ? -11.755 -10.674 8.915 1.00 70.00 414 ALA A N 1
ATOM 3223 C CA . ALA A 1 414 ? -13.169 -10.986 8.941 1.00 70.00 414 ALA A CA 1
ATOM 3224 C C . ALA A 1 414 ? -13.726 -11.135 7.520 1.00 70.00 414 ALA A C 1
ATOM 3226 O O . ALA A 1 414 ? -13.207 -10.511 6.594 1.00 70.00 414 ALA A O 1
ATOM 3227 N N . SER A 1 415 ? -14.740 -11.981 7.357 1.00 69.06 415 SER A N 1
ATOM 3228 C CA . SER A 1 415 ? -15.177 -12.554 6.078 1.00 69.06 415 SER A CA 1
ATOM 3229 C C . SER A 1 415 ? -15.616 -11.526 5.032 1.00 69.06 415 SER A C 1
ATOM 3231 O O . SER A 1 415 ? -15.234 -11.624 3.872 1.00 69.06 415 SER A O 1
ATOM 3233 N N . GLU A 1 416 ? -16.361 -10.505 5.424 1.00 63.84 416 GLU A N 1
ATOM 3234 C CA . GLU A 1 416 ? -16.900 -9.462 4.546 1.00 63.84 416 GLU A CA 1
ATOM 3235 C C . GLU A 1 416 ? -15.927 -8.305 4.308 1.00 63.84 416 GLU A C 1
ATOM 3237 O O . GLU A 1 416 ? -16.202 -7.417 3.499 1.00 63.84 416 GLU A O 1
ATOM 3242 N N . MET A 1 417 ? -14.764 -8.299 4.974 1.00 70.44 417 MET A N 1
ATOM 3243 C CA . MET A 1 417 ? -13.723 -7.338 4.628 1.00 70.44 417 MET A CA 1
ATOM 3244 C C . MET A 1 417 ? -13.336 -7.543 3.169 1.00 70.44 417 MET A C 1
ATOM 3246 O O . MET A 1 417 ? -13.042 -8.657 2.750 1.00 70.44 417 MET A O 1
ATOM 3250 N N . VAL A 1 418 ? -13.271 -6.460 2.404 1.00 78.94 418 VAL A N 1
ATOM 3251 C CA . VAL A 1 418 ? -12.758 -6.518 1.036 1.00 78.94 418 VAL A CA 1
ATOM 3252 C C . VAL A 1 418 ? -11.245 -6.391 1.028 1.00 78.94 418 VAL A C 1
ATOM 3254 O O . VAL A 1 418 ? -10.650 -5.669 1.839 1.00 78.94 418 VAL A O 1
ATOM 3257 N N . LEU A 1 419 ? -10.609 -7.079 0.088 1.00 78.62 419 LEU A N 1
ATOM 3258 C CA . LEU A 1 419 ? -9.157 -7.134 0.006 1.00 78.62 419 LEU A CA 1
ATOM 3259 C C . LEU A 1 419 ? -8.502 -5.751 -0.150 1.00 78.62 419 LEU A C 1
ATOM 3261 O O . LEU A 1 419 ? -7.439 -5.523 0.423 1.00 78.62 419 LEU A O 1
ATOM 3265 N N . GLU A 1 420 ? -9.157 -4.809 -0.832 1.00 81.38 420 GLU A N 1
ATOM 3266 C CA . GLU A 1 420 ? -8.738 -3.404 -0.920 1.00 81.38 420 GLU A CA 1
ATOM 3267 C C . GLU A 1 420 ? -8.527 -2.769 0.459 1.00 81.38 420 GLU A C 1
ATOM 3269 O O . GLU A 1 420 ? -7.524 -2.099 0.705 1.00 81.38 420 GLU A O 1
ATOM 3274 N N . THR A 1 421 ? -9.448 -3.009 1.393 1.00 75.25 421 THR A N 1
ATOM 3275 C CA . THR A 1 421 ? -9.346 -2.467 2.755 1.00 75.25 421 THR A CA 1
ATOM 3276 C C . THR A 1 421 ? -8.232 -3.160 3.530 1.00 75.25 421 THR A C 1
ATOM 3278 O O . THR A 1 421 ? -7.490 -2.517 4.275 1.00 75.25 421 THR A O 1
ATOM 3281 N N . VAL A 1 422 ? -8.067 -4.467 3.327 1.00 77.25 422 VAL A N 1
ATOM 3282 C CA . VAL A 1 422 ? -7.024 -5.261 3.986 1.00 77.25 422 VAL A CA 1
ATOM 3283 C C . VAL A 1 422 ? -5.622 -4.864 3.514 1.00 77.25 422 VAL A C 1
ATOM 3285 O O . VAL A 1 422 ? -4.704 -4.769 4.332 1.00 77.25 422 VAL A O 1
ATOM 3288 N N . SER A 1 423 ? -5.450 -4.603 2.216 1.00 76.12 423 SER A N 1
ATOM 3289 C CA . SER A 1 423 ? -4.170 -4.216 1.613 1.00 76.12 423 SER A CA 1
ATOM 3290 C C . SER A 1 423 ? -3.853 -2.721 1.761 1.00 76.12 423 SER A C 1
ATOM 3292 O O . SER A 1 423 ? -2.710 -2.307 1.539 1.00 76.12 423 SER A O 1
ATOM 3294 N N . GLY A 1 424 ? -4.844 -1.912 2.156 1.00 73.88 424 GLY A N 1
ATOM 3295 C CA . GLY A 1 424 ? -4.747 -0.455 2.197 1.00 73.88 424 GLY A CA 1
ATOM 3296 C C . GLY A 1 424 ? -4.683 0.161 0.797 1.00 73.88 424 GLY A C 1
ATOM 3297 O O . GLY A 1 424 ? -3.882 1.066 0.571 1.00 73.88 424 GLY A O 1
ATOM 3298 N N . GLY A 1 425 ? -5.462 -0.376 -0.146 1.00 68.25 425 GLY A N 1
ATOM 3299 C CA . GLY A 1 425 ? -5.523 0.072 -1.540 1.00 68.25 425 GLY A CA 1
ATOM 3300 C C . GLY A 1 425 ? -4.352 -0.389 -2.410 1.00 68.25 425 GLY A C 1
ATOM 3301 O O . GLY A 1 425 ? -4.160 0.126 -3.507 1.00 68.25 425 GLY A O 1
ATOM 3302 N N . LYS A 1 426 ? -3.531 -1.335 -1.940 1.00 72.25 426 LYS A N 1
ATOM 3303 C CA . LYS A 1 426 ? -2.394 -1.861 -2.709 1.00 72.25 426 LYS A CA 1
ATOM 3304 C C . LYS A 1 426 ? -2.843 -2.994 -3.628 1.00 72.25 426 LYS A C 1
ATOM 3306 O O . LYS A 1 426 ? -3.580 -3.877 -3.199 1.00 72.25 426 LYS A O 1
ATOM 3311 N N . SER A 1 427 ? -2.303 -3.023 -4.846 1.00 69.44 427 SER A N 1
ATOM 3312 C CA . SER A 1 427 ? -2.520 -4.084 -5.844 1.00 69.44 427 SER A CA 1
ATOM 3313 C C . SER A 1 427 ? -1.753 -5.383 -5.555 1.00 69.44 427 SER A C 1
ATOM 3315 O O . SER A 1 427 ? -1.909 -6.371 -6.270 1.00 69.44 427 SER A O 1
ATOM 3317 N N . ILE A 1 428 ? -0.934 -5.412 -4.499 1.00 75.88 428 ILE A N 1
ATOM 3318 C CA . ILE A 1 428 ? -0.243 -6.613 -4.022 1.00 75.88 428 ILE A CA 1
ATOM 3319 C C . ILE A 1 428 ? -0.420 -6.713 -2.508 1.00 75.88 428 ILE A C 1
ATOM 3321 O O . ILE A 1 428 ? -0.160 -5.745 -1.784 1.00 75.88 428 ILE A O 1
ATOM 3325 N N . ALA A 1 429 ? -0.814 -7.892 -2.030 1.00 84.06 429 ALA A N 1
ATOM 3326 C CA . ALA A 1 429 ? -0.991 -8.184 -0.613 1.00 84.06 429 ALA A CA 1
ATOM 3327 C C . ALA A 1 429 ? -0.354 -9.524 -0.228 1.00 84.06 429 ALA A C 1
ATOM 3329 O O . ALA A 1 429 ? -0.305 -10.467 -1.016 1.00 84.06 429 ALA A O 1
ATOM 3330 N N . THR A 1 430 ? 0.111 -9.619 1.017 1.00 88.75 430 THR A N 1
ATOM 3331 C CA . THR A 1 430 ? 0.456 -10.898 1.643 1.00 88.75 430 THR A CA 1
ATOM 3332 C C . THR A 1 430 ? -0.483 -11.134 2.807 1.00 88.75 430 THR A C 1
ATOM 3334 O O . THR A 1 430 ? -0.552 -10.307 3.716 1.00 88.75 430 THR A O 1
ATOM 3337 N N . LEU A 1 431 ? -1.186 -12.259 2.779 1.00 91.75 431 LEU A N 1
ATOM 3338 C CA . LEU A 1 431 ? -2.040 -12.726 3.862 1.00 91.75 431 LEU A CA 1
ATOM 3339 C C . LEU A 1 431 ? -1.452 -14.003 4.445 1.00 91.75 431 LEU A C 1
ATOM 3341 O O . LEU A 1 431 ? -0.775 -14.761 3.745 1.00 91.75 431 LEU A O 1
ATOM 3345 N N . ARG A 1 432 ? -1.708 -14.247 5.729 1.00 91.56 432 ARG A N 1
ATOM 3346 C CA . ARG A 1 432 ? -1.401 -15.542 6.334 1.00 91.56 432 ARG A CA 1
ATOM 3347 C C . ARG A 1 432 ? -2.659 -16.369 6.487 1.00 91.56 432 ARG A C 1
ATOM 3349 O O . ARG A 1 432 ? -3.739 -15.803 6.612 1.00 91.56 432 ARG A O 1
ATOM 3356 N N . TYR A 1 433 ? -2.525 -17.687 6.481 1.00 91.56 433 TYR A N 1
ATOM 3357 C CA . TYR A 1 433 ? -3.654 -18.576 6.710 1.00 91.56 433 TYR A CA 1
ATOM 3358 C C . TYR A 1 433 ? -3.325 -19.693 7.696 1.00 91.56 433 TYR A C 1
ATOM 3360 O O . TYR A 1 433 ? -2.179 -20.131 7.807 1.00 91.56 433 TYR A O 1
ATOM 3368 N N . ALA A 1 434 ? -4.350 -20.152 8.404 1.00 88.19 434 ALA A N 1
ATOM 3369 C CA . ALA A 1 434 ? -4.328 -21.384 9.179 1.00 88.19 434 ALA A CA 1
ATOM 3370 C C . ALA A 1 434 ? -5.486 -22.279 8.729 1.00 88.19 434 ALA A C 1
ATOM 3372 O O . ALA A 1 434 ? -6.554 -21.776 8.370 1.00 88.19 434 ALA A O 1
ATOM 3373 N N . ILE A 1 435 ? -5.262 -23.592 8.758 1.00 87.94 435 ILE A N 1
ATOM 3374 C CA . ILE A 1 435 ? -6.302 -24.589 8.512 1.00 87.94 435 ILE A CA 1
ATOM 3375 C C . ILE A 1 435 ? -6.840 -25.030 9.873 1.00 87.94 435 ILE A C 1
ATOM 3377 O O . ILE A 1 435 ? -6.102 -25.553 10.705 1.00 87.94 435 ILE A O 1
ATOM 3381 N N . SER A 1 436 ? -8.120 -24.775 10.107 1.00 80.94 436 SER A N 1
ATOM 3382 C CA . SER A 1 436 ? -8.858 -25.204 11.288 1.00 80.94 436 SER A CA 1
ATOM 3383 C C . SER A 1 436 ? -9.378 -26.628 11.097 1.00 80.94 436 SER A C 1
ATOM 3385 O O . SER A 1 436 ? -9.852 -26.987 10.022 1.00 80.94 436 SER A O 1
ATOM 3387 N N . THR A 1 437 ? -9.333 -27.439 12.153 1.00 73.25 437 THR A N 1
ATOM 3388 C CA . THR A 1 437 ? -9.915 -28.793 12.170 1.00 73.25 437 THR A CA 1
ATOM 3389 C C . THR A 1 437 ? -11.430 -28.788 12.376 1.00 73.25 437 THR A C 1
ATOM 3391 O O . THR A 1 437 ? -12.085 -29.803 12.152 1.00 73.25 437 THR A O 1
ATOM 3394 N N . THR A 1 438 ? -11.999 -27.650 12.778 1.00 70.31 438 THR A N 1
ATOM 3395 C CA . THR A 1 438 ? -13.445 -27.431 12.899 1.00 70.31 438 THR A CA 1
ATOM 3396 C C . THR A 1 438 ? -13.893 -26.306 11.965 1.00 70.31 438 THR A C 1
ATOM 3398 O O . THR A 1 438 ? -13.248 -25.249 11.985 1.00 70.31 438 THR A O 1
ATOM 3401 N N . PRO A 1 439 ? -15.002 -26.475 11.216 1.00 67.06 439 PRO A N 1
ATOM 3402 C CA . PRO A 1 439 ? -15.644 -25.399 10.471 1.00 67.06 439 PRO A CA 1
ATOM 3403 C C . PRO A 1 439 ? -15.820 -24.154 11.330 1.00 67.06 439 PRO A C 1
ATOM 3405 O O . PRO A 1 439 ? -16.421 -24.198 12.407 1.00 67.06 439 PRO A O 1
ATOM 3408 N N . VAL A 1 440 ? -15.292 -23.031 10.865 1.00 61.41 440 VAL A N 1
ATOM 3409 C CA . VAL A 1 440 ? -15.564 -21.743 11.480 1.00 61.41 440 VAL A CA 1
ATOM 3410 C C . VAL A 1 440 ? -16.982 -21.346 11.089 1.00 61.41 440 VAL A C 1
ATOM 3412 O O . VAL A 1 440 ? -17.242 -20.974 9.949 1.00 61.41 440 VAL A O 1
ATOM 3415 N N . SER A 1 441 ? -17.908 -21.428 12.042 1.00 50.09 441 SER A N 1
ATOM 3416 C CA . SER A 1 441 ? -19.277 -20.953 11.839 1.00 50.09 441 SER A CA 1
ATOM 3417 C C . SER A 1 441 ? -19.298 -19.436 11.585 1.00 50.09 441 SER A C 1
ATOM 3419 O O . SER A 1 441 ? -18.647 -18.704 12.338 1.00 50.09 441 SER A O 1
ATOM 3421 N N . PRO A 1 442 ? -20.093 -18.936 10.619 1.00 47.31 442 PRO A N 1
ATOM 3422 C CA . PRO A 1 442 ? -20.401 -17.509 10.477 1.00 47.31 442 PRO A CA 1
ATOM 3423 C C . PRO A 1 442 ? -20.944 -16.875 11.774 1.00 47.31 442 PRO A C 1
ATOM 3425 O O . PRO A 1 442 ? -20.716 -15.703 12.045 1.00 47.31 442 PRO A O 1
ATOM 3428 N N . ALA A 1 443 ? -21.577 -17.665 12.650 1.00 43.06 443 ALA A N 1
ATOM 3429 C CA . ALA A 1 443 ? -22.070 -17.195 13.947 1.00 43.06 443 ALA A CA 1
ATOM 3430 C C . ALA A 1 443 ? -20.951 -16.854 14.958 1.00 43.06 443 ALA A C 1
ATOM 3432 O O . ALA A 1 443 ? -21.215 -16.219 15.976 1.00 43.06 443 ALA A O 1
ATOM 3433 N N . ALA A 1 444 ? -19.693 -17.230 14.689 1.00 47.06 444 ALA A N 1
ATOM 3434 C CA . ALA A 1 444 ? -18.539 -16.849 15.510 1.00 47.06 444 ALA A CA 1
ATOM 3435 C C . ALA A 1 444 ? -18.113 -15.376 15.326 1.00 47.06 444 ALA A C 1
ATOM 3437 O O . ALA A 1 444 ? -17.148 -14.937 15.956 1.00 47.06 444 ALA A O 1
ATOM 3438 N N . PHE A 1 445 ? -18.813 -14.625 14.467 1.00 55.06 445 PHE A N 1
ATOM 3439 C CA . PHE A 1 445 ? -18.486 -13.250 14.101 1.00 55.06 445 PHE A CA 1
ATOM 3440 C C . PHE A 1 445 ? -19.494 -12.221 14.613 1.00 55.06 445 PHE A C 1
ATOM 3442 O O . PHE A 1 445 ? -19.383 -11.067 14.240 1.00 55.06 445 PHE A O 1
ATOM 3449 N N . HIS A 1 446 ? -20.427 -12.552 15.510 1.00 64.75 446 HIS A N 1
ATOM 3450 C CA . HIS A 1 446 ? -21.247 -11.511 16.139 1.00 64.75 446 HIS A CA 1
ATOM 3451 C C . HIS A 1 446 ? -20.464 -10.762 17.229 1.00 64.75 446 HIS A C 1
ATOM 3453 O O . HIS A 1 446 ? -19.832 -11.348 18.111 1.00 64.75 446 HIS A O 1
ATOM 3459 N N . ARG A 1 447 ? -20.504 -9.431 17.167 1.00 71.94 447 ARG A N 1
ATOM 3460 C CA . ARG A 1 447 ? -20.069 -8.516 18.218 1.00 71.94 447 ARG A CA 1
ATOM 3461 C C . ARG A 1 447 ? -21.309 -7.981 18.923 1.00 71.94 447 ARG A C 1
ATOM 3463 O O . ARG A 1 447 ? -22.090 -7.252 18.320 1.00 71.94 447 ARG A O 1
ATOM 3470 N N . SER A 1 448 ? -21.405 -8.251 20.220 1.00 83.19 448 SER A N 1
ATOM 3471 C CA . SER A 1 448 ? -22.346 -7.540 21.080 1.00 83.19 448 SER A CA 1
ATOM 3472 C C . SER A 1 448 ? -21.854 -6.110 21.305 1.00 83.19 448 SER A C 1
ATOM 3474 O O . SER A 1 448 ? -20.709 -5.887 21.723 1.00 83.19 448 SER A O 1
ATOM 3476 N N . VAL A 1 449 ? -22.684 -5.128 20.967 1.00 86.94 449 VAL A N 1
ATOM 3477 C CA . VAL A 1 449 ? -22.416 -3.702 21.160 1.00 86.94 449 VAL A CA 1
ATOM 3478 C C . VAL A 1 449 ? -23.430 -3.163 22.154 1.00 86.94 449 VAL A C 1
ATOM 3480 O O . VAL A 1 449 ? -24.623 -3.122 21.869 1.00 86.94 449 VAL A O 1
ATOM 3483 N N . ARG A 1 450 ? -22.946 -2.699 23.308 1.00 90.38 450 ARG A N 1
ATOM 3484 C CA . ARG A 1 450 ? -23.778 -1.974 24.267 1.00 90.38 450 ARG A CA 1
ATOM 3485 C C . ARG A 1 450 ? -24.009 -0.547 23.787 1.00 90.38 450 ARG A C 1
ATOM 3487 O O . ARG A 1 450 ? -23.047 0.200 23.593 1.00 90.38 450 ARG A O 1
ATOM 3494 N N . VAL A 1 451 ? -25.270 -0.169 23.630 1.00 92.81 451 VAL A N 1
ATOM 3495 C CA . VAL A 1 451 ? -25.715 1.142 23.160 1.00 92.81 451 VAL A CA 1
ATOM 3496 C C . VAL A 1 451 ? -26.687 1.749 24.164 1.00 92.81 451 VAL A C 1
ATOM 3498 O O . VAL A 1 451 ? -27.648 1.110 24.584 1.00 92.81 451 VAL A O 1
ATOM 3501 N N . GLU A 1 452 ? -26.476 3.013 24.511 1.00 92.19 452 GLU A N 1
ATOM 3502 C CA . GLU A 1 452 ? -27.450 3.783 25.283 1.00 92.19 452 GLU A CA 1
ATOM 3503 C C . GLU A 1 452 ? -28.356 4.583 24.355 1.00 92.19 452 GLU A C 1
ATOM 3505 O O . GLU A 1 452 ? -27.888 5.370 23.529 1.00 92.19 452 GLU A O 1
ATOM 3510 N N . VAL A 1 453 ? -29.655 4.404 24.528 1.00 91.94 453 VAL A N 1
ATOM 3511 C CA . VAL A 1 453 ? -30.713 5.067 23.777 1.00 91.94 453 VAL A CA 1
ATOM 3512 C C . VAL A 1 453 ? -31.007 6.406 24.440 1.00 91.94 453 VAL A C 1
ATOM 3514 O O . VAL A 1 453 ? -31.508 6.447 25.560 1.00 91.94 453 VAL A O 1
ATOM 3517 N N . MET A 1 454 ? -30.681 7.499 23.755 1.00 89.44 454 MET A N 1
ATOM 3518 C CA . MET A 1 454 ? -30.826 8.863 24.264 1.00 89.44 454 MET A CA 1
ATOM 3519 C C . MET A 1 454 ? -32.026 9.567 23.634 1.00 89.44 454 MET A C 1
ATOM 3521 O O . MET A 1 454 ? -32.261 9.462 22.428 1.00 89.44 454 MET A O 1
ATOM 3525 N N . ARG A 1 455 ? -32.762 10.334 24.440 1.00 86.06 455 ARG A N 1
ATOM 3526 C CA . ARG A 1 455 ? -33.816 11.249 23.980 1.00 86.06 455 ARG A CA 1
ATOM 3527 C C . ARG A 1 455 ? -33.208 12.559 23.455 1.00 86.06 455 ARG A C 1
ATOM 3529 O O . ARG A 1 455 ? -32.021 12.835 23.628 1.00 86.06 455 ARG A O 1
ATOM 3536 N N . LEU A 1 456 ? -34.032 13.405 22.828 1.00 82.25 456 LEU A N 1
ATOM 3537 C CA . LEU A 1 456 ? -33.595 14.706 22.292 1.00 82.25 456 LEU A CA 1
ATOM 3538 C C . LEU A 1 456 ? -33.032 15.661 23.360 1.00 82.25 456 LEU A C 1
ATOM 3540 O O . LEU A 1 456 ? -32.153 16.460 23.035 1.00 82.25 456 LEU A O 1
ATOM 3544 N N . ASP A 1 457 ? -33.489 15.547 24.606 1.00 79.44 457 ASP A N 1
ATOM 3545 C CA . ASP A 1 457 ? -33.019 16.306 25.775 1.00 79.44 457 ASP A CA 1
ATOM 3546 C C . ASP A 1 457 ? -31.747 15.713 26.422 1.00 79.44 457 ASP A C 1
ATOM 3548 O O . ASP A 1 457 ? -31.359 16.113 27.518 1.00 79.44 457 ASP A O 1
ATOM 3552 N N . ALA A 1 458 ? -31.097 14.756 25.746 1.00 77.38 458 ALA A N 1
ATOM 3553 C CA . ALA A 1 458 ? -29.906 14.035 26.197 1.00 77.38 458 ALA A CA 1
ATOM 3554 C C . ALA A 1 458 ? -30.086 13.202 27.485 1.00 77.38 458 ALA A C 1
ATOM 3556 O O . ALA A 1 458 ? -29.096 12.782 28.093 1.00 77.38 458 ALA A O 1
ATOM 3557 N N . SER A 1 459 ? -31.328 12.911 27.887 1.00 82.00 459 SER A N 1
ATOM 3558 C CA . SER A 1 459 ? -31.612 11.904 28.911 1.00 82.00 459 SER A CA 1
ATOM 3559 C C . SER A 1 459 ? -31.541 10.482 28.333 1.00 82.00 459 SER A C 1
ATOM 3561 O O . SER A 1 459 ? -31.885 10.242 27.173 1.00 82.00 459 SER A O 1
ATOM 3563 N N . CYS A 1 460 ? -31.057 9.529 29.137 1.00 85.44 460 CYS A N 1
ATOM 3564 C CA . CYS A 1 460 ? -30.968 8.120 28.748 1.00 85.44 460 CYS A CA 1
ATOM 3565 C C . CYS A 1 460 ? -32.314 7.429 28.992 1.00 85.44 460 CYS A C 1
ATOM 3567 O O . CYS A 1 460 ? -32.782 7.384 30.127 1.00 85.44 460 CYS A O 1
ATOM 3569 N N . GLU A 1 461 ? -32.914 6.886 27.934 1.00 86.75 461 GLU A N 1
ATOM 3570 C CA . GLU A 1 461 ? -34.163 6.123 27.997 1.00 86.75 461 GLU A CA 1
ATOM 3571 C C . GLU A 1 461 ? -33.902 4.653 28.351 1.00 86.75 461 GLU A C 1
ATOM 3573 O O . GLU A 1 461 ? -34.606 4.062 29.168 1.00 86.75 461 GLU A O 1
ATOM 3578 N N . ALA A 1 462 ? -32.899 4.041 27.714 1.00 88.12 462 ALA A N 1
ATOM 3579 C CA . ALA A 1 462 ? -32.615 2.617 27.846 1.00 88.12 462 ALA A CA 1
ATOM 3580 C C . ALA A 1 462 ? -31.151 2.287 27.528 1.00 88.12 462 ALA A C 1
ATOM 3582 O O . ALA A 1 462 ? -30.484 3.000 26.782 1.00 88.12 462 ALA A O 1
ATOM 3583 N N . SER A 1 463 ? -30.679 1.150 28.037 1.00 90.88 463 SER A N 1
ATOM 3584 C CA . SER A 1 463 ? -29.416 0.527 27.631 1.00 90.88 463 SER A CA 1
ATOM 3585 C C . SER A 1 463 ? -29.729 -0.796 26.936 1.00 90.88 463 SER A C 1
ATOM 3587 O O . SER A 1 463 ? -30.494 -1.610 27.463 1.00 90.88 463 SER A O 1
ATOM 3589 N N . LEU A 1 464 ? -29.199 -0.984 25.729 1.00 91.25 464 LEU A N 1
ATOM 3590 C CA . LEU A 1 464 ? -29.443 -2.144 24.877 1.00 91.25 464 LEU A CA 1
ATOM 3591 C C . LEU A 1 464 ? -28.115 -2.801 24.513 1.00 91.25 464 LEU A C 1
ATOM 3593 O O . LEU A 1 464 ? -27.180 -2.117 24.111 1.00 91.25 464 LEU A O 1
ATOM 3597 N N . ASP A 1 465 ? -28.059 -4.124 24.592 1.00 89.19 465 ASP A N 1
ATOM 3598 C CA . ASP A 1 465 ? -26.994 -4.912 23.978 1.00 89.19 465 ASP A CA 1
ATOM 3599 C C . ASP A 1 465 ? -27.527 -5.401 22.621 1.00 89.19 465 ASP A C 1
ATOM 3601 O O . ASP A 1 465 ? -28.554 -6.082 22.576 1.00 89.19 465 ASP A O 1
ATOM 3605 N N . VAL A 1 466 ? -26.890 -4.979 21.524 1.00 89.06 466 VAL A N 1
ATOM 3606 C CA . VAL A 1 466 ? -27.264 -5.372 20.156 1.00 89.06 466 VAL A CA 1
ATOM 3607 C C . VAL A 1 466 ? -26.180 -6.241 19.540 1.00 89.06 466 VAL A C 1
ATOM 3609 O O . VAL A 1 466 ? -25.003 -5.874 19.534 1.00 89.06 466 VAL A O 1
ATOM 3612 N N . ASP A 1 467 ? -26.583 -7.393 19.015 1.00 84.44 467 ASP A N 1
ATOM 3613 C CA . ASP A 1 467 ? -25.670 -8.359 18.420 1.00 84.44 467 ASP A CA 1
ATOM 3614 C C . ASP A 1 467 ? -25.634 -8.161 16.910 1.00 84.44 467 ASP A C 1
ATOM 3616 O O . ASP A 1 467 ? -26.573 -8.471 16.185 1.00 84.44 467 ASP A O 1
ATOM 3620 N N . VAL A 1 468 ? -24.512 -7.651 16.425 1.00 79.94 468 VAL A N 1
ATOM 3621 C CA . VAL A 1 468 ? -24.298 -7.329 15.012 1.00 79.94 468 VAL A CA 1
ATOM 3622 C C . VAL A 1 468 ? -23.089 -8.081 14.493 1.00 79.94 468 VAL A C 1
ATOM 3624 O O . VAL A 1 468 ? -22.187 -8.396 15.266 1.00 79.94 468 VAL A O 1
ATOM 3627 N N . ASP A 1 469 ? -23.027 -8.356 13.193 1.00 70.31 469 ASP A N 1
ATOM 3628 C CA . ASP A 1 469 ? -21.811 -8.931 12.622 1.00 70.31 469 ASP A CA 1
ATOM 3629 C C . ASP A 1 469 ? -20.619 -7.982 12.868 1.00 70.31 469 ASP A C 1
ATOM 3631 O O . ASP A 1 469 ? -20.682 -6.777 12.614 1.00 70.31 469 ASP A O 1
ATOM 3635 N N . SER A 1 470 ? -19.531 -8.521 13.413 1.00 62.81 470 SER A N 1
ATOM 3636 C CA . SER A 1 470 ? -18.315 -7.830 13.841 1.00 62.81 470 SER A CA 1
ATOM 3637 C C . SER A 1 470 ? -17.612 -7.064 12.721 1.00 62.81 470 SER A C 1
ATOM 3639 O O . SER A 1 470 ? -16.787 -6.186 13.004 1.00 62.81 470 SER A O 1
ATOM 3641 N N . SER A 1 471 ? -17.953 -7.360 11.474 1.00 59.72 471 SER A N 1
ATOM 3642 C CA . SER A 1 471 ? -17.319 -6.817 10.276 1.00 59.72 471 SER A CA 1
ATOM 3643 C C . SER A 1 471 ? -18.293 -6.075 9.353 1.00 59.72 471 SER A C 1
ATOM 3645 O O . SER A 1 471 ? -17.880 -5.509 8.338 1.00 59.72 471 SER A O 1
ATOM 3647 N N . SER A 1 472 ? -19.545 -5.941 9.800 1.00 72.56 472 SER A N 1
ATOM 3648 C CA . SER A 1 472 ? -20.540 -5.026 9.250 1.00 72.56 472 SER A CA 1
ATOM 3649 C C . SER A 1 472 ? -20.185 -3.553 9.498 1.00 72.56 472 SER A C 1
ATOM 3651 O O . SER A 1 472 ? -19.133 -3.193 10.037 1.00 72.56 472 SER A O 1
ATOM 3653 N N . GLN A 1 473 ? -21.078 -2.660 9.075 1.00 83.25 473 GLN A N 1
ATOM 3654 C CA . GLN A 1 473 ? -20.947 -1.216 9.254 1.00 83.25 473 GLN A CA 1
ATOM 3655 C C . GLN A 1 473 ? -21.771 -0.715 10.446 1.00 83.25 473 GLN A C 1
ATOM 3657 O O . GLN A 1 473 ? -22.688 -1.381 10.927 1.00 83.25 473 GLN A O 1
ATOM 3662 N N . VAL A 1 474 ? -21.486 0.505 10.897 1.00 83.56 474 VAL A N 1
ATOM 3663 C CA . VAL A 1 474 ? -22.253 1.204 11.943 1.00 83.56 474 VAL A CA 1
ATOM 3664 C C . VAL A 1 474 ? -23.756 1.278 11.615 1.00 83.56 474 VAL A C 1
ATOM 3666 O O . VAL A 1 474 ? -24.582 1.197 12.524 1.00 83.56 474 VAL A O 1
ATOM 3669 N N . ALA A 1 475 ? -24.138 1.354 10.334 1.00 83.31 475 ALA A N 1
ATOM 3670 C CA . ALA A 1 475 ? -25.535 1.319 9.886 1.00 83.31 475 ALA A CA 1
ATOM 3671 C C . ALA A 1 475 ? -26.307 0.065 10.349 1.00 83.31 475 ALA A C 1
ATOM 3673 O O . ALA A 1 475 ? -27.510 0.136 10.619 1.00 83.31 475 ALA A O 1
ATOM 3674 N N . CYS A 1 476 ? -25.625 -1.073 10.486 1.00 85.19 476 CYS A N 1
ATOM 3675 C CA . CYS A 1 476 ? -26.233 -2.309 10.976 1.00 85.19 476 CYS A CA 1
ATOM 3676 C C . CYS A 1 476 ? -26.594 -2.197 12.464 1.00 85.19 476 CYS A C 1
ATOM 3678 O O . CYS A 1 476 ? -27.654 -2.664 12.864 1.00 85.19 476 CYS A O 1
ATOM 3680 N N . VAL A 1 477 ? -25.794 -1.477 13.262 1.00 89.88 477 VAL A N 1
ATOM 3681 C CA . VAL A 1 477 ? -26.106 -1.181 14.674 1.00 89.88 477 VAL A CA 1
ATOM 3682 C C . VAL A 1 477 ? -27.372 -0.332 14.787 1.00 89.88 477 VAL A C 1
ATOM 3684 O O . VAL A 1 477 ? -28.230 -0.624 15.611 1.00 89.88 477 VAL A O 1
ATOM 3687 N N . ILE A 1 478 ? -27.528 0.690 13.933 1.00 90.38 478 ILE A N 1
ATOM 3688 C CA . ILE A 1 478 ? -28.750 1.521 13.882 1.00 90.38 478 ILE A CA 1
ATOM 3689 C C . ILE A 1 478 ? -29.978 0.658 13.596 1.00 90.38 478 ILE A C 1
ATOM 3691 O O . ILE A 1 478 ? -31.013 0.800 14.250 1.00 90.38 478 ILE A O 1
ATOM 3695 N N . SER A 1 479 ? -29.857 -0.217 12.599 1.00 89.62 479 SER A N 1
ATOM 3696 C CA . SER A 1 479 ? -30.946 -1.086 12.156 1.00 89.62 479 SER A CA 1
ATOM 3697 C C . SER A 1 479 ? -31.358 -2.057 13.263 1.00 89.62 479 SER A C 1
ATOM 3699 O O . SER A 1 479 ? -32.548 -2.185 13.545 1.00 89.62 479 SER A O 1
ATOM 3701 N N . GLU A 1 480 ? -30.382 -2.648 13.956 1.00 91.12 480 GLU A N 1
ATOM 3702 C CA . GLU A 1 480 ? -30.626 -3.588 15.052 1.00 91.12 480 GLU A CA 1
ATOM 3703 C C . GLU A 1 480 ? -31.222 -2.907 16.290 1.00 91.12 480 GLU A C 1
ATOM 3705 O O . GLU A 1 480 ? -32.163 -3.420 16.896 1.00 91.12 480 GLU A O 1
ATOM 3710 N N . VAL A 1 481 ? -30.756 -1.699 16.635 1.00 92.12 481 VAL A N 1
ATOM 3711 C CA . VAL A 1 481 ? -31.367 -0.881 17.697 1.00 92.12 481 VAL A CA 1
ATOM 3712 C C . VAL A 1 481 ? -32.837 -0.609 17.381 1.00 92.12 481 VAL A C 1
ATOM 3714 O O . VAL A 1 481 ? -33.691 -0.768 18.252 1.00 92.12 481 VAL A O 1
ATOM 3717 N N . ARG A 1 482 ? -33.158 -0.225 16.139 1.00 89.69 482 ARG A N 1
ATOM 3718 C CA . ARG A 1 482 ? -34.545 0.023 15.720 1.00 89.69 482 ARG A CA 1
ATOM 3719 C C . ARG A 1 482 ? -35.399 -1.234 15.807 1.00 89.69 482 ARG A C 1
ATOM 3721 O O . ARG A 1 482 ? -36.495 -1.170 16.358 1.00 89.69 482 ARG A O 1
ATOM 3728 N N . ALA A 1 483 ? -34.898 -2.359 15.300 1.00 87.50 483 ALA A N 1
ATOM 3729 C CA . ALA A 1 483 ? -35.592 -3.639 15.372 1.00 87.50 483 ALA A CA 1
ATOM 3730 C C . ALA A 1 483 ? -35.852 -4.048 16.830 1.00 87.50 483 ALA A C 1
ATOM 3732 O O . ALA A 1 483 ? -36.976 -4.400 17.182 1.00 87.50 483 ALA A O 1
ATOM 3733 N N . THR A 1 484 ? -34.849 -3.898 17.699 1.00 89.69 484 THR A N 1
ATOM 3734 C CA . THR A 1 484 ? -34.945 -4.214 19.130 1.00 89.69 484 THR A CA 1
ATOM 3735 C C . THR A 1 484 ? -35.953 -3.317 19.850 1.00 89.69 484 THR A C 1
ATOM 3737 O O . THR A 1 484 ? -36.759 -3.808 20.639 1.00 89.69 484 THR A O 1
ATOM 3740 N N . LEU A 1 485 ? -35.944 -2.006 19.585 1.00 89.44 485 LEU A N 1
ATOM 3741 C CA . LEU A 1 485 ? -36.897 -1.063 20.178 1.00 89.44 485 LEU A CA 1
ATOM 3742 C C . LEU A 1 485 ? -38.331 -1.314 19.698 1.00 89.44 485 LEU A C 1
ATOM 3744 O O . LEU A 1 485 ? -39.255 -1.270 20.509 1.00 89.44 485 LEU A O 1
ATOM 3748 N N . ALA A 1 486 ? -38.513 -1.611 18.408 1.00 86.69 486 ALA A N 1
ATOM 3749 C CA . ALA A 1 486 ? -39.814 -1.941 17.835 1.00 86.69 486 ALA A CA 1
ATOM 3750 C C . ALA A 1 486 ? -40.364 -3.259 18.398 1.00 86.69 486 ALA A C 1
ATOM 3752 O O . ALA A 1 486 ? -41.524 -3.320 18.794 1.00 86.69 486 ALA A O 1
ATOM 3753 N N . ALA A 1 487 ? -39.526 -4.294 18.510 1.00 86.06 487 ALA A N 1
ATOM 3754 C CA . ALA A 1 487 ? -39.914 -5.582 19.084 1.00 86.06 487 ALA A CA 1
ATOM 3755 C C . ALA A 1 487 ? -40.309 -5.486 20.568 1.00 86.06 487 ALA A C 1
ATOM 3757 O O . ALA A 1 487 ? -41.096 -6.298 21.050 1.00 86.06 487 ALA A O 1
ATOM 3758 N N . ARG A 1 488 ? -39.765 -4.501 21.294 1.00 85.56 488 ARG A N 1
ATOM 3759 C CA . ARG A 1 488 ? -40.082 -4.240 22.706 1.00 85.56 488 ARG A CA 1
ATOM 3760 C C . ARG A 1 488 ? -41.250 -3.271 22.910 1.00 85.56 488 ARG A C 1
ATOM 3762 O O . ARG A 1 488 ? -41.632 -3.073 24.055 1.00 85.56 488 ARG A O 1
ATOM 3769 N N . ASP A 1 489 ? -41.786 -2.671 21.845 1.00 83.62 489 ASP A N 1
ATOM 3770 C CA . ASP A 1 489 ? -42.756 -1.564 21.912 1.00 83.62 489 ASP A CA 1
ATOM 3771 C C . ASP A 1 489 ? -42.258 -0.396 22.796 1.00 83.62 489 ASP A C 1
ATOM 3773 O O . ASP A 1 489 ? -42.980 0.183 23.603 1.00 83.62 489 ASP A O 1
ATOM 3777 N N . MET A 1 490 ? -40.960 -0.084 22.678 1.00 82.38 490 MET A N 1
ATOM 3778 C CA . MET A 1 490 ? -40.244 0.902 23.504 1.00 82.38 490 MET A CA 1
ATOM 3779 C C . MET A 1 490 ? -39.611 2.031 22.676 1.00 82.38 490 MET A C 1
ATOM 3781 O O . MET A 1 490 ? -38.690 2.695 23.145 1.00 82.38 490 MET A O 1
ATOM 3785 N N . ALA A 1 491 ? -40.037 2.235 21.427 1.00 82.19 491 ALA A N 1
ATOM 3786 C CA . ALA A 1 491 ? -39.455 3.262 20.564 1.00 82.19 491 ALA A CA 1
ATOM 3787 C C . ALA A 1 491 ? -39.700 4.676 21.144 1.00 82.19 491 ALA A C 1
ATOM 3789 O O . ALA A 1 491 ? -40.855 5.106 21.219 1.00 82.19 491 ALA A O 1
ATOM 3790 N N . PRO A 1 492 ? -38.649 5.424 21.538 1.00 84.00 492 PRO A N 1
ATOM 3791 C CA . PRO A 1 492 ? -38.819 6.767 22.081 1.00 84.00 492 PRO A CA 1
ATOM 3792 C C . PRO A 1 492 ? -39.304 7.742 21.005 1.00 84.00 492 PRO A C 1
ATOM 3794 O O . PRO A 1 492 ? -39.076 7.550 19.808 1.00 84.00 492 PRO A O 1
ATOM 3797 N N . VAL A 1 493 ? -39.917 8.848 21.430 1.00 82.06 493 VAL A N 1
ATOM 3798 C CA . VAL A 1 493 ? -40.337 9.921 20.515 1.00 82.06 493 VAL A CA 1
ATOM 3799 C C . VAL A 1 493 ? -39.136 10.422 19.699 1.00 82.06 493 VAL A C 1
ATOM 3801 O O . VAL A 1 493 ? -38.105 10.788 20.265 1.00 82.06 493 VAL A O 1
ATOM 3804 N N . GLY A 1 494 ? -39.275 10.451 18.370 1.00 82.56 494 GLY A N 1
ATOM 3805 C CA . GLY A 1 494 ? -38.238 10.890 17.433 1.00 82.56 494 GLY A CA 1
ATOM 3806 C C . GLY A 1 494 ? -37.365 9.770 16.854 1.00 82.56 494 GLY A C 1
ATOM 3807 O O . GLY A 1 494 ? -36.570 10.047 15.957 1.00 82.56 494 GLY A O 1
ATOM 3808 N N . PHE A 1 495 ? -37.502 8.515 17.309 1.00 87.81 495 PHE A N 1
ATOM 3809 C CA . PHE A 1 495 ? -36.744 7.375 16.759 1.00 87.81 495 PHE A CA 1
ATOM 3810 C C . PHE A 1 495 ? -37.276 6.835 15.423 1.00 87.81 495 PHE A C 1
ATOM 3812 O O . PHE A 1 495 ? -36.624 6.015 14.773 1.00 87.81 495 PHE A O 1
ATOM 3819 N N . ASP A 1 496 ? -38.424 7.340 14.978 1.00 82.12 496 ASP A N 1
ATOM 3820 C CA . ASP A 1 496 ? -38.955 7.205 13.621 1.00 82.12 496 ASP A CA 1
ATOM 3821 C C . ASP A 1 496 ? -38.126 7.985 12.578 1.00 82.12 496 ASP A C 1
ATOM 3823 O O . ASP A 1 496 ? -38.239 7.754 11.373 1.00 82.12 496 ASP A O 1
ATOM 3827 N N . ARG A 1 497 ? -37.247 8.881 13.040 1.00 83.56 497 ARG A N 1
ATOM 3828 C CA . ARG A 1 497 ? -36.398 9.765 12.230 1.00 83.56 497 ARG A CA 1
ATOM 3829 C C . ARG A 1 497 ? -34.971 9.239 12.129 1.00 83.56 497 ARG A C 1
ATOM 3831 O O . ARG A 1 497 ? -34.628 8.220 12.724 1.00 83.56 497 ARG A O 1
ATOM 3838 N N . GLU A 1 498 ? -34.125 9.920 11.356 1.00 86.69 498 GLU A N 1
ATOM 3839 C CA . GLU A 1 498 ? -32.707 9.562 11.230 1.00 86.69 498 GLU A CA 1
ATOM 3840 C C . GLU A 1 498 ? -32.020 9.532 12.605 1.00 86.69 498 GLU A C 1
ATOM 3842 O O . GLU A 1 498 ? -32.223 10.416 13.438 1.00 86.69 498 GLU A O 1
ATOM 3847 N N . LEU A 1 499 ? -31.226 8.487 12.842 1.00 89.56 499 LEU A N 1
ATOM 3848 C CA . LEU A 1 499 ? -30.486 8.277 14.083 1.00 89.56 499 LEU A CA 1
ATOM 3849 C C . LEU A 1 499 ? -28.997 8.470 13.820 1.00 89.56 499 LEU A C 1
ATOM 3851 O O . LEU A 1 499 ? -28.502 8.119 12.748 1.00 89.56 499 LEU A O 1
ATOM 3855 N N . ARG A 1 500 ? -28.267 8.952 14.824 1.00 89.38 500 ARG A N 1
ATOM 3856 C CA . ARG A 1 500 ? -26.801 9.015 14.788 1.00 89.38 500 ARG A CA 1
ATOM 3857 C C . ARG A 1 500 ? -26.195 8.256 15.956 1.00 89.38 500 ARG A C 1
ATOM 3859 O O . ARG A 1 500 ? -26.730 8.291 17.063 1.00 89.38 500 ARG A O 1
ATOM 3866 N N . LEU A 1 501 ? -25.062 7.599 15.703 1.00 91.00 501 LEU A N 1
ATOM 3867 C CA . LEU A 1 501 ? -24.248 6.994 16.753 1.00 91.00 501 LEU A CA 1
ATOM 3868 C C . LEU A 1 501 ? -23.095 7.912 17.130 1.00 91.00 501 LEU A C 1
ATOM 3870 O O . LEU A 1 501 ? -22.436 8.515 16.278 1.00 91.00 501 LEU A O 1
ATOM 3874 N N . VAL A 1 502 ? -22.820 7.965 18.425 1.00 88.12 502 VAL A N 1
ATOM 3875 C CA . VAL A 1 502 ? -21.722 8.741 18.983 1.00 88.12 502 VAL A CA 1
ATOM 3876 C C . VAL A 1 502 ? -20.898 7.845 19.899 1.00 88.12 502 VAL A C 1
ATOM 3878 O O . VAL A 1 502 ? -21.421 7.170 20.784 1.00 88.12 502 VAL A O 1
ATOM 3881 N N . GLU A 1 503 ? -19.591 7.833 19.662 1.00 88.00 503 GLU A N 1
ATOM 3882 C CA . GLU A 1 503 ? -18.599 7.149 20.482 1.00 88.00 503 GLU A CA 1
ATOM 3883 C C . GLU A 1 503 ? -18.094 8.109 21.563 1.00 88.00 503 GLU A C 1
ATOM 3885 O O . GLU A 1 503 ? -17.587 9.195 21.258 1.00 88.00 503 GLU A O 1
ATOM 3890 N N . LEU A 1 504 ? -18.225 7.705 22.826 1.00 83.06 504 LEU A N 1
ATOM 3891 C CA . LEU A 1 504 ? -17.718 8.430 23.984 1.00 83.06 504 LEU A CA 1
ATOM 3892 C C . LEU A 1 504 ? -16.427 7.785 24.497 1.00 83.06 504 LEU A C 1
ATOM 3894 O O . LEU A 1 504 ? -16.325 6.559 24.588 1.00 83.06 504 LEU A O 1
ATOM 3898 N N . ASP A 1 505 ? -15.451 8.615 24.862 1.00 70.06 505 ASP A N 1
ATOM 3899 C CA . ASP A 1 505 ? -14.228 8.156 25.520 1.00 70.06 505 ASP A CA 1
ATOM 3900 C C . ASP A 1 505 ? -14.456 7.810 27.006 1.00 70.06 505 ASP A C 1
ATOM 3902 O O . ASP A 1 505 ? -15.547 7.972 27.557 1.00 70.06 505 ASP A O 1
ATOM 3906 N N . VAL A 1 506 ? -13.397 7.339 27.675 1.00 64.44 506 VAL A N 1
ATOM 3907 C CA . VAL A 1 506 ? -13.413 6.966 29.105 1.00 64.44 506 VAL A CA 1
ATOM 3908 C C . VAL A 1 506 ? -13.807 8.148 30.010 1.00 64.44 506 VAL A C 1
ATOM 3910 O O . VAL A 1 506 ? -14.372 7.942 31.079 1.00 64.44 506 VAL A O 1
ATOM 3913 N N . GLY A 1 507 ? -13.581 9.392 29.571 1.00 64.69 507 GLY A N 1
ATOM 3914 C CA . GLY A 1 507 ? -13.995 10.609 30.275 1.00 64.69 507 GLY A CA 1
ATOM 3915 C C . GLY A 1 507 ? -15.417 11.069 29.943 1.00 64.69 507 GLY A C 1
ATOM 3916 O O . GLY A 1 507 ? -15.778 12.189 30.301 1.00 64.69 507 GLY A O 1
ATOM 3917 N N . ARG A 1 508 ? -16.198 10.243 29.229 1.00 65.81 508 ARG A N 1
ATOM 3918 C CA . ARG A 1 508 ? -17.534 10.556 28.696 1.00 65.81 508 ARG A CA 1
ATOM 3919 C C . ARG A 1 508 ? -17.559 11.837 27.870 1.00 65.81 508 ARG A C 1
ATOM 3921 O O . ARG A 1 508 ? -18.574 12.522 27.819 1.00 65.81 508 ARG A O 1
ATOM 3928 N N . LYS A 1 509 ? -16.454 12.161 27.201 1.00 68.50 509 LYS A N 1
ATOM 3929 C CA . LYS A 1 509 ? -16.411 13.195 26.166 1.00 68.50 509 LYS A CA 1
ATOM 3930 C C . LYS A 1 509 ? -16.685 12.534 24.827 1.00 68.50 509 LYS A C 1
ATOM 3932 O O . LYS A 1 509 ? -16.374 11.362 24.624 1.00 68.50 509 LYS A O 1
ATOM 3937 N N . ILE A 1 510 ? -17.267 13.285 23.897 1.00 67.44 510 ILE A N 1
ATOM 3938 C CA . ILE A 1 510 ? -17.502 12.765 22.549 1.00 67.44 510 ILE A CA 1
ATOM 3939 C C . ILE A 1 510 ? -16.154 12.593 21.854 1.00 67.44 510 ILE A C 1
ATOM 3941 O O . ILE A 1 510 ? -15.483 13.573 21.529 1.00 67.44 510 ILE A O 1
ATOM 3945 N N . ALA A 1 511 ? -15.780 11.336 21.627 1.00 67.56 511 ALA A N 1
ATOM 3946 C CA . ALA A 1 511 ? -14.586 10.963 20.889 1.00 67.56 511 ALA A CA 1
ATOM 3947 C C . ALA A 1 511 ? -14.822 11.108 19.383 1.00 67.56 511 ALA A C 1
ATOM 3949 O O . ALA A 1 511 ? -13.966 11.627 18.661 1.00 67.56 511 ALA A O 1
ATOM 3950 N N . ARG A 1 512 ? -15.991 10.657 18.906 1.00 78.31 512 ARG A N 1
ATOM 3951 C CA . ARG A 1 512 ? -16.328 10.628 17.479 1.00 78.31 512 ARG A CA 1
ATOM 3952 C C . ARG A 1 512 ? -17.838 10.545 17.252 1.00 78.31 512 ARG A C 1
ATOM 3954 O O . ARG A 1 512 ? -18.525 9.786 17.922 1.00 78.31 512 ARG A O 1
ATOM 3961 N N . VAL A 1 513 ? -18.338 11.283 16.260 1.00 82.12 513 VAL A N 1
ATOM 3962 C CA . VAL A 1 513 ? -19.652 11.024 15.645 1.00 82.12 513 VAL A CA 1
ATOM 3963 C C . VAL A 1 513 ? -19.428 10.033 14.508 1.00 82.12 513 VAL A C 1
ATOM 3965 O O . VAL A 1 513 ? -18.579 10.285 13.651 1.00 82.12 513 VAL A O 1
ATOM 3968 N N . LEU A 1 514 ? -20.118 8.898 14.546 1.00 83.81 514 LEU A N 1
ATOM 3969 C CA . LEU A 1 514 ? -19.860 7.752 13.678 1.00 83.81 514 LEU A CA 1
ATOM 3970 C C . LEU A 1 514 ? -20.673 7.848 12.389 1.00 83.81 514 LEU A C 1
ATOM 3972 O O . LEU A 1 514 ? -21.889 8.038 12.438 1.00 83.81 514 LEU A O 1
ATOM 3976 N N . HIS A 1 515 ? -20.005 7.678 11.247 1.00 82.19 515 HIS A N 1
ATOM 3977 C CA . HIS A 1 515 ? -20.676 7.633 9.951 1.00 82.19 515 HIS A CA 1
ATOM 3978 C C . HIS A 1 515 ? -21.348 6.271 9.753 1.00 82.19 515 HIS A C 1
ATOM 3980 O O . HIS A 1 515 ? -20.736 5.259 10.090 1.00 82.19 515 HIS A O 1
ATOM 3986 N N . PRO A 1 516 ? -22.562 6.190 9.170 1.00 80.38 516 PRO A N 1
ATOM 3987 C CA . PRO A 1 516 ? -23.234 4.910 8.935 1.00 80.38 516 PRO A CA 1
ATOM 3988 C C . PRO A 1 516 ? -22.375 3.896 8.164 1.00 80.38 516 PRO A C 1
ATOM 3990 O O . PRO A 1 516 ? -22.440 2.705 8.445 1.00 80.38 516 PRO A O 1
ATOM 3993 N N . SER A 1 517 ? -21.531 4.371 7.243 1.00 76.44 517 SER A N 1
ATOM 3994 C CA . SER A 1 517 ? -20.587 3.543 6.471 1.00 76.44 517 SER A CA 1
ATOM 3995 C C . SER A 1 517 ? -19.279 3.190 7.194 1.00 76.44 517 SER A C 1
ATOM 3997 O O . SER A 1 517 ? -18.451 2.490 6.613 1.00 76.44 517 SER A O 1
ATOM 3999 N N . ASP A 1 518 ? -19.047 3.683 8.416 1.00 77.25 518 ASP A N 1
ATOM 4000 C CA . ASP A 1 518 ? -17.839 3.342 9.171 1.00 77.25 518 ASP A CA 1
ATOM 4001 C C . ASP A 1 518 ? -17.832 1.834 9.492 1.00 77.25 518 ASP A C 1
ATOM 4003 O O . ASP A 1 518 ? -18.853 1.297 9.936 1.00 77.25 518 ASP A O 1
ATOM 4007 N N . PRO A 1 519 ? -16.695 1.131 9.320 1.00 74.56 519 PRO A N 1
ATOM 4008 C CA . PRO A 1 519 ? -16.580 -0.266 9.720 1.00 74.56 519 PRO A CA 1
ATOM 4009 C C . PRO A 1 519 ? -16.749 -0.436 11.232 1.00 74.56 519 PRO A C 1
ATOM 4011 O O . PRO A 1 519 ? -16.082 0.243 12.021 1.00 74.56 519 PRO A O 1
ATOM 4014 N N . LEU A 1 520 ? -17.558 -1.411 11.648 1.00 74.81 520 LEU A N 1
ATOM 4015 C CA . LEU A 1 520 ? -17.804 -1.709 13.060 1.00 74.81 520 LEU A CA 1
ATOM 4016 C C . LEU A 1 520 ? -16.524 -2.114 13.809 1.00 74.81 520 LEU A C 1
ATOM 4018 O O . LEU A 1 520 ? -16.364 -1.830 15.000 1.00 74.81 520 LEU A O 1
ATOM 4022 N N . ALA A 1 521 ? -15.570 -2.719 13.099 1.00 69.50 521 ALA A N 1
ATOM 4023 C CA . ALA A 1 521 ? -14.250 -3.064 13.619 1.00 69.50 521 ALA A CA 1
ATOM 4024 C C . ALA A 1 521 ? -13.466 -1.851 14.167 1.00 69.50 521 ALA A C 1
ATOM 4026 O O . ALA A 1 521 ? -12.576 -2.028 14.997 1.00 69.50 521 ALA A O 1
ATOM 4027 N N . LEU A 1 522 ? -13.795 -0.622 13.740 1.00 65.50 522 LEU A N 1
ATOM 4028 C CA . LEU A 1 522 ? -13.170 0.608 14.239 1.00 65.50 522 LEU A CA 1
ATOM 4029 C C . LEU A 1 522 ? -13.751 1.103 15.567 1.00 65.50 522 LEU A C 1
ATOM 4031 O O . LEU A 1 522 ? -13.212 2.061 16.123 1.00 65.50 522 LEU A O 1
ATOM 4035 N N . LEU A 1 523 ? -14.851 0.527 16.061 1.00 72.00 523 LEU A N 1
ATOM 4036 C CA . LEU A 1 523 ? -15.402 0.905 17.361 1.00 72.00 523 LEU A CA 1
ATOM 4037 C C . LEU A 1 523 ? -14.546 0.325 18.479 1.00 72.00 523 LEU A C 1
ATOM 4039 O O . LEU A 1 523 ? -14.352 -0.896 18.542 1.00 72.00 523 LEU A O 1
ATOM 4043 N N . SER A 1 524 ? -14.104 1.167 19.411 1.00 71.00 524 SER A N 1
ATOM 4044 C CA . SER A 1 524 ? -13.420 0.687 20.610 1.00 71.00 524 SER A CA 1
ATOM 4045 C C . SER A 1 524 ? -14.334 -0.243 21.415 1.00 71.00 524 SER A C 1
ATOM 4047 O O . SER A 1 524 ? -15.523 0.018 21.576 1.00 71.00 524 SER A O 1
ATOM 4049 N N . ARG A 1 525 ? -13.790 -1.353 21.933 1.00 68.44 525 ARG A N 1
ATOM 4050 C CA . ARG A 1 525 ? -14.534 -2.261 22.833 1.00 68.44 525 ARG A CA 1
ATOM 4051 C C . ARG A 1 525 ? -14.759 -1.669 24.227 1.00 68.44 525 ARG A C 1
ATOM 4053 O O . ARG A 1 525 ? -15.578 -2.185 24.970 1.00 68.44 525 ARG A O 1
ATOM 4060 N N . GLN A 1 526 ? -14.019 -0.617 24.571 1.00 69.75 526 GLN A N 1
ATOM 4061 C CA . GLN A 1 526 ? -14.091 0.066 25.865 1.00 69.75 526 GLN A CA 1
ATOM 4062 C C . GLN A 1 526 ? -14.850 1.397 25.787 1.00 69.75 526 GLN A C 1
ATOM 4064 O O . GLN A 1 526 ? -15.070 2.030 26.815 1.00 69.75 526 GLN A O 1
ATOM 4069 N N . ALA A 1 527 ? -15.208 1.854 24.583 1.00 71.06 527 ALA A N 1
ATOM 4070 C CA . ALA A 1 527 ? -15.960 3.089 24.423 1.00 71.06 527 ALA A CA 1
ATOM 4071 C C . ALA A 1 527 ? -17.436 2.875 24.754 1.00 71.06 527 ALA A C 1
ATOM 4073 O O . ALA A 1 527 ? -18.013 1.826 24.463 1.00 71.06 527 ALA A O 1
ATOM 4074 N N . LYS A 1 528 ? -18.052 3.910 25.324 1.00 84.44 528 LYS A N 1
ATOM 4075 C CA . LYS A 1 528 ? -19.496 3.945 25.533 1.00 84.44 528 LYS A CA 1
ATOM 4076 C C . LYS A 1 528 ? -20.146 4.468 24.253 1.00 84.44 528 LYS A C 1
ATOM 4078 O O . LYS A 1 528 ? -19.787 5.546 23.783 1.00 84.44 528 LYS A O 1
ATOM 4083 N N . ILE A 1 529 ? -21.068 3.703 23.677 1.00 91.19 529 ILE A N 1
ATOM 4084 C CA . ILE A 1 529 ? -21.779 4.083 22.453 1.00 91.19 529 ILE A CA 1
ATOM 4085 C C . ILE A 1 529 ? -23.156 4.609 22.833 1.00 91.19 529 ILE A C 1
ATOM 4087 O O . ILE A 1 529 ? -23.870 3.985 23.617 1.00 91.19 529 ILE A O 1
ATOM 4091 N N . ILE A 1 530 ? -23.527 5.757 22.280 1.00 91.06 530 ILE A N 1
ATOM 4092 C CA . ILE A 1 530 ? -24.870 6.315 22.429 1.00 91.06 530 ILE A CA 1
ATOM 4093 C C . ILE A 1 530 ? -25.527 6.423 21.056 1.00 91.06 530 ILE A C 1
ATOM 4095 O O . ILE A 1 530 ? -24.852 6.675 20.054 1.00 91.06 530 ILE A O 1
ATOM 4099 N N . VAL A 1 531 ? -26.839 6.238 21.022 1.00 92.81 531 VAL A N 1
ATOM 4100 C CA . VAL A 1 531 ? -27.683 6.467 19.851 1.00 92.81 531 VAL A CA 1
ATOM 4101 C C . VAL A 1 531 ? -28.708 7.531 20.204 1.00 92.81 531 VAL A C 1
ATOM 4103 O O . VAL A 1 531 ? -29.393 7.427 21.218 1.00 92.81 531 VAL A O 1
ATOM 4106 N N . GLU A 1 532 ? -28.801 8.568 19.379 1.00 90.56 532 GLU A N 1
ATOM 4107 C CA . GLU A 1 532 ? -29.772 9.647 19.566 1.00 90.56 532 GLU A CA 1
ATOM 4108 C C . GLU A 1 532 ? -30.478 9.977 18.243 1.00 90.56 532 GLU A C 1
ATOM 4110 O O . GLU A 1 532 ? -29.886 9.808 17.166 1.00 90.56 532 GLU A O 1
ATOM 4115 N N . PRO A 1 533 ? -31.731 10.457 18.296 1.00 90.31 533 PRO A N 1
ATOM 4116 C CA . PRO A 1 533 ? -32.421 10.959 17.123 1.00 90.31 533 PRO A CA 1
ATOM 4117 C C . PRO A 1 533 ? -31.800 12.284 16.683 1.00 90.31 533 PRO A C 1
ATOM 4119 O O . PRO A 1 533 ? -31.466 13.146 17.499 1.00 90.31 533 PRO A O 1
ATOM 4122 N N . VAL A 1 534 ? -31.643 12.452 15.373 1.00 88.19 534 VAL A N 1
ATOM 4123 C CA . VAL A 1 534 ? -31.113 13.681 14.785 1.00 88.19 534 VAL A CA 1
ATOM 4124 C C . VAL A 1 534 ? -32.205 14.763 14.816 1.00 88.19 534 VAL A C 1
ATOM 4126 O O . VAL A 1 534 ? -33.287 14.540 14.263 1.00 88.19 534 VAL A O 1
ATOM 4129 N N . PRO A 1 535 ? -31.965 15.936 15.442 1.00 84.56 535 PRO A N 1
ATOM 4130 C CA . PRO A 1 535 ? -32.927 17.038 15.434 1.00 84.56 535 PRO A CA 1
ATOM 4131 C C . PRO A 1 535 ? -33.256 17.531 14.015 1.00 84.56 535 PRO A C 1
ATOM 4133 O O . PRO A 1 535 ? -32.440 17.416 13.098 1.00 84.56 535 PRO A O 1
ATOM 4136 N N . GLU A 1 536 ? -34.435 18.135 13.828 1.00 80.25 536 GLU A N 1
ATOM 4137 C CA . GLU A 1 536 ? -34.824 18.695 12.525 1.00 80.25 536 GLU A CA 1
ATOM 4138 C C . GLU A 1 536 ? -33.804 19.723 12.027 1.00 80.25 536 GLU A C 1
ATOM 4140 O O . GLU A 1 536 ? -33.439 20.656 12.739 1.00 80.25 536 GLU A O 1
ATOM 4145 N N . GLY A 1 537 ? -33.352 19.553 10.783 1.00 75.25 537 GLY A N 1
ATOM 4146 C CA . GLY A 1 537 ? -32.366 20.440 10.164 1.00 75.25 537 GLY A CA 1
ATOM 4147 C C . GLY A 1 537 ? -30.904 20.140 10.523 1.00 75.25 537 GLY A C 1
ATOM 4148 O O . GLY A 1 537 ? -30.024 20.832 10.020 1.00 75.25 537 GLY A O 1
ATOM 4149 N N . GLU A 1 538 ? -30.620 19.103 11.323 1.00 80.31 538 GLU A N 1
ATOM 4150 C CA . GLU A 1 538 ? -29.259 18.685 11.711 1.00 80.31 538 GLU A CA 1
ATOM 4151 C C . GLU A 1 538 ? -28.779 17.384 11.034 1.00 80.31 538 GLU A C 1
ATOM 4153 O O . GLU A 1 538 ? -27.988 16.630 11.606 1.00 80.31 538 GLU A O 1
ATOM 4158 N N . PHE A 1 539 ? -29.245 17.111 9.813 1.00 74.25 539 PHE A N 1
ATOM 4159 C CA . PHE A 1 539 ? -28.825 15.950 9.015 1.00 74.25 539 PHE A CA 1
ATOM 4160 C C . PHE A 1 539 ? -27.312 15.928 8.758 1.00 74.25 539 PHE A C 1
ATOM 4162 O O . PHE A 1 539 ? -26.644 16.960 8.870 1.00 74.25 539 PHE A O 1
ATOM 4169 N N . TYR A 1 540 ? -26.781 14.755 8.387 1.00 66.94 540 TYR A N 1
ATOM 4170 C CA . TYR A 1 540 ? -25.355 14.543 8.121 1.00 66.94 540 TYR A CA 1
ATOM 4171 C C . TYR A 1 540 ? -24.774 15.680 7.253 1.00 66.94 540 TYR A C 1
ATOM 4173 O O . TYR A 1 540 ? -25.135 15.804 6.079 1.00 66.94 540 TYR A O 1
ATOM 4181 N N . PRO A 1 541 ? -23.937 16.575 7.817 1.00 64.12 541 PRO A N 1
ATOM 4182 C CA . PRO A 1 541 ? -23.781 17.891 7.219 1.00 64.12 541 PRO A CA 1
ATOM 4183 C C . PRO A 1 541 ? -22.850 17.865 6.011 1.00 64.12 541 PRO A C 1
ATOM 4185 O O . PRO A 1 541 ? -21.715 17.391 6.086 1.00 64.12 541 PRO A O 1
ATOM 4188 N N . ALA A 1 542 ? -23.306 18.468 4.914 1.00 60.84 542 ALA A N 1
ATOM 4189 C CA . ALA A 1 542 ? -22.422 18.904 3.845 1.00 60.84 542 ALA A CA 1
ATOM 4190 C C . ALA A 1 542 ? -21.657 20.172 4.289 1.00 60.84 542 ALA A C 1
ATOM 4192 O O . ALA A 1 542 ? -22.227 21.029 4.978 1.00 60.84 542 ALA A O 1
ATOM 4193 N N . PRO A 1 543 ? -20.382 20.346 3.892 1.00 65.81 543 PRO A N 1
ATOM 4194 C CA . PRO A 1 543 ? -19.655 21.587 4.143 1.00 65.81 543 PRO A CA 1
ATOM 4195 C C . PRO A 1 543 ? -20.441 22.808 3.622 1.00 65.81 543 PRO A C 1
ATOM 4197 O O . PRO A 1 543 ? -20.996 22.734 2.525 1.00 65.81 543 PRO A O 1
ATOM 4200 N N . PRO A 1 544 ? -20.488 23.938 4.360 1.00 71.69 544 PRO A N 1
ATOM 4201 C CA . PRO A 1 544 ? -19.625 24.306 5.489 1.00 71.69 544 PRO A CA 1
ATOM 4202 C C . PRO A 1 544 ? -20.164 23.949 6.889 1.00 71.69 544 PRO A C 1
ATOM 4204 O O . PRO A 1 544 ? -19.520 24.306 7.880 1.00 71.69 544 PRO A O 1
ATOM 4207 N N . ALA A 1 545 ? -21.317 23.278 6.994 1.00 79.06 545 ALA A N 1
ATOM 4208 C CA . ALA A 1 545 ? -21.878 22.877 8.282 1.00 79.06 545 ALA A CA 1
ATOM 4209 C C . ALA A 1 545 ? -21.025 21.774 8.938 1.00 79.06 545 ALA A C 1
ATOM 4211 O O . ALA A 1 545 ? -20.446 20.928 8.255 1.00 79.06 545 ALA A O 1
ATOM 4212 N N . ARG A 1 546 ? -20.910 21.787 10.273 1.00 82.06 546 ARG A N 1
ATOM 4213 C CA . ARG A 1 546 ? -20.105 20.804 11.024 1.00 82.06 546 ARG A CA 1
ATOM 4214 C C . ARG A 1 546 ? -20.777 20.449 12.352 1.00 82.06 546 ARG A C 1
ATOM 4216 O O . ARG A 1 546 ? -21.255 21.363 13.026 1.00 82.06 546 ARG A O 1
ATOM 4223 N N . PRO A 1 547 ? -20.759 19.173 12.781 1.00 84.75 547 PRO A N 1
ATOM 4224 C CA . PRO A 1 547 ? -21.166 18.819 14.134 1.00 84.75 547 PRO A CA 1
ATOM 4225 C C . PRO A 1 547 ? -20.118 19.323 15.136 1.00 84.75 547 PRO A C 1
ATOM 4227 O O . PRO A 1 547 ? -18.920 19.062 14.976 1.00 84.75 547 PRO A O 1
ATOM 4230 N N . LEU A 1 548 ? -20.562 20.045 16.166 1.00 86.94 548 LEU A N 1
ATOM 4231 C CA . LEU A 1 548 ? -19.754 20.390 17.333 1.00 86.94 548 LEU A CA 1
ATOM 4232 C C . LEU A 1 548 ? -20.250 19.652 18.572 1.00 86.94 548 LEU A C 1
ATOM 4234 O O . LEU A 1 548 ? -21.443 19.436 18.765 1.00 86.94 548 LEU A O 1
ATOM 4238 N N . VAL A 1 549 ? -19.285 19.294 19.410 1.00 86.69 549 VAL A N 1
ATOM 4239 C CA . VAL A 1 549 ? -19.484 18.622 20.691 1.00 86.69 549 VAL A CA 1
ATOM 4240 C C . VAL A 1 549 ? -19.691 19.666 21.778 1.00 86.69 549 VAL A C 1
ATOM 4242 O O . VAL A 1 549 ? -18.879 20.587 21.894 1.00 86.69 549 VAL A O 1
ATOM 4245 N N . PHE A 1 550 ? -20.729 19.481 22.587 1.00 89.75 550 PHE A N 1
ATOM 4246 C CA . PHE A 1 550 ? -21.034 20.274 23.771 1.00 89.75 550 PHE A CA 1
ATOM 4247 C C . PHE A 1 550 ? -20.834 19.417 25.018 1.00 89.75 550 PHE A C 1
ATOM 4249 O O . PHE A 1 550 ? -21.344 18.301 25.087 1.00 89.75 550 PHE A O 1
ATOM 4256 N N . VAL A 1 551 ? -20.071 19.921 25.988 1.00 87.50 551 VAL A N 1
ATOM 4257 C CA . VAL A 1 551 ? -19.767 19.216 27.244 1.00 87.50 551 VAL A CA 1
ATOM 4258 C C . VAL A 1 551 ? -20.103 20.119 28.424 1.00 87.50 551 VAL A C 1
ATOM 4260 O O . VAL A 1 551 ? -19.621 21.253 28.475 1.00 87.50 551 VAL A O 1
ATOM 4263 N N . HIS A 1 552 ? -20.891 19.619 29.376 1.00 87.38 552 HIS A N 1
ATOM 4264 C CA . HIS A 1 552 ? -21.250 20.372 30.577 1.00 87.38 552 HIS A CA 1
ATOM 4265 C C . HIS A 1 552 ? -20.069 20.449 31.548 1.00 87.38 552 HIS A C 1
ATOM 4267 O O . HIS A 1 552 ? -19.323 19.481 31.714 1.00 87.38 552 HIS A O 1
ATOM 4273 N N . ALA A 1 553 ? -19.899 21.599 32.192 1.00 86.81 553 ALA A N 1
ATOM 4274 C CA . ALA A 1 553 ? -18.866 21.851 33.186 1.00 86.81 553 ALA A CA 1
ATOM 4275 C C . ALA A 1 553 ? -19.430 22.628 34.374 1.00 86.81 553 ALA A C 1
ATOM 4277 O O . ALA A 1 553 ? -20.326 23.459 34.225 1.00 86.81 553 ALA A O 1
ATOM 4278 N N . ILE A 1 554 ? -18.923 22.338 35.574 1.00 85.12 554 ILE A N 1
ATOM 4279 C CA . ILE A 1 554 ? -19.355 23.036 36.788 1.00 85.12 554 ILE A CA 1
ATOM 4280 C C . ILE A 1 554 ? -18.925 24.496 36.660 1.00 85.12 554 ILE A C 1
ATOM 4282 O O . ILE A 1 554 ? -17.753 24.764 36.393 1.00 85.12 554 ILE A O 1
ATOM 4286 N N . ALA A 1 555 ? -19.861 25.427 36.856 1.00 82.62 555 ALA A N 1
ATOM 4287 C CA . ALA A 1 555 ? -19.595 26.860 36.769 1.00 82.62 555 ALA A CA 1
ATOM 4288 C C . ALA A 1 555 ? -18.339 27.262 37.569 1.00 82.62 555 ALA A C 1
ATOM 4290 O O . ALA A 1 555 ? -18.226 26.975 38.763 1.00 82.62 555 ALA A O 1
ATOM 4291 N N . GLY A 1 556 ? -17.377 27.911 36.905 1.00 76.50 556 GLY A N 1
ATOM 4292 C CA . GLY A 1 556 ? -16.111 28.320 37.521 1.00 76.50 556 GLY A CA 1
ATOM 4293 C C . GLY A 1 556 ? -15.063 27.209 37.700 1.00 76.50 556 GLY A C 1
ATOM 4294 O O . GLY A 1 556 ? -13.979 27.489 38.213 1.00 76.50 556 GLY A O 1
ATOM 4295 N N . SER A 1 557 ? -15.333 25.980 37.251 1.00 77.25 557 SER A N 1
ATOM 4296 C CA . SER A 1 557 ? -14.422 24.829 37.305 1.00 77.25 557 SER A CA 1
ATOM 4297 C C . SER A 1 557 ? -14.084 24.291 35.907 1.00 77.25 557 SER A C 1
ATOM 4299 O O . SER A 1 557 ? -14.699 24.641 34.906 1.00 77.25 557 SER A O 1
ATOM 4301 N N . THR A 1 558 ? -13.079 23.415 35.836 1.00 71.56 558 THR A N 1
ATOM 4302 C CA . THR A 1 558 ? -12.782 22.597 34.640 1.00 71.56 558 THR A CA 1
ATOM 4303 C C . THR A 1 558 ? -13.367 21.186 34.733 1.00 71.56 558 THR A C 1
ATOM 4305 O O . THR A 1 558 ? -13.230 20.395 33.799 1.00 71.56 558 THR A O 1
ATOM 4308 N N . THR A 1 559 ? -14.022 20.869 35.853 1.00 80.56 559 THR A N 1
ATOM 4309 C CA . THR A 1 559 ? -14.697 19.593 36.082 1.00 80.56 559 THR A CA 1
ATOM 4310 C C . THR A 1 559 ? -15.923 19.488 35.186 1.00 80.56 559 THR A C 1
ATOM 4312 O O . THR A 1 559 ? -16.844 20.299 35.290 1.00 80.56 559 THR A O 1
ATOM 4315 N N . THR A 1 560 ? -15.932 18.482 34.314 1.00 82.44 560 THR A N 1
ATOM 4316 C CA . THR A 1 560 ? -17.060 18.173 33.433 1.00 82.44 560 THR A CA 1
ATOM 4317 C C . THR A 1 560 ? -18.051 17.233 34.110 1.00 82.44 560 THR A C 1
ATOM 4319 O O . THR A 1 560 ? -17.642 16.390 34.906 1.00 82.44 560 THR A O 1
ATOM 4322 N N . PHE A 1 561 ? -19.334 17.340 33.776 1.00 79.94 561 PHE A N 1
ATOM 4323 C CA . PHE A 1 561 ? -20.387 16.452 34.278 1.00 79.94 561 PHE A CA 1
ATOM 4324 C C . PHE A 1 561 ? -21.454 16.199 33.203 1.00 79.94 561 PHE A C 1
ATOM 4326 O O . PHE A 1 561 ? -21.356 16.717 32.092 1.00 79.94 561 PHE A O 1
ATOM 4333 N N . GLY A 1 562 ? -22.466 15.389 33.524 1.00 77.31 562 GLY A N 1
ATOM 4334 C CA . GLY A 1 562 ? -23.582 15.109 32.616 1.00 77.31 562 GLY A CA 1
ATOM 4335 C C . GLY A 1 562 ? -23.189 14.325 31.357 1.00 77.31 562 GLY A C 1
ATOM 4336 O O . GLY A 1 562 ? -22.076 13.808 31.240 1.00 77.31 562 GLY A O 1
ATOM 4337 N N . MET A 1 563 ? -24.134 14.205 30.422 1.00 79.31 563 MET A N 1
ATOM 4338 C CA . MET A 1 563 ? -23.910 13.586 29.114 1.00 79.31 563 MET A CA 1
ATOM 4339 C C . MET A 1 563 ? -23.624 14.672 28.076 1.00 79.31 563 MET A C 1
ATOM 4341 O O . MET A 1 563 ? -24.393 15.626 27.985 1.00 79.31 563 MET A O 1
ATOM 4345 N N . PRO A 1 564 ? -22.546 14.568 27.282 1.00 86.69 564 PRO A N 1
ATOM 4346 C CA . PRO A 1 564 ? -22.319 15.520 26.211 1.00 86.69 564 PRO A CA 1
ATOM 4347 C C . PRO A 1 564 ? -23.335 15.318 25.083 1.00 86.69 564 PRO A C 1
ATOM 4349 O O . PRO A 1 564 ? -23.856 14.220 24.886 1.00 86.69 564 PRO A O 1
ATOM 4352 N N . PHE A 1 565 ? -23.546 16.360 24.284 1.00 87.50 565 PHE A N 1
ATOM 4353 C CA . PHE A 1 565 ? -24.465 16.328 23.148 1.00 87.50 565 PHE A CA 1
ATOM 4354 C C . PHE A 1 565 ? -23.837 16.959 21.903 1.00 87.50 565 PHE A C 1
ATOM 4356 O O . PHE A 1 565 ? -22.887 17.743 21.980 1.00 87.50 565 PHE A O 1
ATOM 4363 N N . VAL A 1 566 ? -24.354 16.593 20.730 1.00 87.56 566 VAL A N 1
ATOM 4364 C CA . VAL A 1 566 ? -23.894 17.127 19.440 1.00 87.56 566 VAL A CA 1
ATOM 4365 C C . VAL A 1 566 ? -24.901 18.137 18.907 1.00 87.56 566 VAL A C 1
ATOM 4367 O O . VAL A 1 566 ? -26.105 17.872 18.919 1.00 87.56 566 VAL A O 1
ATOM 4370 N N . VAL A 1 567 ? -24.406 19.258 18.383 1.00 88.62 567 VAL A N 1
ATOM 4371 C CA . VAL A 1 567 ? -25.211 20.221 17.620 1.00 88.62 567 VAL A CA 1
ATOM 4372 C C . VAL A 1 567 ? -24.532 20.501 16.285 1.00 88.62 567 VAL A C 1
ATOM 4374 O O . VAL A 1 567 ? -23.335 20.805 16.241 1.00 88.62 567 VAL A O 1
ATOM 4377 N N . VAL A 1 568 ? -25.278 20.389 15.187 1.00 88.38 568 VAL A N 1
ATOM 4378 C CA . VAL A 1 568 ? -24.806 20.797 13.856 1.00 88.38 568 VAL A CA 1
ATOM 4379 C C . VAL A 1 568 ? -24.958 22.306 13.703 1.00 88.38 568 VAL A C 1
ATOM 4381 O O . VAL A 1 568 ? -26.035 22.864 13.915 1.00 88.38 568 VAL A O 1
ATOM 4384 N N . ILE A 1 569 ? -23.856 22.966 13.342 1.00 87.75 569 ILE A N 1
ATOM 4385 C CA . ILE A 1 569 ? -23.771 24.425 13.235 1.00 87.75 569 ILE A CA 1
ATOM 4386 C C . ILE A 1 569 ? -23.376 24.790 11.804 1.00 87.75 569 ILE A C 1
ATOM 4388 O O . ILE A 1 569 ? -22.413 24.238 11.257 1.00 87.75 569 ILE A O 1
ATOM 4392 N N . GLY A 1 570 ? -24.132 25.712 11.205 1.00 82.75 570 GLY A N 1
ATOM 4393 C CA . GLY A 1 570 ? -23.881 26.246 9.863 1.00 82.75 570 GLY A CA 1
ATOM 4394 C C . GLY A 1 570 ? -22.722 27.250 9.814 1.00 82.75 570 GLY A C 1
ATOM 4395 O O . GLY A 1 570 ? -22.040 27.495 10.810 1.00 82.75 570 GLY A O 1
ATOM 4396 N N . ASP A 1 571 ? -22.483 27.866 8.651 1.00 81.31 571 ASP A N 1
ATOM 4397 C CA . ASP A 1 571 ? -21.485 28.936 8.562 1.00 81.31 571 ASP A CA 1
ATOM 4398 C C . ASP A 1 571 ? -22.042 30.275 9.060 1.00 81.31 571 ASP A C 1
ATOM 4400 O O . ASP A 1 571 ? -22.916 30.879 8.439 1.00 81.31 571 ASP A O 1
ATOM 4404 N N . GLY A 1 572 ? -21.512 30.750 10.186 1.00 82.69 572 GLY A N 1
ATOM 4405 C CA . GLY A 1 572 ? -21.786 32.082 10.708 1.00 82.69 572 GLY A CA 1
ATOM 4406 C C . GLY A 1 572 ? -23.052 32.205 11.560 1.00 82.69 572 GLY A C 1
ATOM 4407 O O . GLY A 1 572 ? -23.482 33.340 11.785 1.00 82.69 572 GLY A O 1
ATOM 4408 N N . GLU A 1 573 ? -23.627 31.098 12.043 1.00 89.69 573 GLU A N 1
ATOM 4409 C CA . GLU A 1 573 ? -24.741 31.083 13.013 1.00 89.69 573 GLU A CA 1
ATOM 4410 C C . GLU A 1 573 ? -24.352 31.861 14.280 1.00 89.69 573 GLU A C 1
ATOM 4412 O O . GLU A 1 573 ? -23.215 31.754 14.759 1.00 89.69 573 GLU A O 1
ATOM 4417 N N . ARG A 1 574 ? -25.257 32.697 14.808 1.00 92.44 574 ARG A N 1
ATOM 4418 C CA . ARG A 1 574 ? -24.962 33.465 16.027 1.00 92.44 574 ARG A CA 1
ATOM 4419 C C . ARG A 1 574 ? -25.119 32.590 17.261 1.00 92.44 574 ARG A C 1
ATOM 4421 O O . ARG A 1 574 ? -26.079 31.836 17.373 1.00 92.44 574 ARG A O 1
ATOM 4428 N N . MET A 1 575 ? -24.237 32.773 18.238 1.00 93.19 575 MET A N 1
ATOM 4429 C CA . MET A 1 575 ? -24.336 32.098 19.536 1.00 93.19 575 MET A CA 1
ATOM 4430 C C . MET A 1 575 ? -25.689 32.288 20.222 1.00 93.19 575 MET A C 1
ATOM 4432 O O . MET A 1 575 ? -26.159 31.359 20.861 1.00 93.19 575 MET A O 1
ATOM 4436 N N . SER A 1 576 ? -26.328 33.455 20.091 1.00 91.75 576 SER A N 1
ATOM 4437 C CA . SER A 1 576 ? -27.675 33.680 20.632 1.00 91.75 576 SER A CA 1
ATOM 4438 C C . SER A 1 576 ? -28.738 32.792 19.977 1.00 91.75 576 SER A C 1
ATOM 4440 O O . SER A 1 576 ? -29.608 32.276 20.663 1.00 91.75 576 SER A O 1
ATOM 4442 N N . GLU A 1 577 ? -28.660 32.599 18.658 1.00 92.06 577 GLU A N 1
ATOM 4443 C CA . GLU A 1 577 ? -29.594 31.748 17.903 1.00 92.06 577 GLU A CA 1
ATOM 4444 C C . GLU A 1 577 ? -29.380 30.275 18.274 1.00 92.06 577 GLU A C 1
ATOM 4446 O O . GLU A 1 577 ? -30.333 29.542 18.534 1.00 92.06 577 GLU A O 1
ATOM 4451 N N . LEU A 1 578 ? -28.113 29.873 18.389 1.00 91.62 578 LEU A N 1
ATOM 4452 C CA . LEU A 1 578 ? -27.718 28.537 18.817 1.00 91.62 578 LEU A CA 1
ATOM 4453 C C . LEU A 1 578 ? -28.143 28.235 20.260 1.00 91.62 578 LEU A C 1
ATOM 4455 O O . LEU A 1 578 ? -28.617 27.140 20.547 1.00 91.62 578 LEU A O 1
ATOM 4459 N N . ALA A 1 579 ? -27.992 29.202 21.167 1.00 91.56 579 ALA A N 1
ATOM 4460 C CA . ALA A 1 579 ? -28.376 29.062 22.565 1.00 91.56 579 ALA A CA 1
ATOM 4461 C C . ALA A 1 579 ? -29.895 28.883 22.722 1.00 91.56 579 ALA A C 1
ATOM 4463 O O . ALA A 1 579 ? -30.313 27.978 23.439 1.00 91.56 579 ALA A O 1
ATOM 4464 N N . GLU A 1 580 ? -30.718 29.648 21.995 1.00 91.50 580 GLU A N 1
ATOM 4465 C CA . GLU A 1 580 ? -32.177 29.442 21.974 1.00 91.50 580 GLU A CA 1
ATOM 4466 C C . GLU A 1 580 ? -32.556 28.061 21.426 1.00 91.50 580 GLU A C 1
ATOM 4468 O O . GLU A 1 580 ? -33.439 27.392 21.963 1.00 91.50 580 GLU A O 1
ATOM 4473 N N . ARG A 1 581 ? -31.852 27.586 20.391 1.00 90.31 581 ARG A N 1
ATOM 4474 C CA . ARG A 1 581 ? -32.072 26.254 19.812 1.00 90.31 581 ARG A CA 1
ATOM 4475 C C . ARG A 1 581 ? -31.745 25.138 20.807 1.00 90.31 581 ARG A C 1
ATOM 4477 O O . ARG A 1 581 ? -32.503 24.177 20.917 1.00 90.31 581 ARG A O 1
ATOM 4484 N N . ILE A 1 582 ? -30.662 25.291 21.573 1.00 90.44 582 ILE A N 1
ATOM 4485 C CA . ILE A 1 582 ? -30.298 24.382 22.668 1.00 90.44 582 ILE A CA 1
ATOM 4486 C C . ILE A 1 582 ? -31.352 24.447 23.780 1.00 90.44 582 ILE A C 1
ATOM 4488 O O . ILE A 1 582 ? -31.894 23.414 24.154 1.00 90.44 582 ILE A O 1
ATOM 4492 N N . LYS A 1 583 ? -31.720 25.636 24.263 1.00 91.12 583 LYS A N 1
ATOM 4493 C CA . LYS A 1 583 ? -32.750 25.806 25.299 1.00 91.12 583 LYS A CA 1
ATOM 4494 C C . LYS A 1 583 ? -34.070 25.126 24.920 1.00 91.12 583 LYS A C 1
ATOM 4496 O O . LYS A 1 583 ? -34.627 24.389 25.731 1.00 91.12 583 LYS A O 1
ATOM 4501 N N . LEU A 1 584 ? -34.534 25.320 23.681 1.00 88.62 584 LEU A N 1
ATOM 4502 C CA . LEU A 1 584 ? -35.749 24.685 23.168 1.00 88.62 584 LEU A CA 1
ATOM 4503 C C . LEU A 1 584 ? -35.606 23.160 23.084 1.00 88.62 584 LEU A C 1
ATOM 4505 O O . LEU A 1 584 ? -36.525 22.445 23.472 1.00 88.62 584 LEU A O 1
ATOM 4509 N N . ARG A 1 585 ? -34.450 22.658 22.624 1.00 86.12 585 ARG A N 1
ATOM 4510 C CA . ARG A 1 585 ? -34.155 21.218 22.541 1.00 86.12 585 ARG A CA 1
ATOM 4511 C C . ARG A 1 585 ? -34.212 20.529 23.907 1.00 86.12 585 ARG A C 1
ATOM 4513 O O . ARG A 1 585 ? -34.727 19.420 23.993 1.00 86.12 585 ARG A O 1
ATOM 4520 N N . PHE A 1 586 ? -33.696 21.179 24.948 1.00 85.62 586 PHE A N 1
ATOM 4521 C CA . PHE A 1 586 ? -33.699 20.660 26.319 1.00 85.62 586 PHE A CA 1
ATOM 4522 C C . PHE A 1 586 ? -34.983 20.996 27.099 1.00 85.62 586 PHE A C 1
ATOM 4524 O O . PHE A 1 586 ? -35.122 20.579 28.244 1.00 85.62 586 PHE A O 1
ATOM 4531 N N . GLY A 1 587 ? -35.918 21.754 26.513 1.00 84.69 587 GLY A N 1
ATOM 4532 C CA . GLY A 1 587 ? -37.165 22.147 27.178 1.00 84.69 587 GLY A CA 1
ATOM 4533 C C . GLY A 1 587 ? -36.966 23.027 28.419 1.00 84.69 587 GLY A C 1
ATOM 4534 O O . GLY A 1 587 ? -37.778 22.968 29.340 1.00 84.69 587 GLY A O 1
ATOM 4535 N N . LEU A 1 588 ? -35.889 23.820 28.468 1.00 87.38 588 LEU A N 1
ATOM 4536 C CA . LEU A 1 588 ? -35.510 24.608 29.647 1.00 87.38 588 LEU A CA 1
ATOM 4537 C C . LEU A 1 588 ? -36.272 25.938 29.730 1.00 87.38 588 LEU A C 1
ATOM 4539 O O . LEU A 1 588 ? -36.520 26.599 28.715 1.00 87.38 588 LEU A O 1
ATOM 4543 N N . SER A 1 589 ? -36.599 26.366 30.954 1.00 88.50 589 SER A N 1
ATOM 4544 C CA . SER A 1 589 ? -37.163 27.696 31.200 1.00 88.50 589 SER A CA 1
ATOM 4545 C C . SER A 1 589 ? -36.099 28.794 31.050 1.00 88.50 589 SER A C 1
ATOM 4547 O O . SER A 1 589 ? -34.896 28.531 31.106 1.00 88.50 589 SER A O 1
ATOM 4549 N N . ASP A 1 590 ? -36.523 30.053 30.878 1.00 88.62 590 ASP A N 1
ATOM 4550 C CA . ASP A 1 590 ? -35.593 31.197 30.866 1.00 88.62 590 ASP A CA 1
ATOM 4551 C C . ASP A 1 590 ? -34.771 31.298 32.157 1.00 88.62 590 ASP A C 1
ATOM 4553 O O . ASP A 1 590 ? -33.602 31.680 32.116 1.00 88.62 590 ASP A O 1
ATOM 4557 N N . ALA A 1 591 ? -35.365 30.938 33.299 1.00 85.88 591 ALA A N 1
ATOM 4558 C CA . ALA A 1 591 ? -34.692 30.981 34.589 1.00 85.88 591 ALA A CA 1
ATOM 4559 C C . ALA A 1 591 ? -33.556 29.948 34.653 1.00 85.88 591 ALA A C 1
ATOM 4561 O O . ALA A 1 591 ? -32.419 30.322 34.946 1.00 85.88 591 ALA A O 1
ATOM 4562 N N . ASP A 1 592 ? -33.837 28.695 34.287 1.00 83.88 592 ASP A N 1
ATOM 4563 C CA . ASP A 1 592 ? -32.872 27.585 34.363 1.00 83.88 592 ASP A CA 1
ATOM 4564 C C . ASP A 1 592 ? -31.735 27.750 33.343 1.00 83.88 592 ASP A C 1
ATOM 4566 O O . ASP A 1 592 ? -30.577 27.415 33.601 1.00 83.88 592 ASP A O 1
ATOM 4570 N N . PHE A 1 593 ? -32.046 28.326 32.178 1.00 88.25 593 PHE A N 1
ATOM 4571 C CA . PHE A 1 593 ? -31.060 28.564 31.128 1.00 88.25 593 PHE A CA 1
ATOM 4572 C C . PHE A 1 593 ? -30.205 29.818 31.370 1.00 88.25 593 PHE A C 1
ATOM 4574 O O . PHE A 1 593 ? -29.090 29.910 30.858 1.00 88.25 593 PHE A O 1
ATOM 4581 N N . SER A 1 594 ? -30.672 30.780 32.177 1.00 85.00 594 SER A N 1
ATOM 4582 C CA . SER A 1 594 ? -29.950 32.042 32.427 1.00 85.00 594 SER A CA 1
ATOM 4583 C C . SER A 1 594 ? -28.558 31.860 33.049 1.00 85.00 594 SER A C 1
ATOM 4585 O O . SER A 1 594 ? -27.689 32.718 32.880 1.00 85.00 594 SER A O 1
ATOM 4587 N N . GLY A 1 595 ? -28.329 30.734 33.734 1.00 84.50 595 GLY A N 1
ATOM 4588 C CA . GLY A 1 595 ? -27.041 30.367 34.325 1.00 84.50 595 GLY A CA 1
ATOM 4589 C C . GLY A 1 595 ? -26.046 29.719 33.355 1.00 84.50 595 GLY A C 1
ATOM 4590 O O . GLY A 1 595 ? -24.922 29.429 33.764 1.00 84.50 595 GLY A O 1
ATOM 4591 N N . TRP A 1 596 ? -26.432 29.466 32.100 1.00 91.50 596 TRP A N 1
ATOM 4592 C CA . TRP A 1 596 ? -25.595 28.765 31.127 1.00 91.50 596 TRP A CA 1
ATOM 4593 C C . TRP A 1 596 ? -24.636 29.716 30.416 1.00 91.50 596 TRP A C 1
ATOM 4595 O O . TRP A 1 596 ? -25.024 30.736 29.846 1.00 91.50 596 TRP A O 1
ATOM 4605 N N . THR A 1 597 ? -23.358 29.347 30.398 1.00 92.25 597 THR A N 1
ATOM 4606 C CA . THR A 1 597 ? -22.301 30.113 29.732 1.00 92.25 597 THR A CA 1
ATOM 4607 C C . THR A 1 597 ? -21.481 29.220 28.809 1.00 92.25 597 THR A C 1
ATOM 4609 O O . THR A 1 597 ? -21.150 28.086 29.141 1.00 92.25 597 THR A O 1
ATOM 4612 N N . PHE A 1 598 ? -21.158 29.721 27.615 1.00 94.00 598 PHE A N 1
ATOM 4613 C CA . PHE A 1 598 ? -20.553 28.919 26.551 1.00 94.00 598 PHE A CA 1
ATOM 4614 C C . PHE A 1 598 ? -19.113 29.343 26.283 1.00 94.00 598 PHE A C 1
ATOM 4616 O O . PHE A 1 598 ? -18.815 30.529 26.116 1.00 94.00 598 PHE A O 1
ATOM 4623 N N . PHE A 1 599 ? -18.215 28.368 26.172 1.00 92.44 599 PHE A N 1
ATOM 4624 C CA . PHE A 1 599 ? -16.806 28.596 25.877 1.00 92.44 599 PHE A CA 1
ATOM 4625 C C . PHE A 1 599 ? -16.344 27.704 24.734 1.00 92.44 599 PHE A C 1
ATOM 4627 O O . PHE A 1 599 ? -16.530 26.492 24.758 1.00 92.44 599 PHE A O 1
ATOM 4634 N N . LYS A 1 600 ? -15.647 28.282 23.759 1.00 92.25 600 LYS A N 1
ATOM 4635 C CA . LYS A 1 600 ? -14.871 27.511 22.793 1.00 92.25 600 LYS A CA 1
ATOM 4636 C C . LYS A 1 600 ? -13.611 27.002 23.475 1.00 92.25 600 LYS A C 1
ATOM 4638 O O . LYS A 1 600 ? -12.823 27.798 23.989 1.00 92.25 600 LYS A O 1
ATOM 4643 N N . VAL A 1 601 ? -13.376 25.698 23.394 1.00 86.38 601 VAL A N 1
ATOM 4644 C CA . VAL A 1 601 ? -12.149 25.066 23.877 1.00 86.38 601 VAL A CA 1
ATOM 4645 C C . VAL A 1 601 ? -11.364 24.501 22.698 1.00 86.38 601 VAL A C 1
ATOM 4647 O O . VAL A 1 601 ? -11.883 23.722 21.900 1.00 86.38 601 VAL A O 1
ATOM 4650 N N . ALA A 1 602 ? -10.102 24.909 22.563 1.00 80.25 602 ALA A N 1
ATOM 4651 C CA . ALA A 1 602 ? -9.186 24.391 21.548 1.00 80.25 602 ALA A CA 1
ATOM 4652 C C . ALA A 1 602 ? -7.734 24.474 22.036 1.00 80.25 602 ALA A C 1
ATOM 4654 O O . ALA A 1 602 ? -7.312 25.506 22.550 1.00 80.25 602 ALA A O 1
ATOM 4655 N N . ASN A 1 603 ? -6.954 23.402 21.846 1.00 73.38 603 ASN A N 1
ATOM 4656 C CA . ASN A 1 603 ? -5.535 23.328 22.236 1.00 73.38 603 ASN A CA 1
ATOM 4657 C C . ASN A 1 603 ? -5.272 23.724 23.706 1.00 73.38 603 ASN A C 1
ATOM 4659 O O . ASN A 1 603 ? -4.289 24.395 24.006 1.00 73.38 603 ASN A O 1
ATOM 4663 N N . GLY A 1 604 ? -6.180 23.359 24.616 1.00 70.62 604 GLY A N 1
ATOM 4664 C CA . GLY A 1 604 ? -6.092 23.702 26.040 1.00 70.62 604 GLY A CA 1
ATOM 4665 C C . GLY A 1 604 ? -6.475 25.147 26.391 1.00 70.62 604 GLY A C 1
ATOM 4666 O O . GLY A 1 604 ? -6.574 25.467 27.571 1.00 70.62 604 GLY A O 1
ATOM 4667 N N . ALA A 1 605 ? -6.741 26.012 25.408 1.00 77.19 605 ALA A N 1
ATOM 4668 C CA . ALA A 1 605 ? -7.246 27.361 25.640 1.00 77.19 605 ALA A CA 1
ATOM 4669 C C . ALA A 1 605 ? -8.781 27.373 25.667 1.00 77.19 605 ALA A C 1
ATOM 4671 O O . ALA A 1 605 ? -9.418 26.779 24.792 1.00 77.19 605 ALA A O 1
ATOM 4672 N N . ARG A 1 606 ? -9.364 28.090 26.639 1.00 86.31 606 ARG A N 1
ATOM 4673 C CA . ARG A 1 606 ? -10.806 28.376 26.718 1.00 86.31 606 ARG A CA 1
ATOM 4674 C C . ARG A 1 606 ? -11.082 29.843 26.389 1.00 86.31 606 ARG A C 1
ATOM 4676 O O . ARG A 1 606 ? -10.406 30.727 26.913 1.00 86.31 606 ARG A O 1
ATOM 4683 N N . VAL A 1 607 ? -12.067 30.100 25.533 1.00 90.88 607 VAL A N 1
ATOM 4684 C CA . VAL A 1 607 ? -12.473 31.448 25.104 1.00 90.88 607 VAL A CA 1
ATOM 4685 C C . VAL A 1 607 ? -13.986 31.572 25.232 1.00 90.88 607 VAL A C 1
ATOM 4687 O O . VAL A 1 607 ? -14.710 30.769 24.651 1.00 90.88 607 VAL A O 1
ATOM 4690 N N . ALA A 1 608 ? -14.459 32.560 25.996 1.00 92.12 608 ALA A N 1
ATOM 4691 C CA . ALA A 1 608 ? -15.889 32.810 26.178 1.00 92.12 608 ALA A CA 1
ATOM 4692 C C . ALA A 1 608 ? -16.536 33.230 24.855 1.00 92.12 608 ALA A C 1
ATOM 4694 O O . ALA A 1 608 ? -16.030 34.133 24.186 1.00 92.12 608 ALA A O 1
ATOM 4695 N N . LEU A 1 609 ? -17.653 32.592 24.515 1.00 93.62 609 LEU A N 1
ATOM 4696 C CA . LEU A 1 609 ? -18.420 32.869 23.311 1.00 93.62 609 LEU A CA 1
ATOM 4697 C C . LEU A 1 609 ? -19.530 33.875 23.629 1.00 93.62 609 LEU A C 1
ATOM 4699 O O . LEU A 1 609 ? -20.412 33.610 24.446 1.00 93.62 609 LEU A O 1
ATOM 4703 N N . ARG A 1 610 ? -19.482 35.059 23.009 1.00 92.25 610 ARG A N 1
ATOM 4704 C CA . ARG A 1 610 ? -20.479 36.120 23.261 1.00 92.25 610 ARG A CA 1
ATOM 4705 C C . ARG A 1 610 ? -21.752 35.868 22.460 1.00 92.25 610 ARG A C 1
ATOM 4707 O O . ARG A 1 610 ? -21.681 35.350 21.357 1.00 92.25 610 ARG A O 1
ATOM 4714 N N . ALA A 1 611 ? -22.900 36.350 22.938 1.00 89.38 611 ALA A N 1
ATOM 4715 C CA . ALA A 1 611 ? -24.186 36.205 22.241 1.00 89.38 611 ALA A CA 1
ATOM 4716 C C . ALA A 1 611 ? -24.159 36.684 20.770 1.00 89.38 611 ALA A C 1
ATOM 4718 O O . ALA A 1 611 ? -24.754 36.054 19.899 1.00 89.38 611 ALA A O 1
ATOM 4719 N N . SER A 1 612 ? -23.430 37.769 20.476 1.00 91.06 612 SER A N 1
ATOM 4720 C CA . SER A 1 612 ? -23.280 38.322 19.120 1.00 91.06 612 SER A CA 1
ATOM 4721 C C . SER A 1 612 ? -22.231 37.616 18.252 1.00 91.06 612 SER A C 1
ATOM 4723 O O . SER A 1 612 ? -22.093 37.946 17.072 1.00 91.06 612 SER A O 1
ATOM 4725 N N . GLU A 1 613 ? -21.468 36.679 18.815 1.00 91.81 613 GLU A N 1
ATOM 4726 C CA . GLU A 1 613 ? -20.392 35.987 18.117 1.00 91.81 613 GLU A CA 1
ATOM 4727 C C . GLU A 1 613 ? -20.952 35.018 17.076 1.00 91.81 613 GLU A C 1
ATOM 4729 O O . GLU A 1 613 ? -21.896 34.271 17.336 1.00 91.81 613 GLU A O 1
ATOM 4734 N N . ARG A 1 614 ? -20.361 35.047 15.878 1.00 91.69 614 ARG A N 1
ATOM 4735 C CA . ARG A 1 614 ? -20.708 34.141 14.783 1.00 91.69 614 ARG A CA 1
ATOM 4736 C C . ARG A 1 614 ? -19.785 32.938 14.802 1.00 91.69 614 ARG A C 1
ATOM 4738 O O . ARG A 1 614 ? -18.564 33.082 14.702 1.00 91.69 614 ARG A O 1
ATOM 4745 N N . ILE A 1 615 ? -20.370 31.754 14.887 1.00 90.00 615 ILE A N 1
ATOM 4746 C CA . ILE A 1 615 ? -19.629 30.503 14.901 1.00 90.00 615 ILE A CA 1
ATOM 4747 C C . ILE A 1 615 ? -19.409 30.058 13.459 1.00 90.00 615 ILE A C 1
ATOM 4749 O O . ILE A 1 615 ? -20.348 29.890 12.691 1.00 90.00 615 ILE A O 1
ATOM 4753 N N . ALA A 1 616 ? -18.144 29.858 13.098 1.00 87.44 616 ALA A N 1
ATOM 4754 C CA . ALA A 1 616 ? -17.731 29.313 11.808 1.00 87.44 616 ALA A CA 1
ATOM 4755 C C . ALA A 1 616 ? -16.914 28.035 12.059 1.00 87.44 616 ALA A C 1
ATOM 4757 O O . ALA A 1 616 ? -15.676 28.091 12.095 1.00 87.44 616 ALA A O 1
ATOM 4758 N N . PRO A 1 617 ? -17.574 26.882 12.291 1.00 83.00 617 PRO A N 1
ATOM 4759 C CA . PRO A 1 617 ? -16.910 25.655 12.728 1.00 83.00 617 PRO A CA 1
ATOM 4760 C C . PRO A 1 617 ? -15.846 25.150 11.754 1.00 83.00 617 PRO A C 1
ATOM 4762 O O . PRO A 1 617 ? -14.891 24.504 12.186 1.00 83.00 617 PRO A O 1
ATOM 4765 N N . HIS A 1 618 ? -16.005 25.440 10.458 1.00 81.38 618 HIS A N 1
ATOM 4766 C CA . HIS A 1 618 ? -15.072 25.078 9.391 1.00 81.38 618 HIS A CA 1
ATOM 4767 C C . HIS A 1 618 ? -13.703 25.773 9.526 1.00 81.38 618 HIS A C 1
ATOM 4769 O O . HIS A 1 618 ? -12.709 25.290 8.991 1.00 81.38 618 HIS A O 1
ATOM 4775 N N . ARG A 1 619 ? -13.627 26.893 10.264 1.00 84.19 619 ARG A N 1
ATOM 4776 C CA . ARG A 1 619 ? -12.371 27.610 10.567 1.00 84.19 619 ARG A CA 1
ATOM 4777 C C . ARG A 1 619 ? -11.710 27.136 11.855 1.00 84.19 619 ARG A C 1
ATOM 4779 O O . ARG A 1 619 ? -10.660 27.649 12.239 1.00 84.19 619 ARG A O 1
ATOM 4786 N N . TRP A 1 620 ? -12.361 26.247 12.599 1.00 84.00 620 TRP A N 1
ATOM 4787 C CA . TRP A 1 620 ? -11.858 25.770 13.880 1.00 84.00 620 TRP A CA 1
ATOM 4788 C C . TRP A 1 620 ? -11.058 24.486 13.677 1.00 84.00 620 TRP A C 1
ATOM 4790 O O . TRP A 1 620 ? -11.293 23.726 12.742 1.00 84.00 620 TRP A O 1
ATOM 4800 N N . SER A 1 621 ? -10.114 24.228 14.585 1.00 79.75 621 SER A N 1
ATOM 4801 C CA . SER A 1 621 ? -9.436 22.932 14.643 1.00 79.75 621 SER A CA 1
ATOM 4802 C C . SER A 1 621 ? -10.464 21.802 14.745 1.00 79.75 621 SER A C 1
ATOM 4804 O O . SER A 1 621 ? -11.482 21.943 15.428 1.00 79.75 621 SER A O 1
ATOM 4806 N N . LYS A 1 622 ? -10.166 20.653 14.131 1.00 71.56 622 LYS A N 1
ATOM 4807 C CA . LYS A 1 622 ? -10.992 19.441 14.243 1.00 71.56 622 LYS A CA 1
ATOM 4808 C C . LYS A 1 622 ? -11.180 18.966 15.692 1.00 71.56 622 LYS A C 1
ATOM 4810 O O . LYS A 1 622 ? -12.167 18.308 15.978 1.00 71.56 622 LYS A O 1
ATOM 4815 N N . TYR A 1 623 ? -10.275 19.357 16.593 1.00 73.19 623 TYR A N 1
ATOM 4816 C CA . TYR A 1 623 ? -10.329 19.058 18.029 1.00 73.19 623 TYR A CA 1
ATOM 4817 C C . TYR A 1 623 ? -11.026 20.143 18.867 1.00 73.19 623 TYR A C 1
ATOM 4819 O O . TYR A 1 623 ? -10.981 20.086 20.092 1.00 73.19 623 TYR A O 1
ATOM 4827 N N . ALA A 1 624 ? -11.600 21.174 18.241 1.00 83.75 624 ALA A N 1
ATOM 4828 C CA . ALA A 1 624 ? -12.331 22.209 18.963 1.00 83.75 624 ALA A CA 1
ATOM 4829 C C . ALA A 1 624 ? -13.732 21.720 19.360 1.00 83.75 624 ALA A C 1
ATOM 4831 O O . ALA A 1 624 ? -14.438 21.143 18.530 1.00 83.75 624 ALA A O 1
ATOM 4832 N N . TRP A 1 625 ? -14.131 22.022 20.592 1.00 86.94 625 TRP A N 1
ATOM 4833 C CA . TRP A 1 625 ? -15.434 21.697 21.182 1.00 86.94 625 TRP A CA 1
ATOM 4834 C C . TRP A 1 625 ? -15.957 22.881 22.007 1.00 86.94 625 TRP A C 1
ATOM 4836 O O . TRP A 1 625 ? -15.246 23.877 22.191 1.00 86.94 625 TRP A O 1
ATOM 4846 N N . ILE A 1 626 ? -17.209 22.802 22.457 1.00 90.38 626 ILE A N 1
ATOM 4847 C CA . ILE A 1 626 ? -17.862 23.835 23.262 1.00 90.38 626 ILE A CA 1
ATOM 4848 C C . ILE A 1 626 ? -18.084 23.311 24.681 1.00 90.38 626 ILE A C 1
ATOM 4850 O O . ILE A 1 626 ? -18.692 22.268 24.897 1.00 90.38 626 ILE A O 1
ATOM 4854 N N . MET A 1 627 ? -17.573 24.048 25.655 1.00 89.50 627 MET A N 1
ATOM 4855 C CA . MET A 1 627 ? -17.847 23.837 27.069 1.00 89.50 627 MET A CA 1
ATOM 4856 C C . MET A 1 627 ? -19.062 24.668 27.472 1.00 89.50 627 MET A C 1
ATOM 4858 O O . MET A 1 627 ? -19.153 25.839 27.099 1.00 89.50 627 MET A O 1
ATOM 4862 N N . VAL A 1 628 ? -19.966 24.061 28.232 1.00 91.50 628 VAL A N 1
ATOM 4863 C CA . VAL A 1 628 ? -21.188 24.681 28.744 1.00 91.50 628 VAL A CA 1
ATOM 4864 C C . VAL A 1 628 ? -21.093 24.726 30.265 1.00 91.50 628 VAL A C 1
ATOM 4866 O O . VAL A 1 628 ? -21.285 23.716 30.933 1.00 91.50 628 VAL A O 1
ATOM 4869 N N . GLU A 1 629 ? -20.733 25.879 30.815 1.00 90.88 629 GLU A N 1
ATOM 4870 C CA . GLU A 1 629 ? -20.624 26.075 32.259 1.00 90.88 629 GLU A CA 1
ATOM 4871 C C . GLU A 1 629 ? -21.991 26.449 32.850 1.00 90.88 629 GLU A C 1
ATOM 4873 O O . GLU A 1 629 ? -22.589 27.443 32.431 1.00 90.88 629 GLU A O 1
ATOM 4878 N N . HIS A 1 630 ? -22.469 25.663 33.821 1.00 88.38 630 HIS A N 1
ATOM 4879 C CA . HIS A 1 630 ? -23.684 25.935 34.601 1.00 88.38 630 HIS A CA 1
ATOM 4880 C C . HIS A 1 630 ? -23.666 25.199 35.957 1.00 88.38 630 HIS A C 1
ATOM 4882 O O . HIS A 1 630 ? -22.718 24.475 36.281 1.00 88.38 630 HIS A O 1
ATOM 4888 N N . ALA A 1 631 ? -24.693 25.411 36.787 1.00 82.38 631 ALA A N 1
ATOM 4889 C CA . ALA A 1 631 ? -24.851 24.698 38.055 1.00 82.38 631 ALA A CA 1
ATOM 4890 C C . ALA A 1 631 ? -25.145 23.202 37.822 1.00 82.38 631 ALA A C 1
ATOM 4892 O O . ALA A 1 631 ? -25.922 22.847 36.935 1.00 82.38 631 ALA A O 1
ATOM 4893 N N . ASN A 1 632 ? -24.541 22.320 38.628 1.00 72.44 632 ASN A N 1
ATOM 4894 C CA . ASN A 1 632 ? -24.827 20.880 38.610 1.00 72.44 632 ASN A CA 1
ATOM 4895 C C . ASN A 1 632 ? -26.030 20.568 39.512 1.00 72.44 632 ASN A C 1
ATOM 4897 O O . ASN A 1 632 ? -25.879 20.018 40.601 1.00 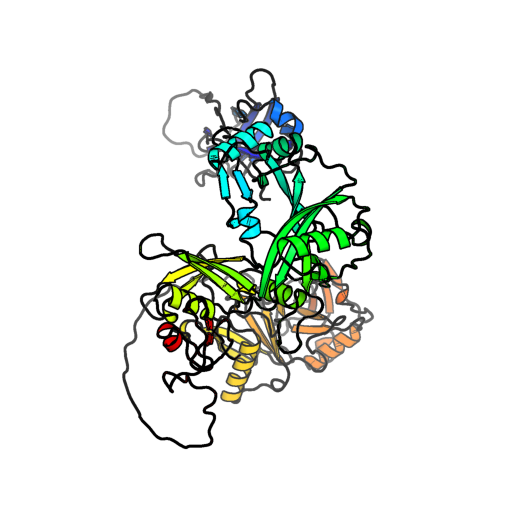72.44 632 ASN A O 1
ATOM 4901 N N . GLU A 1 633 ? -27.228 20.955 39.078 1.00 62.16 633 GLU A N 1
ATOM 4902 C CA . GLU A 1 633 ? -28.465 20.759 39.852 1.00 62.16 633 GLU A CA 1
ATOM 4903 C C . GLU A 1 633 ? -28.830 19.274 40.039 1.00 62.16 633 GLU A C 1
ATOM 4905 O O . GLU A 1 633 ? -29.562 18.928 40.962 1.00 62.16 633 GLU A O 1
ATOM 4910 N N . ALA A 1 634 ? -28.264 18.381 39.216 1.00 51.91 634 ALA A N 1
ATOM 4911 C CA . ALA A 1 634 ? -28.504 16.939 39.260 1.00 51.91 634 ALA A CA 1
ATOM 4912 C C . ALA A 1 634 ? -27.594 16.164 40.239 1.00 51.91 634 ALA A C 1
ATOM 4914 O O . ALA A 1 634 ? -27.786 14.963 40.416 1.00 51.91 634 ALA A O 1
ATOM 4915 N N . GLY A 1 635 ? -26.596 16.805 40.863 1.00 44.25 635 GLY A N 1
ATOM 4916 C CA . GLY A 1 635 ? -25.731 16.164 41.867 1.00 44.25 635 GLY A CA 1
ATOM 4917 C C . GLY A 1 635 ? -24.866 15.004 41.348 1.00 44.25 635 GLY A C 1
ATOM 4918 O O . GLY A 1 635 ? -24.424 14.172 42.137 1.00 44.25 635 GLY A O 1
ATOM 4919 N N . ILE A 1 636 ? -24.622 14.918 40.037 1.00 45.09 636 ILE A N 1
ATOM 4920 C CA . ILE A 1 636 ? -23.848 13.819 39.446 1.00 45.09 636 ILE A CA 1
ATOM 4921 C C . ILE A 1 636 ? -22.358 14.194 39.444 1.00 45.09 636 ILE A C 1
ATOM 4923 O O . ILE A 1 636 ? -21.922 14.979 38.600 1.00 45.09 636 ILE A O 1
ATOM 4927 N N . GLU A 1 637 ? -21.576 13.653 40.381 1.00 36.81 637 GLU A N 1
ATOM 4928 C CA . GLU A 1 637 ? -20.106 13.647 40.324 1.00 36.81 637 GLU A CA 1
ATOM 4929 C C . GLU A 1 637 ? -19.620 12.396 39.568 1.00 36.81 637 GLU A C 1
ATOM 4931 O O . GLU A 1 637 ? -20.097 11.291 39.820 1.00 36.81 637 GLU A O 1
ATOM 4936 N N . PHE A 1 638 ? -18.662 12.551 38.645 1.00 44.28 638 PHE A N 1
ATOM 4937 C CA . PHE A 1 638 ? -17.914 11.424 38.076 1.00 44.28 638 PHE A CA 1
ATOM 4938 C C . PHE A 1 638 ? -16.443 11.551 38.461 1.00 44.28 638 PHE A C 1
ATOM 4940 O O . PHE A 1 638 ? -15.744 12.453 37.995 1.00 44.28 638 PHE A O 1
ATOM 4947 N N . ASP A 1 639 ? -15.994 10.641 39.323 1.00 33.00 639 ASP A N 1
ATOM 4948 C CA . ASP A 1 639 ? -14.593 10.483 39.696 1.00 33.00 639 ASP A CA 1
ATOM 4949 C C . ASP A 1 639 ? -13.814 9.909 38.498 1.00 33.00 639 ASP A C 1
ATOM 4951 O O . ASP A 1 639 ? -14.200 8.901 37.906 1.00 33.00 639 ASP A O 1
ATOM 4955 N N . VAL A 1 640 ? -12.736 10.581 38.086 1.00 33.44 640 VAL A N 1
ATOM 4956 C CA . VAL A 1 640 ? -11.948 10.233 36.882 1.00 33.44 640 VAL A CA 1
ATOM 4957 C C . VAL A 1 640 ? -10.952 9.102 37.179 1.00 33.44 640 VAL A C 1
ATOM 4959 O O . VAL A 1 640 ? -10.147 8.710 36.327 1.00 33.44 640 VAL A O 1
ATOM 4962 N N . HIS A 1 641 ? -10.990 8.535 38.382 1.00 33.53 641 HIS A N 1
ATOM 4963 C CA . HIS A 1 641 ? -10.126 7.439 38.771 1.00 33.53 641 HIS A CA 1
ATOM 4964 C C . HIS A 1 641 ? -10.912 6.256 39.325 1.00 33.53 641 HIS A C 1
ATOM 4966 O O . HIS A 1 641 ? -11.616 6.367 40.318 1.00 33.53 641 HIS A O 1
ATOM 4972 N N . ASN A 1 642 ? -10.623 5.102 38.711 1.00 32.78 642 ASN A N 1
ATOM 4973 C CA . ASN A 1 642 ? -10.764 3.747 39.239 1.00 32.78 642 ASN A CA 1
ATOM 4974 C C . ASN A 1 642 ? -11.990 2.951 38.756 1.00 32.78 642 ASN A C 1
ATOM 4976 O O . ASN A 1 642 ? -13.007 2.906 39.427 1.00 32.78 642 ASN A O 1
ATOM 4980 N N . GLU A 1 643 ? -11.833 2.237 37.634 1.00 29.59 643 GLU A N 1
ATOM 4981 C CA . GLU A 1 643 ? -12.484 0.936 37.400 1.00 29.59 643 GLU A CA 1
ATOM 4982 C C . G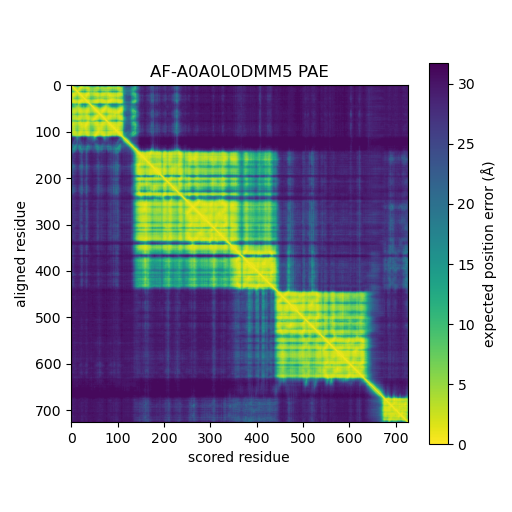LU A 1 643 ? -11.766 0.181 36.260 1.00 29.59 643 GLU A C 1
ATOM 4984 O O . GLU A 1 643 ? -12.194 0.124 35.112 1.00 29.59 643 GLU A O 1
ATOM 4989 N N . LEU A 1 644 ? -10.604 -0.395 36.579 1.00 28.53 644 LEU A N 1
ATOM 4990 C CA . LEU A 1 644 ? -10.052 -1.538 35.846 1.00 28.53 644 LEU A CA 1
ATOM 4991 C C . LEU A 1 644 ? -9.996 -2.708 36.829 1.00 28.53 644 LEU A C 1
ATOM 4993 O O . LEU A 1 644 ? -8.976 -2.948 37.470 1.00 28.53 644 LEU A O 1
ATOM 4997 N N . ALA A 1 645 ? -11.113 -3.419 36.972 1.00 25.00 645 ALA A N 1
ATOM 4998 C CA . ALA A 1 645 ? -11.104 -4.750 37.563 1.00 25.00 645 ALA A CA 1
ATOM 4999 C C . ALA A 1 645 ? -10.812 -5.783 36.453 1.00 25.00 645 ALA A C 1
ATOM 5001 O O . ALA A 1 645 ? -11.453 -5.734 35.400 1.00 25.00 645 ALA A O 1
ATOM 5002 N N . PRO A 1 646 ? -9.865 -6.719 36.642 1.00 26.17 646 PRO A N 1
ATOM 5003 C CA . PRO A 1 646 ? -9.623 -7.786 35.679 1.00 26.17 646 PRO A CA 1
ATOM 5004 C C . PRO A 1 646 ? -10.726 -8.848 35.792 1.00 26.17 646 PRO A C 1
ATOM 5006 O O . PRO A 1 646 ? -10.847 -9.519 36.817 1.00 26.17 646 PRO A O 1
ATOM 5009 N N . MET A 1 647 ? -11.531 -9.021 34.740 1.00 25.55 647 MET A N 1
ATOM 5010 C CA . MET A 1 647 ? -12.432 -10.171 34.634 1.00 25.55 647 MET A CA 1
ATOM 5011 C C . MET A 1 647 ? -11.612 -11.425 34.310 1.00 25.55 647 MET A C 1
ATOM 5013 O O . MET A 1 647 ? -11.054 -11.558 33.224 1.00 25.55 647 MET A O 1
ATOM 5017 N N . HIS A 1 648 ? -11.532 -12.329 35.284 1.00 26.78 648 HIS A N 1
ATOM 5018 C CA . HIS A 1 648 ? -11.068 -13.702 35.120 1.00 26.78 648 HIS A CA 1
ATOM 5019 C C . HIS A 1 648 ? -12.110 -14.511 34.328 1.00 26.78 648 HIS A C 1
ATOM 5021 O O . HIS A 1 648 ? -13.253 -14.641 34.766 1.00 26.78 648 HIS A O 1
ATOM 5027 N N . GLU A 1 649 ? -11.709 -15.105 33.201 1.00 25.05 649 GLU A N 1
ATOM 5028 C CA . GLU A 1 649 ? -12.476 -16.164 32.538 1.00 25.05 649 GLU A CA 1
ATOM 5029 C C . GLU A 1 649 ? -12.547 -17.393 33.451 1.00 25.05 649 GLU A C 1
ATOM 5031 O O . GLU A 1 649 ? -11.531 -17.981 33.826 1.00 25.05 649 GLU A O 1
ATOM 5036 N N . SER A 1 650 ? -13.767 -17.792 33.805 1.00 25.98 650 SER A N 1
ATOM 5037 C CA . SER A 1 650 ? -14.056 -19.106 34.371 1.00 25.98 650 SER A CA 1
ATOM 5038 C C . SER A 1 650 ? -14.928 -19.865 33.381 1.00 25.98 650 SER A C 1
ATOM 5040 O O . SER A 1 650 ? -16.055 -19.482 33.080 1.00 25.98 650 SER A O 1
ATOM 5042 N N . ALA A 1 651 ? -14.353 -20.941 32.851 1.00 27.48 651 ALA A N 1
ATOM 5043 C CA . ALA A 1 651 ? -15.041 -21.948 32.071 1.00 27.48 651 ALA A CA 1
ATOM 5044 C C . ALA A 1 651 ? -16.127 -22.622 32.916 1.00 27.48 651 ALA A C 1
ATOM 5046 O O . ALA A 1 651 ? -15.839 -23.041 34.038 1.00 27.48 651 ALA A O 1
ATOM 5047 N N . GLN A 1 652 ? -17.323 -22.814 32.355 1.00 25.98 652 GLN A N 1
ATOM 5048 C CA . GLN A 1 652 ? -18.172 -23.956 32.694 1.00 25.98 652 GLN A CA 1
ATOM 5049 C C . GLN A 1 652 ? -19.243 -24.236 31.632 1.00 25.98 652 GLN A C 1
ATOM 5051 O O . GLN A 1 652 ? -19.805 -23.347 31.002 1.00 25.98 652 GLN A O 1
ATOM 5056 N N . SER A 1 653 ? -19.437 -25.536 31.438 1.00 26.19 653 SER A N 1
ATOM 5057 C CA . SER A 1 653 ? -20.217 -26.263 30.442 1.00 26.19 653 SER A CA 1
ATOM 5058 C C . SER A 1 653 ? -21.731 -26.099 30.539 1.00 26.19 653 SER A C 1
ATOM 5060 O O . SER A 1 653 ? -22.245 -26.145 31.650 1.00 26.19 653 SER A O 1
ATOM 5062 N N . LEU A 1 654 ? -22.433 -26.170 29.403 1.00 25.42 654 LEU A N 1
ATOM 5063 C CA . LEU A 1 654 ? -23.795 -26.717 29.265 1.00 25.42 654 LEU A CA 1
ATOM 5064 C C . LEU A 1 654 ? -23.897 -27.309 27.841 1.00 25.42 654 LEU A C 1
ATOM 5066 O O . LEU A 1 654 ? -23.708 -26.599 26.863 1.00 25.42 654 LEU A O 1
ATOM 5070 N N . ALA A 1 655 ? -23.825 -28.631 27.679 1.00 23.62 655 ALA A N 1
ATOM 5071 C CA . ALA A 1 655 ? -24.935 -29.591 27.724 1.00 23.62 655 ALA A CA 1
ATOM 5072 C C . ALA A 1 655 ? -25.848 -29.517 26.482 1.00 23.62 655 ALA A C 1
ATOM 5074 O O . ALA A 1 655 ? -26.533 -28.532 26.234 1.00 23.62 655 ALA A O 1
ATOM 5075 N N . ALA A 1 656 ? -25.816 -30.607 25.714 1.00 24.00 656 ALA A N 1
ATOM 5076 C CA . ALA A 1 656 ? -26.572 -30.846 24.496 1.00 24.00 656 ALA A CA 1
ATOM 5077 C C . ALA A 1 656 ? -28.090 -30.907 24.731 1.00 24.00 656 ALA A C 1
ATOM 5079 O O . ALA A 1 656 ? -28.547 -31.494 25.712 1.00 24.00 656 ALA A O 1
ATOM 5080 N N . VAL A 1 657 ? -28.856 -30.412 23.756 1.00 24.39 657 VAL A N 1
ATOM 5081 C CA . VAL A 1 657 ? -30.268 -30.763 23.549 1.00 24.39 657 VAL A CA 1
ATOM 5082 C C . VAL A 1 657 ? -30.457 -31.103 22.061 1.00 24.39 657 VAL A C 1
ATOM 5084 O O . VAL A 1 657 ? -30.098 -30.281 21.218 1.00 24.39 657 VAL A O 1
ATOM 5087 N N . PRO A 1 658 ? -30.959 -32.302 21.709 1.00 27.17 658 PRO A N 1
ATOM 5088 C CA . PRO A 1 658 ? -31.240 -32.699 20.330 1.00 27.17 658 PRO A CA 1
ATOM 5089 C C . PRO A 1 658 ? -32.716 -32.480 19.964 1.00 27.17 658 PRO A C 1
ATOM 5091 O O . PRO A 1 658 ? -33.553 -32.412 20.859 1.00 27.17 658 PRO A O 1
ATOM 5094 N N . MET A 1 659 ? -32.998 -32.489 18.651 1.00 22.83 659 MET A N 1
ATOM 5095 C CA . MET A 1 659 ? -34.290 -32.649 17.933 1.00 22.83 659 MET A CA 1
ATOM 5096 C C . MET A 1 659 ? -34.540 -31.485 16.963 1.00 22.83 659 MET A C 1
ATOM 5098 O O . MET A 1 659 ? -34.216 -30.351 17.270 1.00 22.83 659 MET A O 1
ATOM 5102 N N . ALA A 1 660 ? -35.148 -31.654 15.794 1.00 23.09 660 ALA A N 1
ATOM 5103 C CA . ALA A 1 660 ? -35.584 -32.826 15.049 1.00 23.09 660 ALA A CA 1
ATOM 5104 C C . ALA A 1 660 ? -35.822 -32.378 13.599 1.00 23.09 660 ALA A C 1
ATOM 5106 O O . ALA A 1 660 ? -36.078 -31.209 13.320 1.00 23.09 660 ALA A O 1
ATOM 5107 N N . ILE A 1 661 ? -35.737 -33.349 12.700 1.00 24.28 661 ILE A N 1
ATOM 5108 C CA . ILE A 1 661 ? -36.093 -33.263 11.288 1.00 24.28 661 ILE A CA 1
ATOM 5109 C C . ILE A 1 661 ? -37.600 -32.996 11.165 1.00 24.28 661 ILE A C 1
ATOM 5111 O O . ILE A 1 661 ? -38.399 -33.712 11.769 1.00 24.28 661 ILE A O 1
ATOM 5115 N N . ALA A 1 662 ? -37.978 -32.024 10.335 1.00 23.36 662 ALA A N 1
ATOM 5116 C CA . ALA A 1 662 ? -39.308 -31.932 9.745 1.00 23.36 662 ALA A CA 1
ATOM 5117 C C . ALA A 1 662 ? -39.154 -31.642 8.247 1.00 23.36 662 ALA A C 1
ATOM 5119 O O . ALA A 1 662 ? -38.616 -30.613 7.845 1.00 23.36 662 ALA A O 1
ATOM 5120 N N . THR A 1 663 ? -39.577 -32.616 7.451 1.00 23.67 663 THR A N 1
ATOM 5121 C CA . THR A 1 663 ? -39.652 -32.614 5.991 1.00 23.67 663 THR A CA 1
ATOM 5122 C C . THR A 1 663 ? -40.990 -32.055 5.504 1.00 23.67 663 THR A C 1
ATOM 5124 O O . THR A 1 663 ? -42.026 -32.347 6.097 1.00 23.67 663 THR A O 1
ATOM 5127 N N . ASP A 1 664 ? -40.900 -31.357 4.370 1.00 24.38 664 ASP A N 1
ATOM 5128 C CA . ASP A 1 664 ? -41.876 -31.150 3.289 1.00 24.38 664 ASP A CA 1
ATOM 5129 C C . ASP A 1 664 ? -43.184 -30.379 3.550 1.00 24.38 664 ASP A C 1
ATOM 5131 O O . ASP A 1 664 ? -44.056 -30.812 4.295 1.00 24.38 664 ASP A O 1
ATOM 5135 N N . ALA A 1 665 ? -43.401 -29.301 2.781 1.00 27.33 665 ALA A N 1
ATOM 5136 C CA . ALA A 1 665 ? -44.268 -29.366 1.593 1.00 27.33 665 ALA A CA 1
ATOM 5137 C C . ALA A 1 665 ? -44.408 -28.007 0.867 1.00 27.33 665 ALA A C 1
ATOM 5139 O O . ALA A 1 665 ? -44.963 -27.037 1.372 1.00 27.33 665 ALA A O 1
ATOM 5140 N N . ASN A 1 666 ? -43.897 -28.030 -0.360 1.00 26.94 666 ASN A N 1
ATOM 5141 C CA . ASN A 1 666 ? -44.162 -27.255 -1.571 1.00 26.94 666 ASN A CA 1
ATOM 5142 C C . ASN A 1 666 ? -45.412 -26.336 -1.641 1.00 26.94 666 ASN A C 1
ATOM 5144 O O . ASN A 1 666 ? -46.542 -26.787 -1.456 1.00 26.94 666 ASN A O 1
ATOM 5148 N N . SER A 1 667 ? -45.211 -25.105 -2.131 1.00 28.17 667 SER A N 1
ATOM 5149 C CA . SER A 1 667 ? -46.199 -24.381 -2.946 1.00 28.17 667 SER A CA 1
ATOM 5150 C C . SER A 1 667 ? -45.492 -23.644 -4.089 1.00 28.17 667 SER A C 1
ATOM 5152 O O . SER A 1 667 ? -44.679 -22.750 -3.862 1.00 28.17 667 SER A O 1
ATOM 5154 N N . ASP A 1 668 ? -45.818 -24.088 -5.296 1.00 29.02 668 ASP A N 1
ATOM 5155 C CA . ASP A 1 668 ? -45.255 -23.776 -6.606 1.00 29.02 668 ASP A CA 1
ATOM 5156 C C . ASP A 1 668 ? -45.687 -22.396 -7.144 1.00 29.02 668 ASP A C 1
ATOM 5158 O O . ASP A 1 668 ? -46.868 -22.045 -7.081 1.00 29.02 668 ASP A O 1
ATOM 5162 N N . SER A 1 669 ? -44.744 -21.653 -7.737 1.00 30.53 669 SER A N 1
ATOM 5163 C CA . SER A 1 669 ? -45.037 -20.638 -8.757 1.00 30.53 669 SER A CA 1
ATOM 5164 C C . SER A 1 669 ? -43.792 -20.267 -9.580 1.00 30.53 669 SER A C 1
ATOM 5166 O O . SER A 1 669 ? -42.902 -19.580 -9.085 1.00 30.53 669 SER A O 1
ATOM 5168 N N . GLY A 1 670 ? -43.794 -20.633 -10.867 1.00 29.88 670 GLY A N 1
ATOM 5169 C CA . GLY A 1 670 ? -43.303 -19.773 -11.957 1.00 29.88 670 GLY A CA 1
ATOM 5170 C C . GLY A 1 670 ? -41.798 -19.746 -12.259 1.00 29.88 670 GLY A C 1
ATOM 5171 O O . GLY A 1 670 ? -41.129 -18.765 -11.967 1.00 29.88 670 GLY A O 1
ATOM 5172 N N . SER A 1 671 ? -41.317 -20.802 -12.925 1.00 40.97 671 SER A N 1
ATOM 5173 C CA . SER A 1 671 ? -40.161 -20.897 -13.845 1.00 40.97 671 SER A CA 1
ATOM 5174 C C . SER A 1 671 ? -39.132 -19.749 -13.894 1.00 40.97 671 SER A C 1
ATOM 5176 O O . SER A 1 671 ? -39.351 -18.734 -14.557 1.00 40.97 671 SER A O 1
ATOM 5178 N N . ASN A 1 672 ? -37.931 -20.012 -13.371 1.00 39.34 672 ASN A N 1
ATOM 5179 C CA . ASN A 1 672 ? -36.702 -19.339 -13.797 1.00 39.34 672 ASN A CA 1
ATOM 5180 C C . ASN A 1 672 ? -35.572 -20.381 -13.947 1.00 39.34 672 ASN A C 1
ATOM 5182 O O . ASN A 1 672 ? -34.672 -20.493 -13.120 1.00 39.34 672 ASN A O 1
ATOM 5186 N N . THR A 1 673 ? -35.669 -21.228 -14.978 1.00 46.50 673 THR A N 1
ATOM 5187 C CA . THR A 1 673 ? -34.705 -22.313 -15.265 1.00 46.50 673 THR A CA 1
ATOM 5188 C C . THR A 1 673 ? -33.393 -21.828 -15.895 1.00 46.50 673 THR A C 1
ATOM 5190 O O . THR A 1 673 ? -32.514 -22.642 -16.162 1.00 46.50 673 THR A O 1
ATOM 5193 N N . ASP A 1 674 ? -33.219 -20.518 -16.092 1.00 56.22 674 ASP A N 1
ATOM 5194 C CA . ASP A 1 674 ? -32.054 -19.929 -16.775 1.00 56.22 674 ASP A CA 1
ATOM 5195 C C . ASP A 1 674 ? -30.820 -19.730 -15.873 1.00 56.22 674 ASP A C 1
ATOM 5197 O O . ASP A 1 674 ? -29.801 -19.201 -16.317 1.00 56.22 674 ASP A O 1
ATOM 5201 N N . HIS A 1 675 ? -30.866 -20.186 -14.616 1.00 68.94 675 HIS A N 1
ATOM 5202 C CA . HIS A 1 675 ? -29.790 -19.962 -13.642 1.00 68.94 675 HIS A CA 1
ATOM 5203 C C . HIS A 1 675 ? -29.199 -21.233 -13.020 1.00 68.94 675 HIS A C 1
ATOM 5205 O O . HIS A 1 675 ? -28.350 -21.118 -12.141 1.00 68.94 675 HIS A O 1
ATOM 5211 N N . ILE A 1 676 ? -29.594 -22.431 -13.471 1.00 82.06 676 ILE A N 1
ATOM 5212 C CA . ILE A 1 676 ? -29.123 -23.728 -12.941 1.00 82.06 676 ILE A CA 1
ATOM 5213 C C . ILE A 1 676 ? -28.172 -24.449 -13.902 1.00 82.06 676 ILE A C 1
ATOM 5215 O O . ILE A 1 676 ? -28.352 -24.451 -15.119 1.00 82.06 676 ILE A O 1
ATOM 5219 N N . CYS A 1 677 ? -27.118 -25.042 -13.343 1.00 86.31 677 CYS A N 1
ATOM 5220 C CA . CYS A 1 677 ? -26.011 -25.695 -14.034 1.00 86.31 677 CYS A CA 1
ATOM 5221 C C . CYS A 1 677 ? -26.518 -26.732 -15.031 1.00 86.31 677 CYS A C 1
ATOM 5223 O O . CYS A 1 677 ? -27.165 -27.697 -14.643 1.00 86.31 677 CYS A O 1
ATOM 5225 N N . VAL A 1 678 ? -26.138 -26.597 -16.301 1.00 87.62 678 VAL A N 1
ATOM 5226 C CA . VAL A 1 678 ? -26.599 -27.504 -17.366 1.00 87.62 678 VAL A CA 1
ATOM 5227 C C . VAL A 1 678 ? -26.018 -28.921 -17.266 1.00 87.62 678 VAL A C 1
ATOM 5229 O O . VAL A 1 678 ? -26.430 -29.803 -18.012 1.00 87.62 678 VAL A O 1
ATOM 5232 N N . ILE A 1 679 ? -25.046 -29.139 -16.372 1.00 84.31 679 ILE A N 1
ATOM 5233 C CA . ILE A 1 679 ? -24.409 -30.443 -16.147 1.00 84.31 679 ILE A CA 1
ATOM 5234 C C . ILE A 1 679 ? -25.088 -31.199 -15.001 1.00 84.31 679 ILE A C 1
ATOM 5236 O O . ILE A 1 679 ? -25.507 -32.334 -15.199 1.00 84.31 679 ILE A O 1
ATOM 5240 N N . CYS A 1 680 ? -25.207 -30.594 -13.812 1.00 85.94 680 CYS A N 1
ATOM 5241 C CA . CYS A 1 680 ? -25.830 -31.262 -12.662 1.00 85.94 680 CYS A CA 1
ATOM 5242 C C . CYS A 1 680 ? -27.330 -30.987 -12.510 1.00 85.94 680 CYS A C 1
ATOM 5244 O O . CYS A 1 680 ? -27.973 -31.684 -11.735 1.00 85.94 680 CYS A O 1
ATOM 5246 N N . LEU A 1 681 ? -27.871 -29.989 -13.219 1.00 81.56 681 LEU A N 1
ATOM 5247 C CA . LEU A 1 681 ? -29.272 -29.542 -13.161 1.00 81.56 681 LEU A CA 1
ATOM 5248 C C . LEU A 1 681 ? -29.766 -29.173 -11.748 1.00 81.56 681 LEU A C 1
ATOM 5250 O O . LEU A 1 681 ? -30.965 -29.159 -11.499 1.00 81.56 681 LEU A O 1
ATOM 5254 N N . ASP A 1 682 ? -28.836 -28.869 -10.842 1.00 79.94 682 ASP A N 1
ATOM 5255 C CA . ASP A 1 682 ? -29.089 -28.731 -9.401 1.00 79.94 682 ASP A CA 1
ATOM 5256 C C . ASP A 1 682 ? -28.554 -27.395 -8.852 1.00 79.94 682 ASP A C 1
ATOM 5258 O O . ASP A 1 682 ? -29.292 -26.572 -8.320 1.00 79.94 682 ASP A O 1
ATOM 5262 N N . LYS A 1 683 ? -27.260 -27.118 -9.052 1.00 79.69 683 LYS A N 1
ATOM 5263 C CA . LYS A 1 683 ? -26.579 -25.931 -8.502 1.00 79.69 683 LYS A CA 1
ATOM 5264 C C . LYS A 1 683 ? -26.655 -24.731 -9.448 1.00 79.69 683 LYS A C 1
ATOM 5266 O O . LYS A 1 683 ? -26.647 -24.952 -10.658 1.00 79.69 683 LYS A O 1
ATOM 5271 N N . PRO A 1 684 ? -26.640 -23.478 -8.959 1.00 83.12 684 PRO A N 1
ATOM 5272 C CA . PRO A 1 684 ? -26.660 -22.308 -9.828 1.00 83.12 684 PRO A CA 1
ATOM 5273 C C . PRO A 1 684 ? -25.386 -22.172 -10.675 1.00 83.12 684 PRO A C 1
ATOM 5275 O O . PRO A 1 684 ? -24.366 -22.815 -10.408 1.00 83.12 684 PRO A O 1
ATOM 5278 N N . HIS A 1 685 ? -25.424 -21.336 -11.715 1.00 87.31 685 HIS A N 1
ATOM 5279 C CA . HIS A 1 685 ? -24.216 -21.003 -12.475 1.00 87.31 685 HIS A CA 1
ATOM 5280 C C . HIS A 1 685 ? -23.277 -20.139 -11.629 1.00 87.31 685 HIS A C 1
ATOM 5282 O O . HIS A 1 685 ? -23.578 -18.977 -11.370 1.00 87.31 685 HIS A O 1
ATOM 5288 N N . THR A 1 686 ? -22.127 -20.684 -11.244 1.00 83.75 686 THR A N 1
ATOM 5289 C CA . THR A 1 686 ? -21.136 -19.981 -10.408 1.00 83.75 686 THR A CA 1
ATOM 5290 C C . THR A 1 686 ? -19.815 -19.741 -11.123 1.00 83.75 686 THR A C 1
ATOM 5292 O O . THR A 1 686 ? -18.962 -19.055 -10.579 1.00 83.75 686 THR A O 1
ATOM 5295 N N . VAL A 1 687 ? -19.638 -20.257 -12.344 1.00 81.56 687 VAL A N 1
ATOM 5296 C CA . VAL A 1 687 ? -18.424 -20.030 -13.137 1.00 81.56 687 VAL A CA 1
ATOM 5297 C C . VAL A 1 687 ? -18.718 -19.476 -14.518 1.00 81.56 687 VAL A C 1
ATOM 5299 O O . VAL A 1 687 ? -19.677 -19.861 -15.193 1.00 81.56 687 VAL A O 1
ATOM 5302 N N . VAL A 1 688 ? -17.816 -18.616 -14.968 1.00 86.69 688 VAL A N 1
ATOM 5303 C CA . VAL A 1 688 ? -17.672 -18.185 -16.352 1.00 86.69 688 VAL A CA 1
ATOM 5304 C C . VAL A 1 688 ? -16.484 -18.924 -16.961 1.00 86.69 688 VAL A C 1
ATOM 5306 O O . VAL A 1 688 ? -15.365 -18.835 -16.459 1.00 86.69 688 VAL A O 1
ATOM 5309 N N . LEU A 1 689 ? -16.723 -19.649 -18.056 1.00 81.81 689 LEU A N 1
ATOM 5310 C CA . LEU A 1 689 ? -15.682 -20.403 -18.762 1.00 81.81 689 LEU A CA 1
ATOM 5311 C C . LEU A 1 689 ? -14.904 -19.499 -19.721 1.00 81.81 689 LEU A C 1
ATOM 5313 O O . LEU A 1 689 ? -15.468 -19.005 -20.698 1.00 81.81 689 LEU A O 1
ATOM 5317 N N . LEU A 1 690 ? -13.610 -19.310 -19.503 1.00 76.00 690 LEU A N 1
ATOM 5318 C CA . LEU A 1 690 ? -12.724 -18.585 -20.409 1.00 76.00 690 LEU A CA 1
ATOM 5319 C C . LEU A 1 690 ? -12.150 -19.534 -21.479 1.00 76.00 690 LEU A C 1
ATOM 5321 O O . LEU A 1 690 ? -11.976 -20.723 -21.226 1.00 76.00 690 LEU A O 1
ATOM 5325 N N . PRO A 1 691 ? -11.914 -19.044 -22.711 1.00 69.00 691 PRO A N 1
ATOM 5326 C CA . PRO A 1 691 ? -12.128 -17.668 -23.183 1.00 69.00 691 PRO A CA 1
ATOM 5327 C C . PRO A 1 691 ? -13.569 -17.368 -23.647 1.00 69.00 691 PRO A C 1
ATOM 5329 O O . PRO A 1 691 ? -13.871 -16.237 -24.025 1.00 69.00 691 PRO A O 1
ATOM 5332 N N . CYS A 1 692 ? -14.469 -18.357 -23.661 1.00 78.50 692 CYS A N 1
ATOM 5333 C CA . CYS A 1 692 ? -15.772 -18.252 -24.337 1.00 78.50 692 CYS A CA 1
ATOM 5334 C C . CYS A 1 692 ? -16.863 -17.464 -23.586 1.00 78.50 692 CYS A C 1
ATOM 5336 O O . CYS A 1 692 ? -17.890 -17.143 -24.175 1.00 78.50 692 CYS A O 1
ATOM 5338 N N . ARG A 1 693 ? -16.652 -17.177 -22.299 1.00 76.00 693 ARG A N 1
ATOM 5339 C CA . ARG A 1 693 ? -17.513 -16.416 -21.380 1.00 76.00 693 ARG A CA 1
ATOM 5340 C C . ARG A 1 693 ? -18.932 -16.943 -21.148 1.00 76.00 693 ARG A C 1
ATOM 5342 O O . ARG A 1 693 ? -19.781 -16.220 -20.635 1.00 76.00 693 ARG A O 1
ATOM 5349 N N . HIS A 1 694 ? -19.204 -18.207 -21.453 1.00 84.50 694 HIS A N 1
ATOM 5350 C CA . HIS A 1 694 ? -20.494 -18.801 -21.108 1.00 84.50 694 HIS A CA 1
ATOM 5351 C C . HIS A 1 694 ? -20.575 -19.081 -19.597 1.00 84.50 694 HIS A C 1
ATOM 5353 O O . HIS A 1 694 ? -19.786 -19.869 -19.071 1.00 84.50 694 HIS A O 1
ATOM 5359 N N . LYS A 1 695 ? -21.552 -18.456 -18.925 1.00 87.88 695 LYS A N 1
ATOM 5360 C CA . LYS A 1 695 ? -22.015 -18.773 -17.563 1.00 87.88 695 LYS A CA 1
ATOM 5361 C C . LYS A 1 695 ? -23.104 -19.839 -17.699 1.00 87.88 695 LYS A C 1
ATOM 5363 O O . LYS A 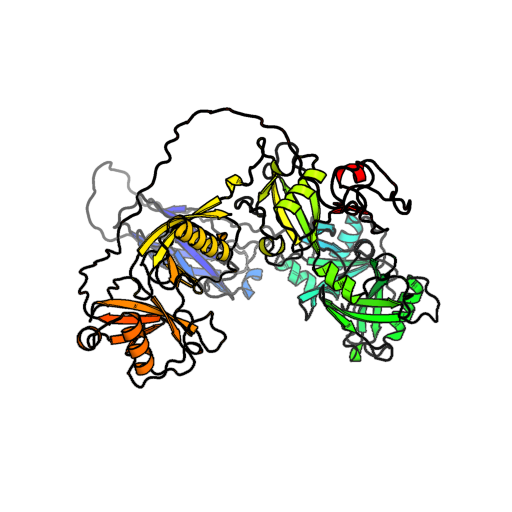1 695 ? -24.222 -19.515 -18.071 1.00 87.88 695 LYS A O 1
ATOM 5368 N N . ALA A 1 696 ? -22.740 -21.112 -17.554 1.00 85.62 696 ALA A N 1
ATOM 5369 C CA . ALA A 1 696 ? -23.659 -22.231 -17.818 1.00 85.62 696 ALA A CA 1
ATOM 5370 C C . ALA A 1 696 ? -23.566 -23.377 -16.798 1.00 85.62 696 ALA A C 1
ATOM 5372 O O . ALA A 1 696 ? -24.358 -24.316 -16.845 1.00 85.62 696 ALA A O 1
ATOM 5373 N N . MET A 1 697 ? -22.587 -23.349 -15.891 1.00 85.56 697 MET A N 1
ATOM 5374 C CA . MET A 1 697 ? -22.335 -24.448 -14.960 1.00 85.56 697 MET A CA 1
ATOM 5375 C C . MET A 1 697 ? -21.881 -23.954 -13.588 1.00 85.56 697 MET A C 1
ATOM 5377 O O . MET A 1 697 ? -21.504 -22.795 -13.423 1.00 85.56 697 MET A O 1
ATOM 5381 N N . CYS A 1 698 ? -21.947 -24.843 -12.601 1.00 88.69 698 CYS A N 1
ATOM 5382 C CA . CYS A 1 698 ? -21.390 -24.617 -11.275 1.00 88.69 698 CYS A CA 1
ATOM 5383 C C . CYS A 1 698 ? -19.898 -24.984 -11.239 1.00 88.69 698 CYS A C 1
ATOM 5385 O O . CYS A 1 698 ? -19.431 -25.799 -12.040 1.00 88.69 698 CYS A O 1
ATOM 5387 N N . THR A 1 699 ? -19.171 -24.428 -10.270 1.00 84.31 699 THR A N 1
ATOM 5388 C CA . THR A 1 699 ? -17.721 -24.613 -10.089 1.00 84.31 699 THR A CA 1
ATOM 5389 C C . THR A 1 699 ? -17.351 -26.092 -9.972 1.00 84.31 699 THR A C 1
ATOM 5391 O O . THR A 1 699 ? -16.397 -26.540 -10.597 1.00 84.31 699 THR A O 1
ATOM 5394 N N . ALA A 1 700 ? -18.164 -26.891 -9.271 1.00 82.00 700 ALA A N 1
ATOM 5395 C CA . ALA A 1 700 ? -17.924 -28.327 -9.116 1.00 82.00 700 ALA A CA 1
ATOM 5396 C C . ALA A 1 700 ? -17.975 -29.095 -10.450 1.00 82.00 700 ALA A C 1
ATOM 5398 O O . ALA A 1 700 ? -17.151 -29.968 -10.691 1.00 82.00 700 ALA A O 1
ATOM 5399 N N . CYS A 1 701 ? -18.917 -28.763 -11.337 1.00 84.62 701 CYS A N 1
ATOM 5400 C CA . CYS A 1 701 ? -19.023 -29.426 -12.637 1.00 84.62 701 CYS A CA 1
ATOM 5401 C C . CYS A 1 701 ? -17.959 -28.958 -13.634 1.00 84.62 701 CYS A C 1
ATOM 5403 O O . CYS A 1 701 ? -17.638 -29.699 -14.559 1.00 84.62 701 CYS A O 1
ATOM 5405 N N . ALA A 1 702 ? -17.418 -27.752 -13.461 1.00 85.25 702 ALA A N 1
ATOM 5406 C CA . ALA A 1 702 ? -16.407 -27.189 -14.350 1.00 85.25 702 ALA A CA 1
ATOM 5407 C C . ALA A 1 702 ? -15.045 -27.884 -14.246 1.00 85.25 702 ALA A C 1
ATOM 5409 O O . ALA A 1 702 ? -14.297 -27.893 -15.216 1.00 85.25 702 ALA A O 1
ATOM 5410 N N . VAL A 1 703 ? -14.747 -28.502 -13.101 1.00 80.94 703 VAL A N 1
ATOM 5411 C CA . VAL A 1 703 ? -13.512 -29.277 -12.889 1.00 80.94 703 VAL A CA 1
ATOM 5412 C C . VAL A 1 703 ? -13.548 -30.619 -13.632 1.00 80.94 703 VAL A C 1
ATOM 5414 O O . VAL A 1 703 ? -12.515 -31.111 -14.077 1.00 80.94 703 VAL A O 1
ATOM 5417 N N . GLU A 1 704 ? -14.741 -31.183 -13.826 1.00 79.62 704 GLU A N 1
ATOM 5418 C CA . GLU A 1 704 ? -14.940 -32.525 -14.393 1.00 79.62 704 GLU A CA 1
ATOM 5419 C C . GLU A 1 704 ? -15.058 -32.535 -15.927 1.00 79.62 704 GLU A C 1
ATOM 5421 O O . GLU A 1 704 ? -15.182 -33.593 -16.548 1.00 79.62 704 GLU A O 1
ATOM 5426 N N . VAL A 1 705 ? -15.040 -31.364 -16.572 1.00 80.31 705 VAL A N 1
ATOM 5427 C CA . VAL A 1 705 ? -15.222 -31.227 -18.023 1.00 80.31 705 VAL A CA 1
ATOM 5428 C C . VAL A 1 705 ? -14.161 -30.312 -18.629 1.00 80.31 705 VAL A C 1
ATOM 5430 O O . VAL A 1 705 ? -13.703 -29.366 -18.008 1.00 80.31 705 VAL A O 1
ATOM 5433 N N . SER A 1 706 ? -13.774 -30.579 -19.877 1.00 83.06 706 SER A N 1
ATOM 5434 C CA . SER A 1 706 ? -12.718 -29.833 -20.590 1.00 83.06 706 SER A CA 1
ATOM 5435 C C . SER A 1 706 ? -13.228 -29.036 -21.794 1.00 83.06 706 SER A C 1
ATOM 5437 O O . SER A 1 706 ? -12.451 -28.483 -22.577 1.00 83.06 706 SER A O 1
ATOM 5439 N N . ARG A 1 707 ? -14.552 -29.010 -22.000 1.00 85.62 707 ARG A N 1
ATOM 5440 C CA . ARG A 1 707 ? -15.213 -28.315 -23.112 1.00 85.62 707 ARG A CA 1
ATOM 5441 C C . ARG A 1 707 ? -16.500 -27.649 -22.656 1.00 85.62 707 ARG A C 1
ATOM 5443 O O . ARG A 1 707 ? -17.310 -28.264 -21.969 1.00 85.62 707 ARG A O 1
ATOM 5450 N N . CYS A 1 708 ? -16.706 -26.407 -23.083 1.00 87.56 708 CYS A N 1
ATOM 5451 C CA . CYS A 1 708 ? -17.911 -25.650 -22.765 1.00 87.56 708 CYS A CA 1
ATOM 5452 C C . CYS A 1 708 ? -19.169 -26.362 -23.314 1.00 87.56 708 CYS A C 1
ATOM 5454 O O . CYS A 1 708 ? -19.215 -26.660 -24.507 1.00 87.56 708 CYS A O 1
ATOM 5456 N N . PRO A 1 709 ? -20.226 -26.590 -22.516 1.00 85.50 709 PRO A N 1
ATOM 5457 C CA . PRO A 1 709 ? -21.449 -27.249 -22.976 1.00 85.50 709 PRO A CA 1
ATOM 5458 C C . PRO A 1 709 ? -22.257 -26.382 -23.952 1.00 85.50 709 PRO A C 1
ATOM 5460 O O . PRO A 1 709 ? -23.025 -26.921 -24.742 1.00 85.50 709 PRO A O 1
ATOM 5463 N N . MET A 1 710 ? -22.041 -25.060 -23.948 1.00 86.81 710 MET A N 1
ATOM 5464 C CA . MET A 1 710 ? -22.746 -24.118 -24.824 1.00 86.81 710 MET A CA 1
ATOM 5465 C C . MET A 1 710 ? -22.114 -24.020 -26.217 1.00 86.81 710 MET A C 1
ATOM 5467 O O . MET A 1 710 ? -22.813 -24.069 -27.222 1.00 86.81 710 MET A O 1
ATOM 5471 N N . CYS A 1 711 ? -20.784 -23.901 -26.296 1.00 84.06 711 CYS A N 1
ATOM 5472 C CA . CYS A 1 711 ? -20.082 -23.631 -27.561 1.00 84.06 711 CYS A CA 1
ATOM 5473 C C . CYS A 1 711 ? -18.981 -24.642 -27.908 1.00 84.06 711 CYS A C 1
ATOM 5475 O O . CYS A 1 711 ? -18.331 -24.516 -28.943 1.00 84.06 711 CYS A O 1
ATOM 5477 N N . ARG A 1 712 ? -18.755 -25.648 -27.053 1.00 85.50 712 ARG A N 1
ATOM 5478 C CA . ARG A 1 712 ? -17.725 -26.696 -27.190 1.00 85.50 712 ARG A CA 1
ATOM 5479 C C . ARG A 1 712 ? -16.278 -26.193 -27.233 1.00 85.50 712 ARG A C 1
ATOM 5481 O O . ARG A 1 712 ? -15.381 -26.999 -27.484 1.00 85.50 712 ARG A O 1
ATOM 5488 N N . ALA A 1 713 ? -16.042 -24.909 -26.948 1.00 74.25 713 ALA A N 1
ATOM 5489 C CA . ALA A 1 713 ? -14.702 -24.349 -26.809 1.00 74.25 713 ALA A CA 1
ATOM 5490 C C . ALA A 1 713 ? -13.917 -25.106 -25.719 1.00 74.25 713 ALA A C 1
ATOM 5492 O O . ALA A 1 713 ? -14.491 -25.380 -24.657 1.00 74.25 713 ALA A O 1
ATOM 5493 N N . PRO A 1 714 ? -12.649 -25.478 -25.975 1.00 71.12 714 PRO A N 1
ATOM 5494 C CA . PRO A 1 714 ? -11.804 -26.115 -24.974 1.00 71.12 714 PRO A CA 1
ATOM 5495 C C . PRO A 1 714 ? -11.452 -25.115 -23.869 1.00 71.12 714 PRO A C 1
ATOM 5497 O O . PRO A 1 714 ? -11.217 -23.943 -24.158 1.00 71.12 714 PRO A O 1
ATOM 5500 N N . PHE A 1 715 ? -11.412 -25.582 -22.625 1.00 82.31 715 PHE A N 1
ATOM 5501 C CA . PHE A 1 715 ? -10.968 -24.797 -21.473 1.00 82.31 715 PHE A CA 1
ATOM 5502 C C . PHE A 1 715 ? -10.290 -25.722 -20.452 1.00 82.31 715 PHE A C 1
ATOM 5504 O O . PHE A 1 715 ? -10.564 -26.926 -20.422 1.00 82.31 715 PHE A O 1
ATOM 5511 N N . THR A 1 716 ? -9.389 -25.179 -19.638 1.00 73.06 716 THR A N 1
ATOM 5512 C CA . THR A 1 716 ? -8.810 -25.874 -18.480 1.00 73.06 716 THR A CA 1
ATOM 5513 C C . THR A 1 716 ? -9.451 -25.368 -17.183 1.00 73.06 716 THR A C 1
ATOM 5515 O O . THR A 1 716 ? -9.987 -24.263 -17.173 1.00 73.06 716 THR A O 1
ATOM 5518 N N . PRO A 1 717 ? -9.378 -26.102 -16.059 1.00 64.62 717 PRO A N 1
ATOM 5519 C CA . PRO A 1 717 ? -9.870 -25.602 -14.769 1.00 64.62 717 PRO A CA 1
ATOM 5520 C C . PRO A 1 717 ? -9.228 -24.275 -14.319 1.00 64.62 717 PRO A C 1
ATOM 5522 O O . PRO A 1 717 ? -9.823 -23.537 -13.545 1.00 64.62 717 PRO A O 1
ATOM 5525 N N . SER A 1 718 ? -8.032 -23.932 -14.815 1.00 65.69 718 SER A N 1
ATOM 5526 C CA . SER A 1 718 ? -7.408 -22.613 -14.611 1.00 65.69 718 SER A CA 1
ATOM 5527 C C . SER A 1 718 ? -8.018 -21.488 -15.456 1.00 65.69 718 SER A C 1
ATOM 5529 O O . SER A 1 718 ? -7.776 -20.318 -15.170 1.00 65.69 718 SER A O 1
ATOM 5531 N N . ASP A 1 719 ? -8.826 -21.828 -16.459 1.00 76.12 719 ASP A N 1
ATOM 5532 C CA . ASP A 1 719 ? -9.524 -20.902 -17.354 1.00 76.12 719 ASP A CA 1
ATOM 5533 C C . ASP A 1 719 ? -10.979 -20.677 -16.906 1.00 76.12 719 ASP A C 1
ATOM 5535 O O . ASP A 1 719 ? -11.861 -20.427 -17.725 1.00 76.12 719 ASP A O 1
ATOM 5539 N N . THR A 1 720 ? -11.281 -20.790 -15.614 1.00 77.94 720 THR A N 1
ATOM 5540 C CA . THR A 1 720 ? -12.617 -20.501 -15.076 1.00 77.94 720 THR A CA 1
ATOM 5541 C C . THR A 1 720 ? -12.560 -19.331 -14.113 1.00 77.94 720 THR A C 1
ATOM 5543 O O . THR A 1 720 ? -11.655 -19.248 -13.286 1.00 77.94 720 THR A O 1
ATOM 5546 N N . LEU A 1 721 ? -13.533 -18.429 -14.211 1.00 74.44 721 LEU A N 1
ATOM 5547 C CA . LEU A 1 721 ? -13.677 -17.294 -13.307 1.00 74.44 721 LEU A CA 1
ATOM 5548 C C . LEU A 1 721 ? -14.955 -17.475 -12.492 1.00 74.44 721 LEU A C 1
ATOM 5550 O O . LEU A 1 721 ? -16.040 -17.540 -13.072 1.00 74.44 721 LEU A O 1
ATOM 5554 N N . ASP A 1 722 ? -14.829 -17.574 -11.170 1.00 73.19 722 ASP A N 1
ATOM 5555 C CA . ASP A 1 722 ? -15.988 -17.652 -10.282 1.00 73.19 722 ASP A CA 1
ATOM 5556 C C . ASP A 1 722 ? -16.730 -16.305 -10.272 1.00 73.19 722 ASP A C 1
ATOM 5558 O O . ASP A 1 722 ? -16.124 -15.239 -10.130 1.00 73.19 722 ASP A O 1
ATOM 5562 N N . VAL A 1 723 ? -18.048 -16.352 -10.460 1.00 66.56 723 VAL A N 1
ATOM 5563 C CA . VAL A 1 723 ? -18.933 -15.183 -10.450 1.00 66.56 723 VAL A CA 1
ATOM 5564 C C . VAL A 1 723 ? -19.962 -15.366 -9.351 1.00 66.56 723 VAL A C 1
ATOM 5566 O O . VAL A 1 723 ? -20.756 -16.306 -9.390 1.00 66.56 723 VAL A O 1
ATOM 5569 N N . PHE A 1 724 ? -19.971 -14.427 -8.413 1.00 57.31 724 PHE A N 1
ATOM 5570 C CA . PHE A 1 724 ? -20.990 -14.314 -7.379 1.00 57.31 724 PHE A CA 1
ATOM 5571 C C . PHE A 1 724 ? -21.864 -13.106 -7.725 1.00 57.31 724 PHE A C 1
ATOM 5573 O O . PHE A 1 724 ? -21.346 -12.003 -7.914 1.00 57.31 724 PHE A O 1
ATOM 5580 N N . ASP A 1 725 ? -23.167 -13.332 -7.911 1.00 39.25 725 ASP A N 1
ATOM 5581 C CA . ASP A 1 725 ? -24.123 -12.238 -8.098 1.00 39.25 725 ASP A CA 1
ATOM 5582 C C . ASP A 1 725 ? -24.241 -11.472 -6.762 1.00 39.25 725 ASP A C 1
ATOM 5584 O O . ASP A 1 725 ? -24.251 -12.091 -5.696 1.00 39.25 725 ASP A O 1
ATOM 5588 N N . ALA A 1 726 ? -24.215 -10.138 -6.845 1.00 30.58 726 ALA A N 1
ATOM 5589 C CA . ALA A 1 726 ? -24.131 -9.209 -5.712 1.00 30.58 726 ALA A CA 1
ATOM 5590 C C . ALA A 1 726 ? -25.380 -9.179 -4.821 1.00 30.58 726 ALA A C 1
ATOM 5592 O O . ALA A 1 726 ? -26.494 -9.382 -5.359 1.00 30.58 726 ALA A O 1
#

Sequence (726 aa):
MPRTKVFSHIVPIKNRIFRLVCYPHGNTCENYVAVFLESVEDQSLPNDWMVSLDVKISVRHPVHRVQRGFSHTYVKDSGDWGFNKFLPREKLEKVLLNGTLILEAFLHEKPGELSAAIKSRERLGTRGGVVRDPVRSVRLPLPPQRFTVVTDHDLFAHVGPGLCNLPTAIQLQARKPIKTVQALIDMLVHDLGLEAPPVRIWEWCMGAHGTIRPMRQVTATMLDSRLRYGTKLDIYLEFGDVSEPATLPDTHAVLYLKFYDPEREEMRYCGHVVAKRTSSVAELEAKVRDVEGLPAHAQLKGWKELGPESLTSIESLSTMATAGLESGAVVVYQLADVPPTVARPSAVEYARFMASIMVTTFAPMESGEIGVQATLRFHMRTCIADAAACLGAHLGVAPECIVLFKADGGTRLASEMVLETVSGGKSIATLRYAISTTPVSPAAFHRSVRVEVMRLDASCEASLDVDVDSSSQVACVISEVRATLAARDMAPVGFDRELRLVELDVGRKIARVLHPSDPLALLSRQAKIIVEPVPEGEFYPAPPARPLVFVHAIAGSTTTFGMPFVVVIGDGERMSELAERIKLRFGLSDADFSGWTFFKVANGARVALRASERIAPHRWSKYAWIMVEHANEAGIEFDVHNELAPMHESAQSLAAVPMAIATDANSDSGSNTDHICVICLDKPHTVVLLPCRHKAMCTACAVEVSRCPMCRAPFTPSDTLDVFDA

Secondary structure (DSSP, 8-state):
-----EEPPPEEETTEEEEEEEETT-SS-TTEEEEEEEEE--TTS-TT-EEEEEEEEEE--SS--EEEEEEEEEETT--EEEEEEEEEGGGTGGG-BTTB--EEEEEEEPPPPP------S-------------------PPPP-EEEEEEHHHHHH--SSSS--GGGSEEEE-SS---SHHHHHHHHHHHTT-----EEEEEEEE-TTS-EEEEEE--HHHHHHHHHTT--EEEEEEES---S-SS--TTEEEEEEEEEETTTTEEEEEEEEEEETTSBTHHHHHHHHHHTT--TT--EEEEEEEETTEEEEE-TTSBTTTTT--TTEEEEEEES---TTS----HHHHHHHHHTEEEEEEEES-SSSS---EEEEEETT-BHHHHHHHHHHHHT--GGGEEEE-TTSSSBPPTT-BHHHHHTS-SEEEEEEEE-SS---GGGGEEEEEEEEE-TTS-EEEEEEEEEETTSBHHHHHHHHHHHHHHTT---TTTTS-EEEEEE-TTS-EEEEEPTTSBGGGS-SSSEEEEEEPPTT-SSPPTT-EEEEEEEEETTSS-EEEEEEEEEE-TTEEHHHHHHHHHHHTT--HHHHTT-EEEEEETTEEEEPPTTPEE-GGGS-TT-EEEEEE--TT-----SS-------------------------------GGGB-TTTSSSB--EEETTTTEEEE-HHHHHS-SB-TTT--B--GGGEEE----

pLDDT: mean 75.23, std 18.19, range [22.83, 97.0]

Organism: NCBI:txid461836

Radius of gyration: 35.56 Å; Cα contacts (8 Å, |Δi|>4): 1317; chains: 1; bounding box: 92×72×102 Å

Nearest PDB structures (foldseek):
  4yoc-assembly1_C  TM=4.449E-01  e=1.172E-36  Homo sapiens
  5gg4-assembly1_A  TM=7.368E-01  e=1.726E-21  Homo sapiens
  5c6d-assembly1_A  TM=6.615E-01  e=1.726E-21  Homo sapiens
  5gg4-assembly1_B  TM=6.694E-01  e=7.277E-21  Homo sapiens
  5fwi-assembly1_C  TM=5.139E-01  e=1.824E-21  Homo sapiens